Protein AF-A0AAD7EA20-F1 (afdb_monomer_lite)

Structure (mmCIF, N/CA/C/O backbone):
data_AF-A0AAD7EA20-F1
#
_entry.id   AF-A0AAD7EA20-F1
#
loop_
_atom_site.group_PDB
_atom_site.id
_atom_site.type_symbol
_atom_site.label_atom_id
_atom_site.label_alt_id
_atom_site.label_comp_id
_atom_site.label_asym_id
_atom_site.label_entity_id
_atom_site.label_seq_id
_atom_site.pdbx_PDB_ins_code
_atom_site.Cartn_x
_atom_site.Cartn_y
_atom_site.Cartn_z
_atom_site.occupancy
_atom_site.B_iso_or_equiv
_atom_site.auth_seq_id
_atom_site.auth_comp_id
_atom_site.auth_asym_id
_atom_site.auth_atom_id
_atom_site.pdbx_PDB_model_num
ATOM 1 N N . PRO A 1 1 ? -23.371 -11.341 -18.257 1.00 54.88 1 PRO A N 1
ATOM 2 C CA . PRO A 1 1 ? -21.962 -11.004 -17.935 1.00 54.88 1 PRO A CA 1
ATOM 3 C C . PRO A 1 1 ? -20.997 -11.807 -18.820 1.00 54.88 1 PRO A C 1
ATOM 5 O O . PRO A 1 1 ? -21.261 -12.988 -19.036 1.00 54.88 1 PRO A O 1
ATOM 8 N N . PRO A 1 2 ? -19.926 -11.195 -19.357 1.00 56.50 2 PRO A N 1
ATOM 9 C CA . PRO A 1 2 ? -18.892 -11.948 -20.063 1.00 56.50 2 PRO A CA 1
ATOM 10 C C . PRO A 1 2 ? -18.265 -13.000 -19.127 1.00 56.50 2 PRO A C 1
ATOM 12 O O . PRO A 1 2 ? -18.271 -12.799 -17.905 1.00 56.50 2 PRO A O 1
ATOM 15 N N . PRO A 1 3 ? -17.759 -14.124 -19.667 1.00 70.00 3 PRO A N 1
ATOM 16 C CA . PRO A 1 3 ? -17.073 -15.130 -18.867 1.00 70.00 3 PRO A CA 1
ATOM 17 C C . PRO A 1 3 ? -15.882 -14.487 -18.150 1.00 70.00 3 PRO A C 1
ATOM 19 O O . PRO A 1 3 ? -15.091 -13.768 -18.761 1.00 70.00 3 PRO A O 1
ATOM 22 N N . LYS A 1 4 ? -15.785 -14.710 -16.838 1.00 81.62 4 LYS A N 1
ATOM 23 C CA . LYS A 1 4 ? -14.646 -14.251 -16.041 1.00 81.62 4 LYS A CA 1
ATOM 24 C C . LYS A 1 4 ? -13.489 -15.229 -16.228 1.00 81.62 4 LYS A C 1
ATOM 26 O O . LYS A 1 4 ? -13.696 -16.439 -16.152 1.00 81.62 4 LYS A O 1
ATOM 31 N N . PHE A 1 5 ? -12.291 -14.703 -16.460 1.00 86.94 5 PHE A N 1
ATOM 32 C CA . PHE A 1 5 ? -11.066 -15.491 -16.342 1.00 86.94 5 PHE A CA 1
ATOM 33 C C . PHE A 1 5 ? -10.876 -15.923 -14.887 1.00 86.94 5 PHE A C 1
ATOM 35 O O . PHE A 1 5 ? -11.330 -15.227 -13.977 1.00 86.94 5 PHE A O 1
ATOM 42 N N . LYS A 1 6 ? -10.228 -17.069 -14.669 1.00 89.06 6 LYS A N 1
ATOM 43 C CA . LYS A 1 6 ? -9.850 -17.487 -13.320 1.00 89.06 6 LYS A CA 1
ATOM 44 C C . LYS A 1 6 ? -8.677 -16.634 -12.850 1.00 89.06 6 LYS A C 1
ATOM 46 O O . LYS A 1 6 ? -7.695 -16.477 -13.577 1.00 89.06 6 LYS A O 1
ATOM 51 N N . ASP A 1 7 ? -8.762 -16.136 -11.624 1.00 90.62 7 ASP A N 1
ATOM 52 C CA . ASP A 1 7 ? -7.695 -15.340 -11.009 1.00 90.62 7 ASP A CA 1
ATOM 53 C C . ASP A 1 7 ? -6.374 -16.122 -10.945 1.00 90.62 7 ASP A C 1
ATOM 55 O O . ASP A 1 7 ? -5.307 -15.553 -11.166 1.00 90.62 7 ASP A O 1
ATOM 59 N N . SER A 1 8 ? -6.448 -17.443 -10.754 1.00 91.00 8 SER A N 1
ATOM 60 C CA . SER A 1 8 ? -5.291 -18.342 -10.749 1.00 91.00 8 SER A CA 1
ATOM 61 C C . SER A 1 8 ? -4.573 -18.418 -12.097 1.00 91.00 8 SER A C 1
ATOM 63 O O . SER A 1 8 ? -3.340 -18.418 -12.128 1.00 91.00 8 SER A O 1
ATOM 65 N N . ASP A 1 9 ? -5.306 -18.395 -13.212 1.00 92.50 9 ASP A N 1
ATOM 66 C CA . ASP A 1 9 ? -4.716 -18.379 -14.555 1.00 92.50 9 ASP A CA 1
ATOM 67 C C . ASP A 1 9 ? -3.991 -17.046 -14.811 1.00 92.50 9 ASP A C 1
ATOM 69 O O . ASP A 1 9 ? -2.858 -17.025 -15.301 1.00 92.50 9 ASP A O 1
ATOM 73 N N . LEU A 1 10 ? -4.610 -15.924 -14.419 1.00 92.69 10 LEU A N 1
ATOM 74 C CA . LEU A 1 10 ? -4.015 -14.588 -14.535 1.00 92.69 10 LEU A CA 1
ATOM 75 C C . LEU A 1 10 ? -2.760 -14.447 -13.664 1.00 92.69 10 LEU A C 1
ATOM 77 O O . LEU A 1 10 ? -1.715 -14.003 -14.147 1.00 92.69 10 LEU A O 1
ATOM 81 N N . ALA A 1 11 ? -2.839 -14.866 -12.399 1.00 93.31 11 ALA A N 1
ATOM 82 C CA . ALA A 1 11 ? -1.708 -14.865 -11.482 1.00 93.31 11 ALA A CA 1
ATOM 83 C C . ALA A 1 11 ? -0.560 -15.735 -12.008 1.00 93.31 11 ALA A C 1
ATOM 85 O O . ALA A 1 11 ? 0.596 -15.317 -11.965 1.00 93.31 11 ALA A O 1
ATOM 86 N N . CYS A 1 12 ? -0.864 -16.909 -12.571 1.00 93.19 12 CYS A N 1
ATOM 87 C CA . CYS A 1 12 ? 0.137 -17.793 -13.158 1.00 93.19 12 CYS A CA 1
ATOM 88 C C . CYS A 1 12 ? 0.900 -17.116 -14.307 1.00 93.19 12 CYS A C 1
ATOM 90 O O . CYS A 1 12 ? 2.132 -17.165 -14.330 1.00 93.19 12 CYS A O 1
ATOM 92 N N . ILE A 1 13 ? 0.199 -16.434 -15.223 1.00 94.44 13 ILE A N 1
ATOM 93 C CA . ILE A 1 13 ? 0.827 -15.687 -16.326 1.00 94.44 13 ILE A CA 1
ATOM 94 C C . ILE A 1 13 ? 1.752 -14.596 -15.781 1.00 94.44 13 ILE A C 1
ATOM 96 O O . ILE A 1 13 ? 2.908 -14.515 -16.199 1.00 94.44 13 ILE A O 1
ATOM 100 N N . LEU A 1 14 ? 1.274 -13.785 -14.834 1.00 93.75 14 LEU A N 1
ATOM 101 C CA . LEU A 1 14 ? 2.053 -12.685 -14.260 1.00 93.75 14 LEU A CA 1
ATOM 102 C C . LEU A 1 14 ? 3.291 -13.193 -13.509 1.00 93.75 14 LEU A C 1
ATOM 104 O O . LEU A 1 14 ? 4.392 -12.693 -13.724 1.00 93.75 14 LEU A O 1
ATOM 108 N N . GLN A 1 15 ? 3.138 -14.229 -12.684 1.00 93.19 15 GLN A N 1
ATOM 109 C CA . GLN A 1 15 ? 4.252 -14.845 -11.961 1.00 93.19 15 GLN A CA 1
ATOM 110 C C . GLN A 1 15 ? 5.267 -15.504 -12.907 1.00 93.19 15 GLN A C 1
ATOM 112 O O . GLN A 1 15 ? 6.467 -15.423 -12.659 1.00 93.19 15 GLN A O 1
ATOM 117 N N . ASN A 1 16 ? 4.814 -16.138 -13.997 1.00 92.50 16 ASN A N 1
ATOM 118 C CA . ASN A 1 16 ? 5.707 -16.670 -15.032 1.00 92.50 16 ASN A CA 1
ATOM 119 C C . ASN A 1 16 ? 6.487 -15.549 -15.724 1.00 92.50 16 ASN A C 1
ATOM 121 O O . ASN A 1 16 ? 7.692 -15.683 -15.928 1.00 92.50 16 ASN A O 1
ATOM 125 N N . ALA A 1 17 ? 5.813 -14.443 -16.049 1.00 92.62 17 ALA A N 1
ATOM 126 C CA . ALA A 1 17 ? 6.431 -13.296 -16.702 1.00 92.62 17 ALA A CA 1
ATOM 127 C C . ALA A 1 17 ? 7.548 -12.672 -15.849 1.00 92.62 17 ALA A C 1
ATOM 129 O O . ALA A 1 17 ? 8.574 -12.290 -16.404 1.00 92.62 17 ALA A O 1
ATOM 130 N N . THR A 1 18 ? 7.421 -12.647 -14.516 1.00 90.88 18 THR A N 1
ATOM 131 C CA . THR A 1 18 ? 8.498 -12.192 -13.612 1.00 90.88 18 THR A CA 1
ATOM 132 C C . THR A 1 18 ? 9.792 -13.005 -13.772 1.00 90.88 18 THR A C 1
ATOM 134 O O . THR A 1 18 ? 10.885 -12.459 -13.637 1.00 90.88 18 THR A O 1
ATOM 137 N N . SER A 1 19 ? 9.699 -14.297 -14.104 1.00 85.69 19 SER A N 1
ATOM 138 C CA . SER A 1 19 ? 10.867 -15.153 -14.367 1.00 85.69 19 SER A CA 1
ATOM 139 C C . SER A 1 19 ? 11.391 -15.054 -15.808 1.00 85.69 19 SER A C 1
ATOM 141 O O . SER A 1 19 ? 12.455 -15.594 -16.116 1.00 85.69 19 SER A O 1
ATOM 143 N N . TRP A 1 20 ? 10.668 -14.397 -16.719 1.00 88.62 20 TRP A N 1
ATOM 144 C CA . TRP A 1 20 ? 11.067 -14.246 -18.119 1.00 88.62 20 TRP A CA 1
ATOM 145 C C . TRP A 1 20 ? 11.826 -12.937 -18.311 1.00 88.62 20 TRP A C 1
ATOM 147 O O . TRP A 1 20 ? 11.249 -11.866 -18.491 1.00 88.62 20 TRP A O 1
ATOM 157 N N . ARG A 1 21 ? 13.157 -13.023 -18.289 1.00 85.75 21 ARG A N 1
ATOM 158 C CA . ARG A 1 21 ? 14.013 -11.845 -18.455 1.00 85.75 21 ARG A CA 1
ATOM 159 C C . ARG A 1 21 ? 13.893 -11.280 -19.864 1.00 85.75 21 ARG A C 1
ATOM 161 O O . ARG A 1 21 ? 14.145 -11.978 -20.847 1.00 85.75 21 ARG A O 1
ATOM 168 N N . ALA A 1 22 ? 13.575 -9.993 -19.945 1.00 86.25 22 ALA A N 1
ATOM 169 C CA . ALA A 1 22 ? 13.658 -9.254 -21.193 1.00 86.25 22 ALA A CA 1
ATOM 170 C C . ALA A 1 22 ? 15.106 -9.227 -21.715 1.00 86.25 22 ALA A C 1
ATOM 172 O O . ALA A 1 22 ? 16.074 -9.270 -20.949 1.00 86.25 22 ALA A O 1
ATOM 173 N N . GLY A 1 23 ? 15.255 -9.150 -23.038 1.00 86.81 23 GLY A N 1
ATOM 174 C CA . GLY A 1 23 ? 16.562 -9.001 -23.669 1.00 86.81 23 GLY A CA 1
ATOM 175 C C . GLY A 1 23 ? 17.222 -7.678 -23.276 1.00 86.81 23 GLY A C 1
ATOM 176 O O . GLY A 1 23 ? 16.567 -6.641 -23.214 1.00 86.81 23 GLY A O 1
ATOM 177 N N . MET A 1 24 ? 18.531 -7.710 -23.030 1.00 86.69 24 MET A N 1
ATOM 178 C CA . MET A 1 24 ? 19.306 -6.489 -22.799 1.00 86.69 24 MET A CA 1
ATOM 179 C C . MET A 1 24 ? 19.353 -5.618 -24.063 1.00 86.69 24 MET A C 1
ATOM 181 O O . MET A 1 24 ? 19.438 -6.144 -25.177 1.00 86.69 24 MET A O 1
ATOM 185 N N . HIS A 1 25 ? 19.382 -4.295 -23.893 1.00 89.06 25 HIS A N 1
ATOM 186 C CA . HIS A 1 25 ? 19.689 -3.377 -24.989 1.00 89.06 25 HIS A CA 1
ATOM 187 C C . HIS A 1 25 ? 21.107 -3.659 -25.500 1.00 89.06 25 HIS A C 1
ATOM 189 O O . HIS A 1 25 ? 22.042 -3.740 -24.709 1.00 89.06 25 HIS A O 1
ATOM 195 N N . LYS A 1 26 ? 21.259 -3.882 -26.807 1.00 90.69 26 LYS A N 1
ATOM 196 C CA . LYS A 1 26 ? 22.554 -4.008 -27.491 1.00 90.69 26 LYS A CA 1
ATOM 197 C C . LYS A 1 26 ? 22.363 -4.137 -28.996 1.00 90.69 26 LYS A C 1
ATOM 199 O O . LYS A 1 26 ? 21.344 -4.652 -29.470 1.00 90.69 26 LYS A O 1
ATOM 204 N N . ALA A 1 27 ? 23.419 -3.814 -29.736 1.00 92.81 27 ALA A N 1
ATOM 205 C CA . ALA A 1 27 ? 23.547 -4.218 -31.128 1.00 92.81 27 ALA A CA 1
ATOM 206 C C . ALA A 1 27 ? 23.390 -5.746 -31.273 1.00 92.81 27 ALA A C 1
ATOM 208 O O . ALA A 1 27 ? 23.874 -6.518 -30.443 1.00 92.81 27 ALA A O 1
ATOM 209 N N . ARG A 1 28 ? 22.696 -6.185 -32.334 1.00 90.44 28 ARG A N 1
ATOM 210 C CA . ARG A 1 28 ? 22.358 -7.603 -32.589 1.00 90.44 28 ARG A CA 1
ATOM 211 C C . ARG A 1 28 ? 21.576 -8.286 -31.446 1.00 90.44 28 ARG A C 1
ATOM 213 O O . ARG A 1 28 ? 21.575 -9.510 -31.356 1.00 90.44 28 ARG A O 1
ATOM 220 N N . GLY A 1 29 ? 20.899 -7.522 -30.582 1.00 89.81 29 GLY A N 1
ATOM 221 C CA . GLY A 1 29 ? 20.061 -8.052 -29.497 1.00 89.81 29 GLY A CA 1
ATOM 222 C C . GLY A 1 29 ? 18.644 -8.466 -29.913 1.00 89.81 29 GLY A C 1
ATOM 223 O O . GLY A 1 29 ? 17.921 -9.048 -29.109 1.00 89.81 29 GLY A O 1
ATOM 224 N N . ILE A 1 30 ? 18.238 -8.171 -31.151 1.00 91.75 30 ILE A N 1
ATOM 225 C CA . ILE A 1 30 ? 16.860 -8.349 -31.620 1.00 91.75 30 ILE A CA 1
ATOM 226 C C . ILE A 1 30 ? 16.651 -9.785 -32.140 1.00 91.75 30 ILE A C 1
ATOM 228 O O . ILE A 1 30 ? 17.425 -10.241 -32.989 1.00 91.75 30 ILE A O 1
ATOM 232 N N . PRO A 1 31 ? 15.609 -10.509 -31.682 1.00 93.00 31 PRO A N 1
ATOM 233 C CA . PRO A 1 31 ? 15.292 -11.846 -32.173 1.00 93.00 31 PRO A CA 1
ATOM 234 C C . PRO A 1 31 ? 15.070 -11.888 -33.687 1.00 93.00 31 PRO A C 1
ATOM 236 O O . PRO A 1 31 ? 14.375 -11.045 -34.253 1.00 93.00 31 PRO A O 1
ATOM 239 N N . ARG A 1 32 ? 15.573 -12.939 -34.349 1.00 94.19 32 ARG A N 1
ATOM 240 C CA . ARG A 1 32 ? 15.461 -13.110 -35.812 1.00 94.19 32 ARG A CA 1
ATOM 241 C C . ARG A 1 32 ? 14.016 -13.049 -36.325 1.00 94.19 32 ARG A C 1
ATOM 243 O O . ARG A 1 32 ? 13.801 -12.581 -37.439 1.00 94.19 32 ARG A O 1
ATOM 250 N N . VAL A 1 33 ? 13.046 -13.492 -35.522 1.00 96.56 33 VAL A N 1
ATOM 251 C CA . VAL A 1 33 ? 11.614 -13.447 -35.863 1.00 96.56 33 VAL A CA 1
ATOM 252 C C . VAL A 1 33 ? 11.089 -12.015 -36.044 1.00 96.56 33 VAL A C 1
ATOM 254 O O . VAL A 1 33 ? 10.194 -11.802 -36.853 1.00 96.56 33 VAL A O 1
ATOM 257 N N . LEU A 1 34 ? 11.689 -11.019 -35.380 1.00 96.19 34 LEU A N 1
ATOM 258 C CA . LEU A 1 34 ? 11.300 -9.608 -35.496 1.00 96.19 34 LEU A CA 1
ATOM 259 C C . LEU A 1 34 ? 12.018 -8.874 -36.641 1.00 96.19 34 LEU A C 1
ATOM 261 O O . LEU A 1 34 ? 11.744 -7.703 -36.877 1.00 96.19 34 LEU A O 1
ATOM 265 N N . ARG A 1 35 ? 12.903 -9.537 -37.403 1.00 95.12 35 ARG A N 1
ATOM 266 C CA . ARG A 1 35 ? 13.715 -8.894 -38.457 1.00 95.12 35 ARG A CA 1
ATOM 267 C C . ARG A 1 35 ? 12.888 -8.075 -39.452 1.00 95.12 35 ARG A C 1
ATOM 269 O O . ARG A 1 35 ? 13.313 -6.991 -39.837 1.00 95.12 35 ARG A O 1
ATOM 276 N N . VAL A 1 36 ? 11.746 -8.605 -39.894 1.00 97.25 36 VAL A N 1
ATOM 277 C CA . VAL A 1 36 ? 10.873 -7.912 -40.858 1.00 97.25 36 VAL A CA 1
ATOM 278 C C . VAL A 1 36 ? 10.324 -6.619 -40.252 1.00 97.25 36 VAL A C 1
ATOM 28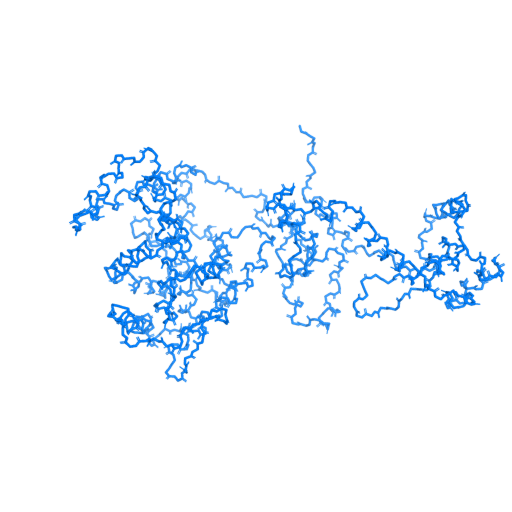0 O O . VAL A 1 36 ? 10.292 -5.600 -40.932 1.00 97.25 36 VAL A O 1
ATOM 283 N N . ILE A 1 37 ? 9.970 -6.642 -38.965 1.00 96.50 37 ILE A N 1
ATOM 284 C CA . ILE A 1 37 ? 9.462 -5.475 -38.236 1.00 96.50 37 ILE A CA 1
ATOM 285 C C . ILE A 1 37 ? 10.542 -4.391 -38.156 1.00 96.50 37 ILE A C 1
ATOM 287 O O . ILE A 1 37 ? 10.261 -3.239 -38.464 1.00 96.50 37 ILE A O 1
ATOM 291 N N . GLU A 1 38 ? 11.789 -4.757 -37.849 1.00 95.69 38 GLU A N 1
ATOM 292 C CA . GLU A 1 38 ? 12.897 -3.792 -37.791 1.00 95.69 38 GLU A CA 1
ATOM 293 C C . GLU A 1 38 ? 13.213 -3.159 -39.149 1.00 95.69 38 GLU A C 1
ATOM 295 O O . GLU A 1 38 ? 13.465 -1.959 -39.234 1.00 95.69 38 GLU A O 1
ATOM 300 N N . MET A 1 39 ? 13.176 -3.944 -40.232 1.00 96.19 39 MET A N 1
ATOM 301 C CA . MET A 1 39 ? 13.370 -3.408 -41.583 1.00 96.19 39 MET A CA 1
ATOM 302 C C . MET A 1 39 ? 12.278 -2.395 -41.941 1.00 96.19 39 MET A C 1
ATOM 304 O O . MET A 1 39 ? 12.591 -1.318 -42.447 1.00 96.19 39 MET A O 1
ATOM 308 N N . LEU A 1 40 ? 11.019 -2.706 -41.618 1.00 97.25 40 LEU A N 1
ATOM 309 C CA . LEU A 1 40 ? 9.903 -1.776 -41.796 1.00 97.25 40 LEU A CA 1
ATOM 310 C C . LEU A 1 40 ? 10.052 -0.528 -40.914 1.00 97.25 40 LEU A C 1
ATOM 312 O O . LEU A 1 40 ? 9.751 0.567 -41.377 1.00 97.25 40 LEU A O 1
ATOM 316 N N . GLY A 1 41 ? 10.560 -0.664 -39.685 1.00 96.62 41 GLY A N 1
ATOM 317 C CA . GLY A 1 41 ? 10.860 0.463 -38.797 1.00 96.62 41 GLY A CA 1
ATOM 318 C C . GLY A 1 41 ? 11.893 1.424 -39.391 1.00 96.62 41 GLY A C 1
ATOM 319 O O . GLY A 1 41 ? 11.674 2.636 -39.411 1.00 96.62 41 GLY A O 1
ATOM 320 N N . ILE A 1 42 ? 12.975 0.890 -39.968 1.00 96.88 42 ILE A N 1
ATOM 321 C CA . ILE A 1 42 ? 13.999 1.683 -40.666 1.00 96.88 42 ILE A CA 1
ATOM 322 C C . ILE A 1 42 ? 13.404 2.387 -41.895 1.00 96.88 42 ILE A C 1
ATOM 324 O O . ILE A 1 42 ? 13.606 3.587 -42.081 1.00 96.88 42 ILE A O 1
ATOM 328 N N . GLU A 1 43 ? 12.643 1.675 -42.732 1.00 97.81 43 GLU A N 1
ATOM 329 C CA . GLU A 1 43 ? 11.981 2.274 -43.899 1.00 97.81 43 GLU A CA 1
ATOM 330 C C . GLU A 1 43 ? 10.983 3.366 -43.505 1.00 97.81 43 GLU A C 1
ATOM 332 O O . GLU A 1 43 ? 10.911 4.410 -44.157 1.00 97.81 43 GLU A O 1
ATOM 337 N N . GLN A 1 44 ? 10.233 3.154 -42.424 1.00 97.69 44 GLN A N 1
ATOM 338 C CA . GLN A 1 44 ? 9.274 4.123 -41.918 1.00 97.69 44 GLN A CA 1
ATOM 339 C C . GLN A 1 44 ? 9.970 5.382 -41.393 1.00 97.69 44 GLN A C 1
ATOM 341 O O . GLN A 1 44 ? 9.532 6.487 -41.716 1.00 97.69 44 GLN A O 1
ATOM 346 N N . ALA A 1 45 ? 11.078 5.234 -40.660 1.00 96.94 45 ALA A N 1
ATOM 347 C CA . ALA A 1 45 ? 11.884 6.361 -40.192 1.00 96.94 45 ALA A CA 1
ATOM 348 C C . ALA A 1 45 ? 12.411 7.208 -41.364 1.00 96.94 45 ALA A C 1
ATOM 350 O O . ALA A 1 45 ? 12.326 8.436 -41.325 1.00 96.94 45 ALA A O 1
ATOM 351 N N . ARG A 1 46 ? 12.865 6.560 -42.450 1.00 96.06 46 ARG A N 1
ATOM 352 C CA . ARG A 1 46 ? 13.270 7.245 -43.692 1.00 96.06 46 ARG A CA 1
ATOM 353 C C . ARG A 1 46 ? 12.111 8.004 -44.333 1.00 96.06 46 ARG A C 1
ATOM 355 O O . ARG A 1 46 ? 12.275 9.158 -44.712 1.00 96.06 46 ARG A O 1
ATOM 362 N N . ARG A 1 47 ? 10.931 7.380 -44.442 1.00 97.75 47 ARG A N 1
ATOM 363 C CA . ARG A 1 47 ? 9.730 8.008 -45.028 1.00 97.75 47 ARG A CA 1
ATOM 364 C C . ARG A 1 47 ? 9.237 9.208 -44.226 1.00 97.75 47 ARG A C 1
ATOM 366 O O . ARG A 1 47 ? 8.742 10.159 -44.816 1.00 97.75 47 ARG A O 1
ATOM 373 N N . TRP A 1 48 ? 9.368 9.168 -42.902 1.00 97.12 48 TRP A N 1
ATOM 374 C CA . TRP A 1 48 ? 9.063 10.306 -42.033 1.00 97.12 48 TRP A CA 1
ATOM 375 C C . TRP A 1 48 ? 10.113 11.417 -42.090 1.00 97.12 48 TRP A C 1
ATOM 377 O O . TRP A 1 48 ? 9.896 12.471 -41.500 1.00 97.12 48 TRP A O 1
ATOM 387 N N . GLY A 1 49 ? 11.232 11.206 -42.791 1.00 96.06 49 GLY A N 1
ATOM 388 C CA . GLY A 1 49 ? 12.324 12.170 -42.835 1.00 96.06 49 GLY A CA 1
ATOM 389 C C . GLY A 1 49 ? 12.984 12.352 -41.469 1.00 96.06 49 GLY A C 1
ATOM 390 O O . GLY A 1 49 ? 13.361 13.468 -41.123 1.00 96.06 49 GLY A O 1
ATOM 391 N N . ALA A 1 50 ? 13.084 11.278 -40.673 1.00 96.38 50 ALA A N 1
ATOM 392 C CA . ALA A 1 50 ? 13.806 11.323 -39.407 1.00 96.38 50 ALA A CA 1
ATOM 393 C C . ALA A 1 50 ? 15.258 11.776 -39.639 1.00 96.38 50 ALA A C 1
ATOM 395 O O . ALA A 1 50 ? 15.888 11.392 -40.626 1.00 96.38 50 ALA A O 1
ATOM 396 N N . CYS A 1 51 ? 15.779 12.596 -38.728 1.00 97.00 51 CYS A N 1
ATOM 397 C CA . CYS A 1 51 ? 17.138 13.123 -38.815 1.00 97.00 51 CYS A CA 1
ATOM 398 C C . CYS A 1 51 ? 18.2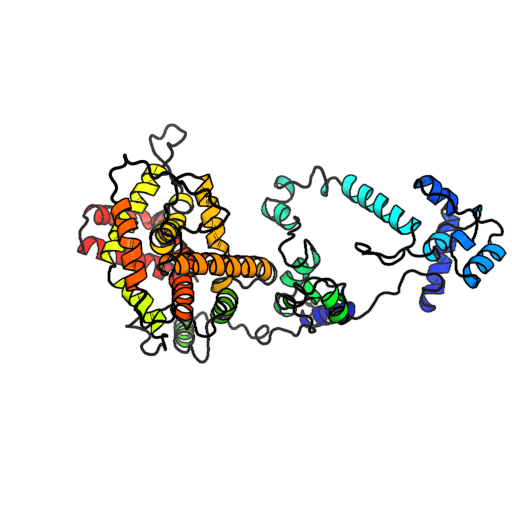10 12.038 -38.583 1.00 97.00 51 CYS A C 1
ATOM 400 O O . CYS A 1 51 ? 17.902 10.870 -38.319 1.00 97.00 51 CYS A O 1
ATOM 402 N N . SER A 1 52 ? 19.488 12.415 -38.687 1.00 97.88 52 SER A N 1
ATOM 403 C CA . SER A 1 52 ? 20.592 11.538 -38.286 1.00 97.88 52 SER A CA 1
ATOM 404 C C . SER A 1 52 ? 20.685 11.416 -36.760 1.00 97.88 52 SER A C 1
ATOM 406 O O . SER A 1 52 ? 20.134 12.222 -36.003 1.00 97.88 52 SER A O 1
ATOM 408 N N . LEU A 1 53 ? 21.427 10.415 -36.282 1.00 98.00 53 LEU A N 1
ATOM 409 C CA . LEU A 1 53 ? 21.706 10.254 -34.857 1.00 98.00 53 LEU A CA 1
ATOM 410 C C . LEU A 1 53 ? 22.397 11.498 -34.274 1.00 98.00 53 LEU A C 1
ATOM 412 O O . LEU A 1 53 ? 22.027 11.943 -33.188 1.00 98.00 53 LEU A O 1
ATOM 416 N N . ASN A 1 54 ? 23.380 12.071 -34.975 1.00 98.38 54 ASN A N 1
ATOM 417 C CA . ASN A 1 54 ? 24.119 13.233 -34.479 1.00 98.38 54 ASN A CA 1
ATOM 418 C C . ASN A 1 54 ? 23.274 14.509 -34.482 1.00 98.38 54 ASN A C 1
ATOM 420 O O . ASN A 1 54 ? 23.337 15.264 -33.510 1.00 98.38 54 ASN A O 1
ATOM 424 N N . ASP A 1 55 ? 22.426 14.723 -35.490 1.00 98.12 55 ASP A N 1
ATOM 425 C CA . ASP A 1 55 ? 21.461 15.828 -35.479 1.00 98.12 55 ASP A CA 1
ATOM 426 C C . ASP A 1 55 ? 20.521 15.725 -34.272 1.00 98.12 55 ASP A C 1
ATOM 428 O O . ASP A 1 55 ? 20.305 16.702 -33.547 1.00 98.12 55 ASP A O 1
ATOM 432 N N . PHE A 1 56 ? 20.016 14.519 -33.998 1.00 97.62 56 PHE A N 1
ATOM 433 C CA . PHE A 1 56 ? 19.156 14.273 -32.847 1.00 97.62 56 PHE A CA 1
ATOM 434 C C . PHE A 1 56 ? 19.888 14.504 -31.519 1.00 97.62 56 PHE A C 1
ATOM 436 O O . PHE A 1 56 ? 19.363 15.183 -30.635 1.00 97.62 56 PHE A O 1
ATOM 443 N N . ARG A 1 57 ? 21.130 14.025 -31.384 1.00 98.06 57 ARG A N 1
ATOM 444 C CA . ARG A 1 57 ? 21.968 14.272 -30.200 1.00 98.06 57 ARG A CA 1
ATOM 445 C C . ARG A 1 57 ? 22.186 15.762 -29.959 1.00 98.06 57 ARG A C 1
ATOM 447 O O . ARG A 1 57 ? 21.957 16.212 -28.837 1.00 98.06 57 ARG A O 1
ATOM 454 N N . ARG A 1 58 ? 22.518 16.538 -30.999 1.00 97.81 58 ARG A N 1
ATOM 455 C CA . ARG A 1 58 ? 22.648 18.002 -30.888 1.00 97.81 58 ARG A CA 1
ATOM 456 C C . ARG A 1 58 ? 21.352 18.642 -30.401 1.00 97.81 58 ARG A C 1
ATOM 458 O O . ARG A 1 58 ? 21.399 19.482 -29.507 1.00 97.81 58 ARG A O 1
ATOM 465 N N . SER A 1 59 ? 20.200 18.206 -30.917 1.00 95.44 59 SER A N 1
ATOM 466 C CA . SER A 1 59 ? 18.895 18.731 -30.486 1.00 95.44 59 SER A CA 1
ATOM 467 C C . SER A 1 59 ? 18.595 18.473 -28.999 1.00 95.44 59 SER A C 1
ATOM 469 O O . SER A 1 59 ? 17.934 19.281 -28.351 1.00 95.44 59 SER A O 1
ATOM 471 N N . LEU A 1 60 ? 19.133 17.386 -28.434 1.00 95.38 60 LEU A N 1
ATOM 472 C CA . LEU A 1 60 ? 19.020 17.032 -27.014 1.00 95.38 60 LEU A CA 1
ATOM 473 C C . LEU A 1 60 ? 20.115 17.653 -26.127 1.00 95.38 60 LEU A C 1
ATOM 475 O O . LEU A 1 60 ? 20.133 17.397 -24.916 1.00 95.38 60 LEU A O 1
ATOM 479 N N . GLY A 1 61 ? 21.035 18.431 -26.709 1.00 95.19 61 GLY A N 1
ATOM 480 C CA . GLY A 1 61 ? 22.211 18.967 -26.019 1.00 95.19 61 GLY A CA 1
ATOM 481 C C . GLY A 1 61 ? 23.250 17.901 -25.652 1.00 95.19 61 GLY A C 1
ATOM 482 O O . GLY A 1 61 ? 23.966 18.060 -24.667 1.00 95.19 61 GLY A O 1
ATOM 483 N N . LEU A 1 62 ? 23.297 16.790 -26.390 1.00 96.56 62 LEU A N 1
ATOM 484 C CA . LEU A 1 62 ? 24.311 15.745 -26.253 1.00 96.56 62 LEU A CA 1
ATOM 485 C C . LEU A 1 62 ? 25.470 15.996 -27.226 1.00 96.56 62 LEU A C 1
ATOM 487 O O . LEU A 1 62 ? 25.252 16.454 -28.348 1.00 96.56 62 LEU A O 1
ATOM 491 N N . GLU A 1 63 ? 26.690 15.636 -26.819 1.00 97.19 63 GLU A N 1
ATOM 492 C CA . GLU A 1 63 ? 27.872 15.693 -27.693 1.00 97.19 63 GLU A CA 1
ATOM 493 C C . GLU A 1 63 ? 27.666 14.749 -28.894 1.00 97.19 63 GLU A C 1
ATOM 495 O O . GLU A 1 63 ? 27.395 13.562 -28.684 1.00 97.19 63 GLU A O 1
ATOM 500 N N . PRO A 1 64 ? 27.748 15.221 -30.149 1.00 98.06 64 PRO A N 1
ATOM 501 C CA . PRO A 1 64 ? 27.674 14.347 -31.316 1.00 98.06 64 PRO A CA 1
ATOM 502 C C . PRO A 1 64 ? 28.876 13.394 -31.350 1.00 98.06 64 PRO A C 1
ATOM 504 O O . PRO A 1 64 ? 29.985 13.762 -30.972 1.00 98.06 64 PRO A O 1
ATOM 507 N N . TYR A 1 65 ? 28.662 12.171 -31.827 1.00 98.31 65 TYR A N 1
ATOM 508 C CA . TYR A 1 65 ? 29.741 11.198 -31.964 1.00 98.31 65 TYR A CA 1
ATOM 509 C C . TYR A 1 65 ? 30.704 11.610 -33.074 1.00 98.31 65 TYR A C 1
ATOM 511 O O . TYR A 1 65 ? 30.277 11.928 -34.183 1.00 98.31 65 TYR A O 1
ATOM 519 N N . ARG A 1 66 ? 32.010 11.544 -32.807 1.00 98.06 66 ARG A N 1
ATOM 520 C CA . ARG A 1 66 ? 33.070 11.894 -33.769 1.00 98.06 66 ARG A CA 1
ATOM 521 C C . ARG A 1 66 ? 33.486 10.717 -34.641 1.00 98.06 66 ARG A C 1
ATOM 523 O O . ARG A 1 66 ? 34.142 10.898 -35.661 1.00 98.06 66 ARG A O 1
ATOM 530 N N . SER A 1 67 ? 33.145 9.496 -34.232 1.00 98.12 67 SER A N 1
ATOM 531 C CA . SER A 1 67 ? 33.438 8.276 -34.984 1.00 98.12 67 SER A CA 1
ATOM 532 C C . SER A 1 67 ? 32.468 7.146 -34.638 1.00 98.12 67 SER A C 1
ATOM 534 O O . SER A 1 67 ? 31.898 7.110 -33.547 1.00 98.12 67 SER A O 1
ATOM 536 N N . PHE A 1 68 ? 32.349 6.151 -35.523 1.00 98.31 68 PHE A N 1
ATOM 537 C CA . PHE A 1 68 ? 31.564 4.937 -35.254 1.00 98.31 68 PHE A CA 1
ATOM 538 C C . PHE A 1 68 ? 32.057 4.147 -34.035 1.00 98.31 68 PHE A C 1
ATOM 540 O O . PHE A 1 68 ? 31.269 3.444 -33.411 1.00 98.31 68 PHE A O 1
ATOM 547 N N . ARG A 1 69 ? 33.346 4.266 -33.689 1.00 97.69 69 ARG A N 1
ATOM 548 C CA . ARG A 1 69 ? 33.956 3.611 -32.522 1.00 97.69 69 ARG A CA 1
ATOM 549 C C . ARG A 1 69 ? 33.538 4.243 -31.202 1.00 97.69 69 ARG A C 1
ATOM 551 O O . ARG A 1 69 ? 33.466 3.548 -30.200 1.00 97.69 69 ARG A O 1
ATOM 558 N N . GLU A 1 70 ? 33.265 5.544 -31.217 1.00 97.06 70 GLU A N 1
ATOM 559 C CA . GLU A 1 70 ? 32.721 6.264 -30.065 1.00 97.06 70 GLU A CA 1
ATOM 560 C C . GLU A 1 70 ? 31.236 5.935 -29.854 1.00 97.06 70 GLU A C 1
ATOM 562 O O . GLU A 1 70 ? 30.774 5.848 -28.722 1.00 97.06 70 GLU A O 1
ATOM 567 N N . TRP A 1 71 ? 30.492 5.714 -30.943 1.00 97.44 71 TRP A N 1
ATOM 568 C CA . TRP A 1 71 ? 29.089 5.293 -30.893 1.00 97.44 71 TRP A CA 1
ATOM 569 C C . TRP A 1 71 ? 28.913 3.850 -30.394 1.00 97.44 71 TRP A C 1
ATOM 571 O O . TRP A 1 71 ? 28.017 3.571 -29.592 1.00 97.44 71 TRP A O 1
ATOM 581 N N . ASN A 1 72 ? 29.754 2.931 -30.877 1.00 97.44 72 ASN A N 1
ATOM 582 C CA . ASN A 1 72 ? 29.790 1.551 -30.414 1.00 97.44 72 ASN A CA 1
ATOM 583 C C . ASN A 1 72 ? 31.241 1.027 -30.413 1.00 97.44 72 ASN A C 1
ATOM 585 O O . ASN A 1 72 ? 31.865 0.966 -31.475 1.00 97.44 72 ASN A O 1
ATOM 589 N N . PRO A 1 73 ? 31.786 0.590 -29.265 1.00 96.12 73 PRO A N 1
ATOM 590 C CA . PRO A 1 73 ? 33.186 0.180 -29.170 1.00 96.12 73 PRO A CA 1
ATOM 591 C C . PRO A 1 73 ? 33.469 -1.176 -29.835 1.00 96.12 73 PRO A C 1
ATOM 593 O O . PRO A 1 73 ? 34.633 -1.505 -30.076 1.00 96.12 73 PRO A O 1
ATOM 596 N N . ILE A 1 74 ? 32.438 -1.975 -30.145 1.00 96.94 74 ILE A N 1
ATOM 597 C CA . ILE A 1 74 ? 32.587 -3.318 -30.716 1.00 96.94 74 ILE A CA 1
ATOM 598 C C . ILE A 1 74 ? 32.986 -3.207 -32.199 1.00 96.94 74 ILE A C 1
ATOM 600 O O . ILE A 1 74 ? 32.156 -2.786 -33.013 1.00 96.94 74 ILE A O 1
ATOM 604 N N . PRO A 1 75 ? 34.196 -3.671 -32.591 1.00 97.19 75 PRO A N 1
ATOM 605 C CA . PRO A 1 75 ? 34.705 -3.544 -33.959 1.00 97.19 75 PRO A CA 1
ATOM 606 C C . PRO A 1 75 ? 33.753 -4.027 -35.042 1.00 97.19 75 PRO A C 1
ATOM 608 O O . PRO A 1 75 ? 33.511 -3.350 -36.034 1.00 97.19 75 PRO A O 1
ATOM 611 N N . GLU A 1 76 ? 33.152 -5.188 -34.821 1.00 97.38 76 GLU A N 1
ATOM 612 C CA . GLU A 1 76 ? 32.258 -5.820 -35.785 1.00 97.38 76 GLU A CA 1
ATOM 613 C C . GLU A 1 76 ? 30.988 -5.006 -36.066 1.00 97.38 76 GLU A C 1
ATOM 615 O O . GLU A 1 76 ? 30.375 -5.177 -37.121 1.00 97.38 76 GLU A O 1
ATOM 620 N N . ILE A 1 77 ? 30.569 -4.159 -35.121 1.00 97.00 77 ILE A N 1
ATOM 621 C CA . ILE A 1 77 ? 29.386 -3.305 -35.241 1.00 97.00 77 ILE A CA 1
ATOM 622 C C . ILE A 1 77 ? 29.780 -1.967 -35.857 1.00 97.00 77 ILE A C 1
ATOM 624 O O . ILE A 1 77 ? 29.214 -1.574 -36.879 1.00 97.00 77 ILE A O 1
ATOM 628 N N . SER A 1 78 ? 30.786 -1.303 -35.284 1.00 97.31 78 SER A N 1
ATOM 629 C CA . SER A 1 78 ? 31.259 -0.003 -35.758 1.00 97.31 78 SER A CA 1
ATOM 630 C C . SER A 1 78 ? 31.784 -0.062 -37.191 1.00 97.31 78 SER A C 1
ATOM 632 O O . SER A 1 78 ? 31.494 0.828 -37.983 1.00 97.31 78 SER A O 1
ATOM 634 N N . ASP A 1 79 ? 32.516 -1.118 -37.559 1.00 97.81 79 ASP A N 1
ATOM 635 C CA . ASP A 1 79 ? 33.117 -1.236 -38.893 1.00 97.81 79 ASP A CA 1
ATOM 636 C C . ASP A 1 79 ? 32.067 -1.579 -39.953 1.00 97.81 79 ASP A C 1
ATOM 638 O O . ASP A 1 79 ? 32.175 -1.155 -41.104 1.00 97.81 79 ASP A O 1
ATOM 642 N N . ALA A 1 80 ? 31.026 -2.330 -39.579 1.00 97.56 80 ALA A N 1
ATOM 643 C CA . ALA A 1 80 ? 29.893 -2.594 -40.459 1.00 97.56 80 ALA A CA 1
ATOM 644 C C . ALA A 1 80 ? 29.101 -1.308 -40.740 1.00 97.56 80 ALA A C 1
ATOM 646 O O . ALA A 1 80 ? 28.777 -1.033 -41.897 1.00 97.56 80 ALA A O 1
ATOM 647 N N . ALA A 1 81 ? 28.849 -0.498 -39.707 1.00 97.00 81 ALA A N 1
ATOM 648 C CA . ALA A 1 81 ? 28.217 0.810 -39.854 1.00 97.00 81 ALA A CA 1
ATOM 649 C C . ALA A 1 81 ? 29.089 1.771 -40.678 1.00 97.00 81 ALA A C 1
ATOM 651 O O . ALA A 1 81 ? 28.582 2.399 -41.603 1.00 97.00 81 ALA A O 1
ATOM 652 N N . ALA A 1 82 ? 30.403 1.805 -40.438 1.00 97.25 82 ALA A N 1
ATOM 653 C CA . ALA A 1 82 ? 31.338 2.629 -41.201 1.00 97.25 82 ALA A CA 1
ATOM 654 C C . ALA A 1 82 ? 31.358 2.272 -42.694 1.00 97.25 82 ALA A C 1
ATOM 656 O O . ALA A 1 82 ? 31.349 3.159 -43.542 1.00 97.25 82 ALA A O 1
ATOM 657 N N . LYS A 1 83 ? 31.317 0.978 -43.040 1.00 97.75 83 LYS A N 1
ATOM 658 C CA . LYS A 1 83 ? 31.219 0.534 -44.442 1.00 97.75 83 LYS A CA 1
ATOM 659 C C . LYS A 1 83 ? 29.908 0.960 -45.107 1.00 97.75 83 LYS A C 1
ATOM 661 O O . LYS A 1 83 ? 29.909 1.252 -46.300 1.00 97.75 83 LYS A O 1
ATOM 666 N N . LEU A 1 84 ? 28.806 0.969 -44.355 1.00 97.06 84 LEU A N 1
ATOM 667 C CA . LEU A 1 84 ? 27.474 1.292 -44.868 1.00 97.06 84 LEU A CA 1
ATOM 668 C C . LEU A 1 84 ? 27.247 2.806 -44.996 1.00 97.06 84 LEU A C 1
ATOM 670 O O . LEU A 1 84 ? 26.876 3.282 -46.067 1.00 97.06 84 LEU A O 1
ATOM 674 N N . TYR A 1 85 ? 27.476 3.551 -43.915 1.00 97.56 85 TYR A N 1
ATOM 675 C CA . TYR A 1 85 ? 27.147 4.974 -43.799 1.00 97.56 85 TYR A CA 1
ATOM 676 C C . TYR A 1 85 ? 28.295 5.904 -44.207 1.00 97.56 85 TYR A C 1
ATOM 678 O O . TYR A 1 85 ? 28.043 7.062 -44.546 1.00 97.56 85 TYR A O 1
ATOM 686 N N . LYS A 1 86 ? 29.536 5.391 -44.248 1.00 97.56 86 LYS A N 1
ATOM 687 C CA . LYS A 1 86 ? 30.795 6.083 -44.598 1.00 97.56 86 LYS A CA 1
ATOM 688 C C . LYS A 1 86 ? 31.214 7.180 -43.616 1.00 97.56 86 LYS A C 1
ATOM 690 O O . LYS A 1 86 ? 32.371 7.211 -43.214 1.00 97.56 86 LYS A O 1
ATOM 695 N N . ASP A 1 87 ? 30.277 8.026 -43.210 1.00 97.81 87 ASP A N 1
ATOM 696 C CA . ASP A 1 87 ? 30.441 9.123 -42.261 1.00 97.81 87 ASP A CA 1
ATOM 697 C C . ASP A 1 87 ? 29.487 8.928 -41.073 1.00 97.81 87 ASP A C 1
ATOM 699 O O . ASP A 1 87 ? 28.335 8.525 -41.262 1.00 97.81 87 ASP A O 1
ATOM 703 N N . ILE A 1 88 ? 29.963 9.203 -39.856 1.00 97.81 88 ILE A N 1
ATOM 704 C CA . ILE A 1 88 ? 29.166 9.112 -38.625 1.00 97.81 88 ILE A CA 1
ATOM 705 C C . ILE A 1 88 ? 27.969 10.072 -38.653 1.00 97.81 88 ILE A C 1
ATOM 707 O O . ILE A 1 88 ? 26.920 9.759 -38.095 1.00 97.81 88 ILE A O 1
ATOM 711 N N . GLU A 1 89 ? 28.079 11.184 -39.381 1.00 98.19 89 GLU A N 1
ATOM 712 C CA . GLU A 1 89 ? 26.988 12.142 -39.583 1.00 98.19 89 GLU A CA 1
ATOM 713 C C . GLU A 1 89 ? 25.819 11.567 -40.398 1.00 98.19 89 GLU A C 1
ATOM 715 O O . GLU A 1 89 ? 24.685 12.023 -40.264 1.00 98.19 89 GLU A O 1
ATOM 720 N N . ASN A 1 90 ? 26.060 10.513 -41.184 1.00 97.69 90 ASN A N 1
ATOM 721 C CA . ASN A 1 90 ? 25.029 9.824 -41.964 1.00 97.69 90 ASN A CA 1
ATOM 722 C C . ASN A 1 90 ? 24.371 8.662 -41.203 1.00 97.69 90 ASN A C 1
ATOM 724 O O . ASN A 1 90 ? 23.520 7.968 -41.765 1.00 97.69 90 ASN A O 1
ATOM 728 N N . GLN A 1 91 ? 24.769 8.402 -39.952 1.00 97.69 91 GLN A N 1
ATOM 729 C CA . GLN A 1 91 ? 24.185 7.333 -39.146 1.00 97.69 91 GLN A CA 1
ATOM 730 C C . GLN A 1 91 ? 22.697 7.617 -38.908 1.00 97.69 91 GLN A C 1
ATOM 732 O O . GLN A 1 91 ? 22.327 8.586 -38.248 1.00 97.69 91 GLN A O 1
ATOM 737 N N . GLU A 1 92 ? 21.832 6.745 -39.419 1.00 97.69 92 GLU A N 1
ATOM 738 C CA . GLU A 1 92 ? 20.381 6.888 -39.272 1.00 97.69 92 GLU A CA 1
ATOM 739 C C . GLU A 1 92 ? 19.955 6.805 -37.811 1.00 97.69 92 GLU A C 1
ATOM 741 O O . GLU A 1 92 ? 20.469 5.962 -37.068 1.00 97.69 92 GLU A O 1
ATOM 746 N N . LEU A 1 93 ? 18.968 7.618 -37.422 1.00 97.12 93 LEU A N 1
ATOM 747 C CA . LEU A 1 93 ? 18.489 7.686 -36.045 1.00 97.12 93 LEU A CA 1
ATOM 748 C C . LEU A 1 93 ? 18.014 6.328 -35.515 1.00 97.12 93 LEU A C 1
ATOM 750 O O . LEU A 1 93 ? 18.491 5.895 -34.472 1.00 97.12 93 LEU A O 1
ATOM 754 N N . TYR A 1 94 ? 17.126 5.629 -36.232 1.00 96.00 94 TYR A N 1
ATOM 755 C CA . TYR A 1 94 ? 16.559 4.357 -35.760 1.00 96.00 94 TYR A CA 1
ATOM 756 C C . TYR A 1 94 ? 17.657 3.323 -35.462 1.00 96.00 94 TYR A C 1
ATOM 758 O O . TYR A 1 94 ? 17.763 2.810 -34.350 1.00 96.00 94 TYR A O 1
ATOM 766 N N . VAL A 1 95 ? 18.546 3.073 -36.429 1.00 95.50 95 VAL A N 1
ATOM 767 C CA . VAL A 1 95 ? 19.668 2.133 -36.263 1.00 95.50 95 VAL A CA 1
ATOM 768 C C . VAL A 1 95 ? 20.640 2.621 -35.186 1.00 95.50 95 VAL A C 1
ATOM 770 O O . VAL A 1 95 ? 21.092 1.830 -34.355 1.00 95.50 95 VAL A O 1
ATOM 773 N N . GLY A 1 96 ? 20.916 3.926 -35.174 1.00 96.31 96 GLY A N 1
ATOM 774 C CA . GLY A 1 96 ? 21.788 4.586 -34.214 1.00 96.31 96 GLY A CA 1
ATOM 775 C C . GLY A 1 96 ? 21.345 4.368 -32.770 1.00 96.31 96 GLY A C 1
ATOM 776 O O . GLY A 1 96 ? 22.168 3.984 -31.948 1.00 96.31 96 GLY A O 1
ATOM 777 N N . LEU A 1 97 ? 20.052 4.533 -32.472 1.00 95.56 97 LEU A N 1
ATOM 778 C CA . LEU A 1 97 ? 19.478 4.331 -31.135 1.00 95.56 97 LEU A CA 1
ATOM 779 C C . LEU A 1 97 ? 19.529 2.865 -30.682 1.00 95.56 97 LEU A C 1
ATOM 781 O O . LEU A 1 97 ? 19.833 2.588 -29.523 1.00 95.56 97 LEU A O 1
ATOM 785 N N . HIS A 1 98 ? 19.236 1.916 -31.577 1.00 92.69 98 HIS A N 1
ATOM 786 C CA . HIS A 1 98 ? 19.181 0.489 -31.233 1.00 92.69 98 HIS A CA 1
ATOM 787 C C . HIS A 1 98 ? 20.561 -0.149 -31.018 1.00 92.69 98 HIS A C 1
ATOM 789 O O . HIS A 1 98 ? 20.675 -1.125 -30.271 1.00 92.69 98 HIS A O 1
ATOM 795 N N . ALA A 1 99 ? 21.598 0.366 -31.681 1.00 95.44 99 ALA A N 1
ATOM 796 C CA . ALA A 1 99 ? 22.957 -0.165 -31.603 1.00 95.44 99 ALA A CA 1
ATOM 797 C C . ALA A 1 99 ? 23.953 0.755 -30.872 1.00 95.44 99 ALA A C 1
ATOM 799 O O . ALA A 1 99 ? 25.130 0.410 -30.807 1.00 95.44 99 ALA A O 1
ATOM 800 N N . GLU A 1 100 ? 23.499 1.861 -30.275 1.00 96.25 100 GLU A N 1
ATOM 801 C CA . GLU A 1 100 ? 24.301 2.683 -29.357 1.00 96.25 100 GLU A CA 1
ATOM 802 C C . GLU A 1 100 ? 24.820 1.840 -28.182 1.00 96.25 100 GLU A C 1
ATOM 804 O O . GLU A 1 100 ? 24.109 0.972 -27.661 1.00 96.25 100 GLU A O 1
ATOM 809 N N . GLU A 1 101 ? 26.057 2.095 -27.747 1.00 94.56 101 GLU A N 1
ATOM 810 C CA . GLU A 1 101 ? 26.584 1.482 -26.530 1.00 94.56 101 GLU A CA 1
ATOM 811 C C . GLU A 1 101 ? 25.690 1.800 -25.323 1.00 94.56 101 GLU A C 1
ATOM 813 O O . GLU A 1 101 ? 25.319 2.946 -25.056 1.00 94.56 101 GLU A O 1
ATOM 818 N N . THR A 1 102 ? 25.340 0.761 -24.569 1.00 92.31 102 THR A N 1
ATOM 819 C CA . THR A 1 102 ? 24.548 0.910 -23.352 1.00 92.31 102 THR A CA 1
ATOM 820 C C . THR A 1 102 ? 25.374 1.468 -22.214 1.00 92.31 102 THR A C 1
ATOM 822 O O . THR A 1 102 ? 26.515 1.058 -22.009 1.00 92.31 102 THR A O 1
ATOM 825 N N . LYS A 1 103 ? 24.753 2.312 -21.389 1.00 89.06 103 LYS A N 1
ATOM 826 C CA . LYS A 1 103 ? 25.370 2.787 -20.148 1.00 89.06 103 LYS A CA 1
ATOM 827 C C . LYS A 1 103 ? 25.800 1.610 -19.258 1.00 89.06 103 LYS A C 1
ATOM 829 O O . LYS A 1 103 ? 25.043 0.639 -19.147 1.00 89.06 103 LYS A O 1
ATOM 834 N N . PRO A 1 104 ? 26.952 1.710 -18.571 1.00 86.38 104 PRO A N 1
ATOM 835 C CA . PRO A 1 104 ? 27.359 0.699 -17.609 1.00 86.38 104 PRO A CA 1
ATOM 836 C C . PRO A 1 104 ? 26.360 0.621 -16.451 1.00 86.38 104 PRO A C 1
ATOM 838 O O . PRO A 1 104 ? 25.700 1.603 -16.097 1.00 86.38 104 PRO A O 1
ATOM 841 N N . LEU A 1 105 ? 26.263 -0.558 -15.839 1.00 81.94 105 LEU A N 1
ATOM 842 C CA . LEU A 1 105 ? 25.485 -0.740 -14.620 1.00 81.94 105 LEU A CA 1
ATOM 843 C C . LEU A 1 105 ? 26.146 0.052 -13.482 1.00 81.94 105 LEU A C 1
ATOM 845 O O . LEU A 1 105 ? 27.314 -0.162 -13.164 1.00 81.94 105 LEU A O 1
ATOM 849 N N . MET A 1 106 ? 25.394 0.952 -12.858 1.00 81.38 106 MET A N 1
ATOM 850 C CA . MET A 1 106 ? 25.828 1.724 -11.693 1.00 81.38 106 MET A CA 1
ATOM 851 C C . MET A 1 106 ? 24.676 1.868 -10.695 1.00 81.38 106 MET A C 1
ATOM 853 O O . MET A 1 106 ? 23.517 1.637 -11.042 1.00 81.38 106 MET A O 1
ATOM 857 N N . GLY A 1 107 ? 24.972 2.249 -9.449 1.00 75.50 107 GLY A N 1
ATOM 858 C CA . GLY A 1 107 ? 23.934 2.498 -8.444 1.00 75.50 107 GLY A CA 1
ATOM 859 C C . GLY A 1 107 ? 22.897 3.508 -8.951 1.00 75.50 107 GLY A C 1
ATOM 860 O O . GLY A 1 107 ? 23.261 4.581 -9.423 1.00 75.50 107 GLY A O 1
ATOM 861 N N . GLY A 1 108 ? 21.611 3.145 -8.894 1.00 70.19 108 GLY A N 1
ATOM 862 C CA . GLY A 1 108 ? 20.507 3.962 -9.419 1.00 70.19 108 GLY A CA 1
ATOM 863 C C . GLY A 1 108 ? 20.216 3.793 -10.919 1.00 70.19 108 GLY A C 1
ATOM 864 O O . GLY A 1 108 ? 19.248 4.371 -11.413 1.00 70.19 108 GLY A O 1
ATOM 865 N N . ALA A 1 109 ? 20.987 2.983 -11.653 1.00 71.50 109 ALA A N 1
ATOM 866 C CA . ALA A 1 109 ? 20.685 2.651 -13.044 1.00 71.50 109 ALA A CA 1
ATOM 867 C C . ALA A 1 109 ? 19.569 1.591 -13.120 1.00 71.50 109 ALA A C 1
ATOM 869 O O . ALA A 1 109 ? 19.831 0.393 -13.078 1.00 71.50 109 ALA A O 1
ATOM 870 N N . GLY A 1 110 ? 18.314 2.040 -13.226 1.00 69.12 110 GLY A N 1
ATOM 871 C CA . GLY A 1 110 ? 17.148 1.157 -13.405 1.00 69.12 110 GLY A CA 1
ATOM 872 C C . GLY A 1 110 ? 16.916 0.691 -14.850 1.00 69.12 110 GLY A C 1
ATOM 873 O O . GLY A 1 110 ? 16.220 -0.294 -15.075 1.00 69.12 110 GLY A O 1
ATOM 874 N N . MET A 1 111 ? 17.504 1.380 -15.834 1.00 80.94 111 MET A N 1
ATOM 875 C CA . MET A 1 111 ? 17.420 1.058 -17.262 1.00 80.94 111 MET A CA 1
ATOM 876 C C . MET A 1 111 ? 18.779 1.318 -17.924 1.00 80.94 111 MET A C 1
ATOM 878 O O . MET A 1 111 ? 19.213 2.464 -18.040 1.00 80.94 111 MET A O 1
ATOM 882 N N . CYS A 1 112 ? 19.454 0.260 -18.374 1.00 84.19 112 CYS A N 1
ATOM 883 C CA . CYS A 1 112 ? 20.752 0.341 -19.055 1.00 84.19 112 CYS A CA 1
ATOM 884 C C . CYS A 1 112 ? 20.574 0.441 -20.579 1.00 84.19 112 CYS A C 1
ATOM 886 O O . CYS A 1 112 ? 20.965 -0.460 -21.317 1.00 84.19 112 CYS A O 1
ATOM 888 N N . SER A 1 113 ? 19.936 1.513 -21.059 1.00 90.38 113 SER A N 1
ATOM 889 C CA . SER A 1 113 ? 19.853 1.818 -22.497 1.00 90.38 113 SER A CA 1
ATOM 890 C C . SER A 1 113 ? 21.078 2.614 -22.976 1.00 90.38 113 SER A C 1
ATOM 892 O O . SER A 1 113 ? 21.923 3.018 -22.172 1.00 90.38 113 SER A O 1
ATOM 894 N N . GLY A 1 114 ? 21.142 2.912 -24.278 1.00 92.12 114 GLY A N 1
ATOM 895 C CA . GLY A 1 114 ? 22.048 3.931 -24.819 1.00 92.12 114 GLY A CA 1
ATOM 896 C C . GLY A 1 114 ? 21.778 5.326 -24.239 1.00 92.12 114 GLY A C 1
ATOM 897 O O . GLY A 1 114 ? 20.678 5.601 -23.730 1.00 92.12 114 GLY A O 1
ATOM 898 N N . TYR A 1 115 ? 22.789 6.201 -24.266 1.00 91.75 115 TYR A N 1
ATOM 899 C CA . TYR A 1 115 ? 22.714 7.534 -23.659 1.00 91.75 115 TYR A CA 1
ATOM 900 C C . TYR A 1 115 ? 21.660 8.413 -24.331 1.00 91.75 115 TYR A C 1
ATOM 902 O O . TYR A 1 115 ? 20.890 9.088 -23.638 1.00 91.75 115 TYR A O 1
ATOM 910 N N . THR A 1 116 ? 21.573 8.336 -25.659 1.00 95.81 116 THR A N 1
ATOM 911 C CA . THR A 1 116 ? 20.595 9.075 -26.459 1.00 95.81 116 THR A CA 1
ATOM 912 C C . THR A 1 116 ? 19.173 8.622 -26.131 1.00 95.81 116 THR A C 1
ATOM 914 O O . THR A 1 116 ? 18.327 9.459 -25.810 1.00 95.81 116 THR A O 1
ATOM 917 N N . VAL A 1 117 ? 18.917 7.306 -26.100 1.00 95.06 117 VAL A N 1
ATOM 918 C CA . VAL A 1 117 ? 17.602 6.741 -25.729 1.00 95.06 117 VAL A CA 1
ATOM 919 C C . VAL A 1 117 ? 17.188 7.179 -24.323 1.00 95.06 117 VAL A C 1
ATOM 921 O O . VAL A 1 117 ? 16.101 7.723 -24.142 1.00 95.06 117 VAL A O 1
ATOM 924 N N . SER A 1 118 ? 18.070 7.019 -23.331 1.00 91.31 118 SER A N 1
ATOM 925 C CA . SER A 1 118 ? 17.776 7.409 -21.946 1.00 91.31 118 SER A CA 1
ATOM 926 C C . SER A 1 118 ? 17.413 8.892 -21.826 1.00 91.31 118 SER A C 1
ATOM 928 O O . SER A 1 118 ? 16.473 9.246 -21.117 1.00 91.31 118 SER A O 1
ATOM 930 N N . ARG A 1 119 ? 18.180 9.778 -22.482 1.00 92.19 119 ARG A N 1
ATOM 931 C CA . ARG A 1 119 ? 17.946 11.227 -22.419 1.00 92.19 119 ARG A CA 1
ATOM 932 C C . ARG A 1 119 ? 16.625 11.604 -23.084 1.00 92.19 119 ARG A C 1
ATOM 934 O O . ARG A 1 119 ? 15.909 12.442 -22.541 1.00 92.19 119 ARG A O 1
ATOM 941 N N . SER A 1 120 ? 16.311 10.961 -24.206 1.00 93.69 120 SER A N 1
ATOM 942 C CA . SER A 1 120 ? 15.071 11.173 -24.957 1.00 93.69 120 SER A CA 1
ATOM 943 C C . SER A 1 120 ? 13.851 10.761 -24.143 1.00 93.69 120 SER A C 1
ATOM 945 O O . SER A 1 120 ? 12.946 11.566 -23.967 1.00 93.69 120 SER A O 1
ATOM 947 N N . ILE A 1 121 ? 13.871 9.553 -23.568 1.00 92.88 121 ILE A N 1
ATOM 948 C CA . ILE A 1 121 ? 12.794 9.054 -22.703 1.00 92.88 121 ILE A CA 1
ATOM 949 C C . ILE A 1 121 ? 12.583 9.996 -21.515 1.00 92.88 121 ILE A C 1
ATOM 951 O O . ILE A 1 121 ? 11.450 10.323 -21.185 1.00 92.88 121 ILE A O 1
ATOM 955 N N . LEU A 1 122 ? 13.659 10.476 -20.883 1.00 90.62 122 LEU A N 1
ATOM 956 C CA . LEU A 1 122 ? 13.532 11.406 -19.761 1.00 90.62 122 LEU A CA 1
ATOM 957 C C . LEU A 1 122 ? 12.891 12.738 -20.180 1.00 90.62 122 LEU A C 1
ATOM 959 O O . LEU A 1 122 ? 12.042 13.252 -19.455 1.00 90.62 122 LEU A O 1
ATOM 963 N N . ALA A 1 123 ? 13.295 13.301 -21.322 1.00 91.81 123 ALA A N 1
ATOM 964 C CA . ALA A 1 123 ? 12.700 14.530 -21.841 1.00 91.81 123 ALA A CA 1
ATOM 965 C C . ALA A 1 123 ? 11.212 14.333 -22.173 1.00 91.81 123 ALA A C 1
ATOM 967 O O . ALA A 1 123 ? 10.388 15.165 -21.798 1.00 91.81 123 ALA A O 1
ATOM 968 N N . ASP A 1 124 ? 10.869 13.211 -22.804 1.00 94.25 124 ASP A N 1
ATOM 969 C CA . ASP A 1 124 ? 9.499 12.885 -23.196 1.00 94.25 124 ASP A CA 1
ATOM 970 C C . ASP A 1 124 ? 8.591 12.620 -21.987 1.00 94.25 124 ASP A C 1
ATOM 972 O O . ASP A 1 124 ? 7.528 13.221 -21.884 1.00 94.25 124 ASP A O 1
ATOM 976 N N . ILE A 1 125 ? 9.035 11.841 -20.992 1.00 93.62 125 ILE A N 1
ATOM 977 C CA . ILE A 1 125 ? 8.277 11.617 -19.745 1.00 93.62 125 ILE A CA 1
ATOM 978 C C . ILE A 1 125 ? 7.971 12.945 -19.041 1.00 93.62 125 ILE A C 1
ATOM 980 O O . ILE A 1 125 ? 6.859 13.146 -18.546 1.00 93.62 125 ILE A O 1
ATOM 984 N N . VAL A 1 126 ? 8.933 13.873 -18.993 1.00 93.50 126 VAL A N 1
ATOM 985 C CA . VAL A 1 126 ? 8.713 15.201 -18.399 1.00 93.50 126 VAL A CA 1
ATOM 986 C C . VAL A 1 126 ? 7.682 15.992 -19.203 1.00 93.50 126 VAL A C 1
ATOM 988 O O . VAL A 1 126 ? 6.805 16.612 -18.605 1.00 93.50 126 VAL A O 1
ATOM 991 N N . SER A 1 127 ? 7.752 15.956 -20.533 1.00 95.19 127 SER A N 1
ATOM 992 C CA . SER A 1 127 ? 6.777 16.615 -21.409 1.00 95.19 127 SER A CA 1
ATOM 993 C C . SER A 1 127 ? 5.376 16.011 -21.287 1.00 95.19 127 SER A C 1
ATOM 995 O O . SER A 1 127 ? 4.418 16.763 -21.145 1.00 95.19 127 SER A O 1
ATOM 997 N N . LEU A 1 128 ? 5.242 14.681 -21.266 1.00 95.75 128 LEU A N 1
ATOM 998 C CA . LEU A 1 128 ? 3.964 13.979 -21.104 1.00 95.75 128 LEU A CA 1
ATOM 999 C C . LEU A 1 128 ? 3.315 14.300 -19.756 1.00 95.75 128 LEU A C 1
ATOM 1001 O O . LEU A 1 128 ? 2.136 14.630 -19.691 1.00 95.75 128 LEU A O 1
ATOM 1005 N N . THR A 1 129 ? 4.094 14.253 -18.674 1.00 94.00 129 THR A N 1
ATOM 1006 C CA . THR A 1 129 ? 3.571 14.508 -17.324 1.00 94.00 129 THR A CA 1
ATOM 1007 C C . THR A 1 129 ? 3.249 15.979 -17.085 1.00 94.00 129 THR A C 1
ATOM 1009 O O . THR A 1 129 ? 2.226 16.282 -16.483 1.00 94.00 129 THR A O 1
ATOM 1012 N N . ARG A 1 130 ? 4.086 16.911 -17.560 1.00 95.75 130 ARG A N 1
ATOM 1013 C CA . ARG A 1 130 ? 3.851 18.356 -17.382 1.00 95.75 130 ARG A CA 1
ATOM 1014 C C . ARG A 1 130 ? 2.874 18.947 -18.394 1.00 95.75 130 ARG A C 1
ATOM 1016 O O . ARG A 1 130 ? 2.289 19.987 -18.114 1.00 95.75 130 ARG A O 1
ATOM 1023 N N . GLY A 1 131 ? 2.740 18.324 -19.562 1.00 96.31 131 GLY A N 1
ATOM 1024 C CA . GLY A 1 131 ? 1.832 18.746 -20.626 1.00 96.31 131 GLY A CA 1
ATOM 1025 C C . GLY A 1 131 ? 0.395 18.268 -20.429 1.00 96.31 131 GLY A C 1
ATOM 1026 O O . GLY A 1 131 ? -0.516 18.828 -21.035 1.00 96.31 131 GLY A O 1
ATOM 1027 N N . ASP A 1 132 ? 0.172 17.270 -19.573 1.00 97.25 132 ASP A N 1
ATOM 1028 C CA . ASP A 1 132 ? -1.164 16.772 -19.268 1.00 97.25 132 ASP A CA 1
ATOM 1029 C C . ASP A 1 132 ? -1.796 17.550 -18.104 1.00 97.25 132 ASP A C 1
ATOM 1031 O O . ASP A 1 132 ? -1.282 17.588 -16.978 1.00 97.25 132 ASP A O 1
ATOM 1035 N N . ARG A 1 133 ? -2.968 18.143 -18.355 1.00 96.81 133 ARG A N 1
ATOM 1036 C CA . ARG A 1 133 ? -3.753 18.832 -17.322 1.00 96.81 133 ARG A CA 1
ATOM 1037 C C . ARG A 1 133 ? -4.127 17.901 -16.167 1.00 96.81 133 ARG A C 1
ATOM 1039 O O . ARG A 1 133 ? -4.160 18.352 -15.024 1.00 96.81 133 ARG A O 1
ATOM 1046 N N . PHE A 1 134 ? -4.362 16.616 -16.438 1.00 95.75 134 PHE A N 1
ATOM 1047 C CA . PHE A 1 134 ? -4.795 15.634 -15.447 1.00 95.75 134 PHE A CA 1
ATOM 1048 C C . PHE A 1 134 ? -3.674 15.190 -14.511 1.00 95.75 134 PHE A C 1
ATOM 1050 O O . PHE A 1 134 ? -3.980 14.710 -13.426 1.00 95.75 134 PHE A O 1
ATOM 1057 N N . PHE A 1 135 ? -2.403 15.384 -14.879 1.00 94.00 135 PHE A N 1
ATOM 1058 C CA . PHE A 1 135 ? -1.248 15.166 -13.996 1.00 94.00 135 PHE A CA 1
ATOM 1059 C C . PHE A 1 135 ? -0.715 16.459 -13.364 1.00 94.00 135 PHE A C 1
ATOM 1061 O O . PHE A 1 135 ? 0.214 16.414 -12.558 1.00 94.00 135 PHE A O 1
ATOM 1068 N N . THR A 1 136 ? -1.303 17.610 -13.701 1.00 94.50 136 THR A N 1
ATOM 1069 C CA . THR A 1 136 ? -0.874 18.925 -13.215 1.00 94.50 136 THR A CA 1
ATOM 1070 C C . THR A 1 136 ? -2.025 19.673 -12.540 1.00 94.50 136 THR A C 1
ATOM 1072 O O . THR A 1 136 ? -2.337 19.419 -11.380 1.00 94.50 136 THR A O 1
ATOM 1075 N N . VAL A 1 137 ? -2.666 20.603 -13.245 1.00 95.62 137 VAL A N 1
ATOM 1076 C CA . VAL A 1 137 ? -3.622 21.568 -12.683 1.00 95.62 137 VAL A CA 1
ATOM 1077 C C . VAL A 1 137 ? -4.953 20.939 -12.264 1.00 95.62 137 VAL A C 1
ATOM 1079 O O . VAL A 1 137 ? -5.606 21.447 -11.356 1.00 95.62 137 VAL A O 1
ATOM 1082 N N . GLU A 1 138 ? -5.353 19.825 -12.881 1.00 96.50 138 GLU A N 1
ATOM 1083 C CA . GLU A 1 138 ? -6.601 19.119 -12.565 1.00 96.50 138 GLU A CA 1
ATOM 1084 C C . GLU A 1 138 ? -6.413 17.929 -11.622 1.00 96.50 138 GLU A C 1
ATOM 1086 O O . GLU A 1 138 ? -7.412 17.342 -11.193 1.00 96.50 138 GLU A O 1
ATOM 1091 N N . PHE A 1 139 ? -5.174 17.608 -11.238 1.00 95.56 139 PHE A N 1
ATOM 1092 C CA . PHE A 1 139 ? -4.870 16.557 -10.269 1.00 95.56 139 PHE A CA 1
ATOM 1093 C C . PHE A 1 139 ? -5.183 17.030 -8.842 1.00 95.56 139 PHE A C 1
ATOM 1095 O O . PHE A 1 139 ? -4.306 17.304 -8.027 1.00 95.56 139 PHE A O 1
ATOM 1102 N N . THR A 1 140 ? -6.471 17.186 -8.540 1.00 95.44 140 THR A N 1
ATOM 1103 C CA . THR A 1 140 ? -6.948 17.761 -7.279 1.00 95.44 140 THR A CA 1
ATOM 1104 C C . THR A 1 140 ? -7.966 16.851 -6.593 1.00 95.44 140 THR A C 1
ATOM 1106 O O . THR A 1 140 ? -8.686 16.102 -7.262 1.00 95.44 140 THR A O 1
ATOM 1109 N N . PRO A 1 141 ? -8.113 16.943 -5.256 1.00 96.25 141 PRO A N 1
ATOM 1110 C CA . PRO A 1 141 ? -9.180 16.254 -4.533 1.00 96.25 141 PRO A CA 1
ATOM 1111 C C . PRO A 1 141 ? -10.597 16.617 -4.994 1.00 96.25 141 PRO A C 1
ATOM 1113 O O . PRO A 1 141 ? -11.515 15.852 -4.725 1.00 96.25 141 PRO A O 1
ATOM 1116 N N . PHE A 1 142 ? -10.795 17.766 -5.653 1.00 96.06 142 PHE A N 1
ATOM 1117 C CA . PHE A 1 142 ? -12.095 18.152 -6.204 1.00 96.06 142 PHE A CA 1
ATOM 1118 C C . PHE A 1 142 ? -12.479 17.257 -7.392 1.00 96.06 142 PHE A C 1
ATOM 1120 O O . PHE A 1 142 ? -13.572 16.700 -7.402 1.00 96.06 142 PHE A O 1
ATOM 1127 N N . ASN A 1 143 ? -11.554 17.039 -8.333 1.00 96.69 143 ASN A N 1
ATOM 1128 C CA . ASN A 1 143 ? -11.800 16.214 -9.522 1.00 96.69 143 ASN A CA 1
ATOM 1129 C C . ASN A 1 143 ? -11.682 14.707 -9.248 1.00 96.69 143 ASN A C 1
ATOM 1131 O O . ASN A 1 143 ? -12.432 13.916 -9.810 1.00 96.69 143 ASN A O 1
ATOM 1135 N N . LEU A 1 144 ? -10.744 14.297 -8.387 1.00 96.06 144 LEU A N 1
ATOM 1136 C CA . LEU A 1 144 ? -10.449 12.882 -8.117 1.00 96.06 144 LEU A CA 1
ATOM 1137 C C . LEU A 1 144 ? -11.126 12.340 -6.856 1.00 96.06 144 LEU A C 1
ATOM 1139 O O . LEU A 1 144 ? -10.945 11.169 -6.525 1.00 96.06 144 LEU A O 1
ATOM 1143 N N . THR A 1 145 ? -11.879 13.173 -6.133 1.00 96.88 145 THR A N 1
ATOM 1144 C CA . THR A 1 145 ? -12.253 12.976 -4.722 1.00 96.88 145 THR A CA 1
ATOM 1145 C C . THR A 1 145 ? -11.036 12.941 -3.787 1.00 96.88 145 THR A C 1
ATOM 1147 O O . THR A 1 145 ? -9.903 12.656 -4.185 1.00 96.88 145 THR A O 1
ATOM 1150 N N . SER A 1 146 ? -11.247 13.180 -2.489 1.00 93.94 146 SER A N 1
ATOM 1151 C CA . SER A 1 146 ? -10.173 13.044 -1.493 1.00 93.94 146 SER A CA 1
ATOM 1152 C C . SER A 1 146 ? -9.619 11.620 -1.399 1.00 93.94 146 SER A C 1
ATOM 1154 O O . SER A 1 146 ? -8.454 11.446 -1.045 1.00 93.94 146 SER A O 1
ATOM 1156 N N . TRP A 1 147 ? -10.440 10.608 -1.702 1.00 93.44 147 TRP A N 1
ATOM 1157 C CA . TRP A 1 147 ? -10.012 9.212 -1.710 1.00 93.44 147 TRP A CA 1
ATOM 1158 C C . TRP A 1 147 ? -9.130 8.915 -2.926 1.00 93.44 147 TRP A C 1
ATOM 1160 O O . TRP A 1 147 ? -8.004 8.462 -2.742 1.00 93.44 147 TRP A O 1
ATOM 1170 N N . GLY A 1 148 ? -9.591 9.243 -4.138 1.00 94.31 148 GLY A N 1
ATOM 1171 C CA . GLY A 1 148 ? -8.850 8.958 -5.372 1.00 94.31 148 GLY A CA 1
ATOM 1172 C C . GLY A 1 148 ? -7.539 9.735 -5.458 1.00 94.31 148 GLY A C 1
ATOM 1173 O O . GLY A 1 148 ? -6.498 9.152 -5.742 1.00 94.31 148 GLY A O 1
ATOM 1174 N N . HIS A 1 149 ? -7.540 11.021 -5.086 1.00 94.44 149 HIS A N 1
ATOM 1175 C CA . HIS A 1 149 ? -6.303 11.806 -5.027 1.00 94.44 149 HIS A CA 1
ATOM 1176 C C . HIS A 1 149 ? -5.275 11.199 -4.059 1.00 94.44 149 HIS A C 1
ATOM 1178 O O . HIS A 1 149 ? -4.082 11.189 -4.356 1.00 94.44 149 HIS A O 1
ATOM 1184 N N . ARG A 1 150 ? -5.722 10.697 -2.895 1.00 91.81 150 ARG A N 1
ATOM 1185 C CA . ARG A 1 150 ? -4.851 10.026 -1.916 1.00 91.81 150 ARG A CA 1
ATOM 1186 C C . ARG A 1 150 ? -4.360 8.677 -2.432 1.00 91.81 150 ARG A C 1
ATOM 1188 O O . ARG A 1 150 ? -3.213 8.326 -2.179 1.00 91.81 150 ARG A O 1
ATOM 1195 N N . ASP A 1 151 ? -5.204 7.937 -3.144 1.00 91.00 151 ASP A N 1
ATOM 1196 C CA . ASP A 1 151 ? -4.833 6.649 -3.721 1.00 91.00 151 ASP A CA 1
ATOM 1197 C C . ASP A 1 151 ? -3.781 6.793 -4.829 1.00 91.00 151 ASP A C 1
ATOM 1199 O O . ASP A 1 151 ? -2.907 5.950 -4.963 1.00 91.00 151 ASP A O 1
ATOM 1203 N N . CYS A 1 152 ? -3.755 7.900 -5.561 1.00 92.12 152 CYS A N 1
ATOM 1204 C CA . CYS A 1 152 ? -2.702 8.128 -6.550 1.00 92.12 152 CYS A CA 1
ATOM 1205 C C . CYS A 1 152 ? -1.358 8.590 -5.946 1.00 92.12 152 CYS A C 1
ATOM 1207 O O . CYS A 1 152 ? -0.397 8.773 -6.689 1.00 92.12 152 CYS A O 1
ATOM 1209 N N . GLN A 1 153 ? -1.261 8.796 -4.624 1.00 90.81 153 GLN A N 1
ATOM 1210 C CA . GLN A 1 153 ? 0.000 9.197 -3.993 1.00 90.81 153 GLN A CA 1
ATOM 1211 C C . GLN A 1 153 ? 0.938 7.995 -3.784 1.00 90.81 153 GLN A C 1
ATOM 1213 O O . GLN A 1 153 ? 0.488 6.937 -3.313 1.00 90.81 153 GLN A O 1
ATOM 1218 N N . PRO A 1 154 ? 2.248 8.159 -4.049 1.00 90.88 154 PRO A N 1
ATOM 1219 C CA . PRO A 1 154 ? 3.245 7.173 -3.663 1.00 90.88 154 PRO A CA 1
ATOM 1220 C C . PRO A 1 154 ? 3.366 7.089 -2.138 1.00 90.88 154 PRO A C 1
ATOM 1222 O O . PRO A 1 154 ? 3.355 8.109 -1.448 1.00 90.88 154 PRO A O 1
ATOM 1225 N N . ASP A 1 155 ? 3.511 5.872 -1.612 1.00 89.06 155 ASP A N 1
ATOM 1226 C CA . ASP A 1 155 ? 3.835 5.640 -0.203 1.00 89.06 155 ASP A CA 1
ATOM 1227 C C . ASP A 1 155 ? 5.231 5.008 -0.105 1.00 89.06 155 ASP A C 1
ATOM 1229 O O . ASP A 1 155 ? 5.395 3.840 -0.445 1.00 89.06 155 ASP A O 1
ATOM 1233 N N . PRO A 1 156 ? 6.259 5.738 0.358 1.00 90.31 156 PRO A N 1
ATOM 1234 C CA . PRO A 1 156 ? 7.605 5.186 0.466 1.00 90.31 156 PRO A CA 1
ATOM 1235 C C . PRO A 1 156 ? 7.747 4.122 1.571 1.00 90.31 156 PRO A C 1
ATOM 1237 O O . PRO A 1 156 ? 8.792 3.484 1.659 1.00 90.31 156 PRO A O 1
ATOM 1240 N N . HIS A 1 157 ? 6.720 3.916 2.404 1.00 88.75 157 HIS A N 1
ATOM 1241 C CA . HIS A 1 157 ? 6.729 2.979 3.532 1.00 88.75 157 HIS A CA 1
ATOM 1242 C C . HIS A 1 157 ? 5.837 1.748 3.298 1.00 88.75 157 HIS A C 1
ATOM 1244 O O . HIS A 1 157 ? 5.504 1.043 4.252 1.00 88.75 157 HIS A O 1
ATOM 1250 N N . ASP A 1 158 ? 5.431 1.484 2.054 1.00 89.88 158 ASP A N 1
ATOM 1251 C CA . ASP A 1 158 ? 4.592 0.336 1.682 1.00 89.88 158 ASP A CA 1
ATOM 1252 C C . ASP A 1 158 ? 5.384 -0.942 1.343 1.00 89.88 158 ASP A C 1
ATOM 1254 O O . ASP A 1 158 ? 4.801 -1.923 0.895 1.00 89.88 158 ASP A O 1
ATOM 1258 N N . GLY A 1 159 ? 6.707 -0.931 1.537 1.00 91.00 159 GLY A N 1
ATOM 1259 C CA . GLY A 1 159 ? 7.603 -2.038 1.180 1.00 91.00 159 GLY A CA 1
ATOM 1260 C C . GLY A 1 159 ? 8.031 -2.052 -0.291 1.00 91.00 159 GLY A C 1
ATOM 1261 O O . GLY A 1 159 ? 8.831 -2.885 -0.692 1.00 91.00 159 GLY A O 1
ATOM 1262 N N . THR A 1 160 ? 7.522 -1.146 -1.126 1.00 91.69 160 THR A N 1
ATOM 1263 C CA . THR A 1 160 ? 7.947 -0.999 -2.532 1.00 91.69 160 THR A CA 1
ATOM 1264 C C . THR A 1 160 ? 8.723 0.283 -2.788 1.00 91.69 160 THR A C 1
ATOM 1266 O O . THR A 1 160 ? 9.236 0.488 -3.887 1.00 91.69 160 THR A O 1
ATOM 1269 N N . TYR A 1 161 ? 8.791 1.155 -1.778 1.00 89.81 161 TYR A N 1
ATOM 1270 C CA . TYR A 1 161 ? 9.337 2.506 -1.873 1.00 89.81 161 TYR A CA 1
ATOM 1271 C C . TYR A 1 161 ? 8.554 3.401 -2.853 1.00 89.81 161 TYR A C 1
ATOM 1273 O O . TYR A 1 161 ? 9.132 4.273 -3.502 1.00 89.81 161 TYR A O 1
ATOM 1281 N N . GLY A 1 162 ? 7.229 3.213 -2.940 1.00 90.00 162 GLY A N 1
ATOM 1282 C CA . GLY A 1 162 ? 6.326 4.028 -3.764 1.00 90.00 162 GLY A CA 1
ATOM 1283 C C . GLY A 1 162 ? 5.934 3.419 -5.116 1.00 90.00 162 GLY A C 1
ATOM 1284 O O . GLY A 1 162 ? 5.417 4.125 -5.982 1.00 90.00 162 GLY A O 1
ATOM 1285 N N . GLY A 1 163 ? 6.160 2.124 -5.318 1.00 90.06 163 GLY A N 1
ATOM 1286 C CA . GLY A 1 163 ? 5.737 1.366 -6.490 1.00 90.06 163 GLY A CA 1
ATOM 1287 C C . GLY A 1 163 ? 4.222 1.131 -6.541 1.00 90.06 163 GLY A C 1
ATOM 1288 O O . GLY A 1 163 ? 3.623 0.508 -5.670 1.00 90.06 163 GLY A O 1
ATOM 1289 N N . MET A 1 164 ? 3.578 1.573 -7.623 1.00 90.75 164 MET A N 1
ATOM 1290 C CA . MET A 1 164 ? 2.116 1.468 -7.769 1.00 90.75 164 MET A CA 1
ATOM 1291 C C . MET A 1 164 ? 1.622 0.070 -8.174 1.00 90.75 164 MET A C 1
ATOM 1293 O O . MET A 1 164 ? 0.487 -0.296 -7.867 1.00 90.75 164 MET A O 1
ATOM 1297 N N . LEU A 1 165 ? 2.452 -0.735 -8.849 1.00 92.81 165 LEU A N 1
ATOM 1298 C CA . LEU A 1 165 ? 2.034 -2.049 -9.358 1.00 92.81 165 LEU A CA 1
ATOM 1299 C C . LEU A 1 165 ? 1.731 -3.056 -8.247 1.00 92.81 165 LEU A C 1
ATOM 1301 O O . LEU A 1 165 ? 0.795 -3.837 -8.392 1.00 92.81 165 LEU A O 1
ATOM 1305 N N . ALA A 1 166 ? 2.448 -3.009 -7.123 1.00 93.25 166 ALA A N 1
ATOM 1306 C CA . ALA A 1 166 ? 2.168 -3.900 -5.999 1.00 93.25 166 ALA A CA 1
ATOM 1307 C C . ALA A 1 166 ? 0.749 -3.704 -5.470 1.00 93.25 166 ALA A C 1
ATOM 1309 O O . ALA A 1 166 ? 0.026 -4.667 -5.230 1.00 93.25 166 ALA A O 1
ATOM 1310 N N . ARG A 1 167 ? 0.311 -2.444 -5.371 1.00 92.69 167 ARG A N 1
ATOM 1311 C CA . ARG A 1 167 ? -1.052 -2.098 -4.969 1.00 92.69 167 ARG A CA 1
ATOM 1312 C C . ARG A 1 167 ? -2.089 -2.667 -5.934 1.00 92.69 167 ARG A C 1
ATOM 1314 O O . ARG A 1 167 ? -3.119 -3.160 -5.484 1.00 92.69 167 ARG A O 1
ATOM 1321 N N . LEU A 1 168 ? -1.826 -2.613 -7.240 1.00 93.25 168 LEU A N 1
ATOM 1322 C CA . LEU A 1 168 ? -2.697 -3.219 -8.247 1.00 93.25 168 LEU A CA 1
ATOM 1323 C C . LEU A 1 168 ? -2.786 -4.739 -8.051 1.00 93.25 168 LEU A C 1
ATOM 1325 O O . LEU A 1 168 ? -3.892 -5.270 -7.971 1.00 93.25 168 LEU A O 1
ATOM 1329 N N . LEU A 1 169 ? -1.646 -5.422 -7.917 1.00 94.62 169 LEU A N 1
ATOM 1330 C CA . LEU A 1 169 ? -1.583 -6.877 -7.745 1.00 94.62 169 LEU A CA 1
ATOM 1331 C C . LEU A 1 169 ? -2.279 -7.331 -6.458 1.00 94.62 169 LEU A C 1
ATOM 1333 O O . LEU A 1 169 ? -3.125 -8.217 -6.500 1.00 94.62 169 LEU A O 1
ATOM 1337 N N . PHE A 1 170 ? -2.010 -6.672 -5.333 1.00 93.62 170 PHE A N 1
ATOM 1338 C CA . PHE A 1 170 ? -2.635 -6.998 -4.053 1.00 93.62 170 PHE A CA 1
ATOM 1339 C C . PHE A 1 170 ? -4.144 -6.737 -4.017 1.00 93.62 170 PHE A C 1
ATOM 1341 O O . PHE A 1 170 ? -4.856 -7.445 -3.318 1.00 93.62 170 PHE A O 1
ATOM 1348 N N . ARG A 1 171 ? -4.659 -5.754 -4.765 1.00 92.31 171 ARG A N 1
ATOM 1349 C CA . ARG A 1 171 ? -6.110 -5.494 -4.834 1.00 92.31 171 ARG A CA 1
ATOM 1350 C C . ARG A 1 171 ? -6.851 -6.435 -5.765 1.00 92.31 171 ARG A C 1
ATOM 1352 O O . ARG A 1 171 ? -8.019 -6.718 -5.528 1.00 92.31 171 ARG A O 1
ATOM 1359 N N . THR A 1 172 ? -6.206 -6.833 -6.856 1.00 91.94 172 THR A N 1
ATOM 1360 C CA . THR A 1 172 ? -6.851 -7.607 -7.924 1.00 91.94 172 THR A CA 1
ATOM 1361 C C . THR A 1 172 ? -6.653 -9.106 -7.765 1.00 91.94 172 THR A C 1
ATOM 1363 O O . THR A 1 172 ? -7.523 -9.862 -8.172 1.00 91.94 172 THR A O 1
ATOM 1366 N N . LEU A 1 173 ? -5.550 -9.531 -7.145 1.00 92.25 173 LEU A N 1
ATOM 1367 C CA . LEU A 1 173 ? -5.190 -10.930 -6.919 1.00 92.25 173 LEU A CA 1
ATOM 1368 C C . LEU A 1 173 ? -4.710 -11.155 -5.462 1.00 92.25 173 LEU A C 1
ATOM 1370 O O . LEU A 1 173 ? -3.633 -11.725 -5.261 1.00 92.25 173 LEU A O 1
ATOM 1374 N N . PRO A 1 174 ? -5.469 -10.712 -4.433 1.00 89.94 174 PRO A N 1
ATOM 1375 C CA . PRO A 1 174 ? -5.035 -10.731 -3.028 1.00 89.94 174 PRO A CA 1
ATOM 1376 C C . PRO A 1 174 ? -4.639 -12.123 -2.528 1.00 89.94 174 PRO A C 1
ATOM 1378 O O . PRO A 1 174 ? -3.678 -12.260 -1.777 1.00 89.94 174 PRO A O 1
ATOM 1381 N N . ASP A 1 175 ? -5.339 -13.162 -2.981 1.00 90.19 175 ASP A N 1
ATOM 1382 C CA . ASP A 1 175 ? -5.100 -14.542 -2.555 1.00 90.19 175 ASP A CA 1
ATOM 1383 C C . ASP A 1 175 ? -3.937 -15.232 -3.282 1.00 90.19 175 ASP A C 1
ATOM 1385 O O . ASP A 1 175 ? -3.541 -16.333 -2.908 1.00 90.19 175 ASP A O 1
ATOM 1389 N N . HIS A 1 176 ? -3.369 -14.601 -4.314 1.00 92.25 176 HIS A N 1
ATOM 1390 C CA . HIS A 1 176 ? -2.279 -15.171 -5.116 1.00 92.25 176 HIS A CA 1
ATOM 1391 C C . HIS A 1 176 ? -0.923 -14.521 -4.837 1.00 92.25 176 HIS A C 1
ATOM 1393 O O . HIS A 1 176 ? 0.092 -14.950 -5.390 1.00 92.25 176 HIS A O 1
ATOM 1399 N N . TYR A 1 177 ? -0.889 -13.485 -3.998 1.00 92.81 177 TYR A N 1
ATOM 1400 C CA . TYR A 1 177 ? 0.331 -12.798 -3.599 1.00 92.81 177 TYR A CA 1
ATOM 1401 C C . TYR A 1 177 ? 0.350 -12.613 -2.082 1.00 92.81 177 TYR A C 1
ATOM 1403 O O . TYR A 1 177 ? -0.394 -11.781 -1.562 1.00 92.81 177 TYR A O 1
ATOM 1411 N N . PRO A 1 178 ? 1.222 -13.327 -1.343 1.00 91.00 178 PRO A N 1
ATOM 1412 C CA . PRO A 1 178 ? 1.318 -13.122 0.091 1.00 91.00 178 PRO A CA 1
ATOM 1413 C C . PRO A 1 178 ? 1.806 -11.695 0.396 1.00 91.00 178 PRO A C 1
ATOM 1415 O O . PRO A 1 178 ? 2.606 -11.150 -0.375 1.00 91.00 178 PRO A O 1
ATOM 1418 N N . PRO A 1 179 ? 1.427 -11.101 1.543 1.00 90.31 179 PRO A N 1
ATOM 1419 C CA . PRO A 1 179 ? 1.670 -9.685 1.842 1.00 90.31 179 PRO A CA 1
ATOM 1420 C C . PRO A 1 179 ? 3.127 -9.199 1.856 1.00 90.31 179 PRO A C 1
ATOM 1422 O O . PRO A 1 179 ? 3.371 -8.006 1.961 1.00 90.31 179 PRO A O 1
ATOM 1425 N N . ARG A 1 180 ? 4.119 -10.094 1.786 1.00 93.06 180 ARG A N 1
ATOM 1426 C CA . ARG A 1 180 ? 5.554 -9.753 1.700 1.00 93.06 180 ARG A CA 1
ATOM 1427 C C . ARG A 1 180 ? 6.206 -10.265 0.415 1.00 93.06 180 ARG A C 1
ATOM 1429 O O . ARG A 1 180 ? 7.426 -10.360 0.339 1.00 93.06 180 ARG A O 1
ATOM 1436 N N . SER A 1 181 ? 5.414 -10.670 -0.575 1.00 93.75 181 SER A N 1
ATOM 1437 C CA . SER A 1 181 ? 5.914 -11.281 -1.806 1.00 93.75 181 SER A CA 1
ATOM 1438 C C . SER A 1 181 ? 6.762 -10.313 -2.626 1.00 93.75 181 SER A C 1
ATOM 1440 O O . SER A 1 181 ? 6.275 -9.245 -3.003 1.00 93.75 181 SER A O 1
ATOM 1442 N N . VAL A 1 182 ? 7.980 -10.717 -2.997 1.00 94.00 182 VAL A N 1
ATOM 1443 C CA . VAL A 1 182 ? 8.806 -9.978 -3.969 1.00 94.00 182 VAL A CA 1
ATOM 1444 C C . VAL A 1 182 ? 8.119 -9.888 -5.329 1.00 94.00 182 VAL A C 1
ATOM 1446 O O . VAL A 1 182 ? 8.218 -8.857 -5.981 1.00 94.00 182 VAL A O 1
ATOM 1449 N N . TYR A 1 183 ? 7.348 -10.903 -5.728 1.00 94.00 183 TYR A N 1
ATOM 1450 C CA . TYR A 1 183 ? 6.631 -10.887 -7.006 1.00 94.00 183 TYR A CA 1
ATOM 1451 C C . TYR A 1 183 ? 5.565 -9.788 -7.072 1.00 94.00 183 TYR A C 1
ATOM 1453 O O . TYR A 1 183 ? 5.244 -9.319 -8.159 1.00 94.00 183 TYR A O 1
ATOM 1461 N N . ALA A 1 184 ? 5.012 -9.380 -5.926 1.00 94.56 184 ALA A N 1
ATOM 1462 C CA . ALA A 1 184 ? 4.096 -8.247 -5.863 1.00 94.56 184 ALA A CA 1
ATOM 1463 C C . ALA A 1 184 ? 4.844 -6.922 -5.688 1.00 94.56 184 ALA A C 1
ATOM 1465 O O . ALA A 1 184 ? 4.554 -5.968 -6.402 1.00 94.56 184 ALA A O 1
ATOM 1466 N N . HIS A 1 185 ? 5.816 -6.860 -4.769 1.00 94.19 185 HIS A N 1
ATOM 1467 C CA . HIS A 1 185 ? 6.518 -5.612 -4.447 1.00 94.19 185 HIS A CA 1
ATOM 1468 C C . HIS A 1 185 ? 7.443 -5.139 -5.575 1.00 94.19 185 HIS A C 1
ATOM 1470 O O . HIS A 1 185 ? 7.550 -3.942 -5.833 1.00 94.19 185 HIS A O 1
ATOM 1476 N N . PHE A 1 186 ? 8.072 -6.081 -6.278 1.00 92.56 186 PHE A N 1
ATOM 1477 C CA . PHE A 1 186 ? 9.030 -5.841 -7.353 1.00 92.56 186 PHE A CA 1
ATOM 1478 C C . PHE A 1 186 ? 8.736 -6.784 -8.537 1.00 92.56 186 PHE A C 1
ATOM 1480 O O . PHE A 1 186 ? 9.529 -7.678 -8.829 1.00 92.56 186 PHE A O 1
ATOM 1487 N N . PRO A 1 187 ? 7.613 -6.599 -9.261 1.00 90.88 187 PRO A N 1
ATOM 1488 C CA . PRO A 1 187 ? 7.134 -7.555 -10.271 1.00 90.88 187 PRO A CA 1
ATOM 1489 C C . PRO A 1 187 ? 8.065 -7.719 -11.484 1.00 90.88 187 PRO A C 1
ATOM 1491 O O . PRO A 1 187 ? 7.934 -8.683 -12.237 1.00 90.88 187 PRO A O 1
ATOM 1494 N N . PHE A 1 188 ? 9.016 -6.796 -11.660 1.00 89.19 188 PHE A N 1
ATOM 1495 C CA . PHE A 1 188 ? 10.053 -6.833 -12.695 1.00 89.19 188 PHE A CA 1
ATOM 1496 C C . PHE A 1 188 ? 11.409 -7.351 -12.186 1.00 89.19 188 PHE A C 1
ATOM 1498 O O . PHE A 1 188 ? 12.409 -7.252 -12.895 1.00 89.19 188 PHE A O 1
ATOM 1505 N N . MET A 1 189 ? 11.466 -7.873 -10.958 1.00 88.56 189 MET A N 1
ATOM 1506 C CA . MET A 1 189 ? 12.670 -8.448 -10.369 1.00 88.56 189 MET A CA 1
ATOM 1507 C C . MET A 1 189 ? 12.547 -9.969 -10.293 1.00 88.56 189 MET A C 1
ATOM 1509 O O . MET A 1 189 ? 11.725 -10.508 -9.557 1.00 88.56 189 MET A O 1
ATOM 1513 N N . ASP A 1 190 ? 13.417 -10.657 -11.028 1.00 88.75 190 ASP A N 1
ATOM 1514 C CA . ASP A 1 190 ? 13.556 -12.109 -10.944 1.00 88.75 190 ASP A CA 1
ATOM 1515 C C . ASP A 1 190 ? 14.090 -12.499 -9.543 1.00 88.75 190 ASP A C 1
ATOM 1517 O O . ASP A 1 190 ? 15.149 -11.998 -9.142 1.00 88.75 190 ASP A O 1
ATOM 1521 N N . PRO A 1 191 ? 13.413 -13.380 -8.780 1.00 85.50 191 PRO A N 1
ATOM 1522 C CA . PRO A 1 191 ? 13.802 -13.726 -7.411 1.00 85.50 191 PRO A CA 1
ATOM 1523 C C . PRO A 1 191 ? 15.189 -14.345 -7.253 1.00 85.50 191 PRO A C 1
ATOM 1525 O O . PRO A 1 191 ? 15.738 -14.323 -6.153 1.00 85.50 191 PRO A O 1
ATOM 1528 N N . VAL A 1 192 ? 15.795 -14.858 -8.325 1.00 88.19 192 VAL A N 1
ATOM 1529 C CA . VAL A 1 192 ? 17.212 -15.270 -8.311 1.00 88.19 192 VAL A CA 1
ATOM 1530 C C . VAL A 1 192 ? 18.166 -14.121 -7.960 1.00 88.19 192 VAL A C 1
ATOM 1532 O O . VAL A 1 192 ? 19.305 -14.362 -7.572 1.00 88.19 192 VAL A O 1
ATOM 1535 N N . MET A 1 193 ? 17.704 -12.868 -8.044 1.00 88.00 193 MET A N 1
ATOM 1536 C CA . MET A 1 193 ? 18.446 -11.700 -7.576 1.00 88.00 193 MET A CA 1
ATOM 1537 C C . MET A 1 193 ? 18.567 -11.634 -6.053 1.00 88.00 193 MET A C 1
ATOM 1539 O O . MET A 1 193 ? 19.298 -10.781 -5.559 1.00 88.00 193 MET A O 1
ATOM 1543 N N . ARG A 1 194 ? 17.911 -12.524 -5.293 1.00 91.94 194 ARG A N 1
ATOM 1544 C CA . ARG A 1 194 ? 17.998 -12.569 -3.828 1.00 91.94 194 ARG A CA 1
ATOM 1545 C C . ARG A 1 194 ? 19.437 -12.550 -3.322 1.00 91.94 194 ARG A C 1
ATOM 1547 O O . ARG A 1 194 ? 19.742 -11.785 -2.411 1.00 91.94 194 ARG A O 1
ATOM 1554 N N . ASP A 1 195 ? 20.307 -13.369 -3.907 1.00 91.00 195 ASP A N 1
ATOM 1555 C CA . ASP A 1 195 ? 21.692 -13.499 -3.445 1.00 91.00 195 ASP A CA 1
ATOM 1556 C C . ASP A 1 195 ? 22.473 -12.208 -3.706 1.00 91.00 195 ASP A C 1
ATOM 1558 O O . ASP A 1 195 ? 23.126 -11.687 -2.804 1.00 91.00 195 ASP A O 1
ATOM 1562 N N . VAL A 1 196 ? 22.298 -11.605 -4.887 1.00 88.75 196 VAL A N 1
ATOM 1563 C CA . VAL A 1 196 ? 22.860 -10.283 -5.210 1.00 88.75 196 VAL A CA 1
ATOM 1564 C C . VAL A 1 196 ? 22.353 -9.232 -4.222 1.00 88.75 196 VAL A C 1
ATOM 1566 O O . VAL A 1 196 ? 23.144 -8.492 -3.638 1.00 88.75 196 VAL A O 1
ATOM 1569 N N . MET A 1 197 ? 21.043 -9.196 -3.974 1.00 89.12 197 MET A N 1
ATOM 1570 C CA . MET A 1 197 ? 20.435 -8.237 -3.053 1.00 89.12 197 MET A CA 1
ATOM 1571 C C . MET A 1 197 ? 20.895 -8.454 -1.613 1.00 89.12 197 MET A C 1
ATOM 1573 O O . MET A 1 197 ? 21.006 -7.483 -0.873 1.00 89.12 197 MET A O 1
ATOM 1577 N N . SER A 1 198 ? 21.226 -9.684 -1.209 1.00 92.50 198 SER A N 1
ATOM 1578 C CA . SER A 1 198 ? 21.716 -9.968 0.146 1.00 92.50 198 SER A CA 1
ATOM 1579 C C . SER A 1 198 ? 23.045 -9.271 0.447 1.00 92.50 198 SER A C 1
ATOM 1581 O O . SER A 1 198 ? 23.302 -8.914 1.594 1.00 92.50 198 SER A O 1
ATOM 1583 N N . HIS A 1 199 ? 23.850 -8.997 -0.583 1.00 90.06 199 HIS A N 1
ATOM 1584 C CA . HIS A 1 199 ? 25.080 -8.219 -0.463 1.00 90.06 199 HIS A CA 1
ATOM 1585 C C . HIS A 1 199 ? 24.838 -6.705 -0.524 1.00 90.06 199 HIS A C 1
ATOM 1587 O O . HIS A 1 199 ? 25.566 -5.948 0.112 1.00 90.06 199 HIS A O 1
ATOM 1593 N N . VAL A 1 200 ? 23.825 -6.256 -1.274 1.00 86.56 200 VAL A N 1
ATOM 1594 C CA . VAL A 1 200 ? 23.526 -4.825 -1.471 1.00 86.56 200 VAL A CA 1
ATOM 1595 C C . VAL A 1 200 ? 22.708 -4.244 -0.310 1.00 86.56 200 VAL A C 1
ATOM 1597 O O . VAL A 1 200 ? 22.972 -3.129 0.133 1.00 86.56 200 VAL A O 1
ATOM 1600 N N . ILE A 1 201 ? 21.727 -4.993 0.198 1.00 87.19 201 ILE A N 1
ATOM 1601 C CA . ILE A 1 201 ? 20.772 -4.579 1.242 1.00 87.19 201 ILE A CA 1
ATOM 1602 C C . ILE A 1 201 ? 20.567 -5.686 2.302 1.00 87.19 201 ILE A C 1
ATOM 1604 O O . ILE A 1 201 ? 19.438 -6.141 2.520 1.00 87.19 201 ILE A O 1
ATOM 1608 N N . PRO A 1 202 ? 21.631 -6.122 3.010 1.00 88.50 202 PRO A N 1
ATOM 1609 C CA . PRO A 1 202 ? 21.602 -7.297 3.895 1.00 88.50 202 PRO A CA 1
ATOM 1610 C C . PRO A 1 202 ? 20.518 -7.238 4.978 1.00 88.50 202 PRO A C 1
ATOM 1612 O O . PRO A 1 202 ? 19.939 -8.262 5.334 1.00 88.50 202 PRO A O 1
ATOM 1615 N N . ASN A 1 203 ? 20.203 -6.037 5.468 1.00 89.50 203 ASN A N 1
ATOM 1616 C CA . ASN A 1 203 ? 19.235 -5.839 6.546 1.00 89.50 203 ASN A CA 1
ATOM 1617 C C . ASN A 1 203 ? 17.773 -5.920 6.079 1.00 89.50 203 ASN A C 1
ATOM 1619 O O . ASN A 1 203 ? 16.897 -6.129 6.908 1.00 89.50 203 ASN A O 1
ATOM 1623 N N . THR A 1 204 ? 17.507 -5.768 4.779 1.00 89.12 204 THR A N 1
ATOM 1624 C CA . THR A 1 204 ? 16.142 -5.648 4.237 1.00 89.12 204 THR A CA 1
ATOM 1625 C C . THR A 1 204 ? 15.731 -6.882 3.431 1.00 89.12 204 THR A C 1
ATOM 1627 O O . THR A 1 204 ? 14.552 -7.213 3.368 1.00 89.12 204 THR A O 1
ATOM 1630 N N . VAL A 1 205 ? 16.677 -7.639 2.854 1.00 92.06 205 VAL A N 1
ATOM 1631 C CA . VAL A 1 205 ? 16.352 -8.842 2.053 1.00 92.06 205 VAL A CA 1
ATOM 1632 C C . VAL A 1 205 ? 15.488 -9.848 2.814 1.00 92.06 205 VAL A C 1
ATOM 1634 O O . VAL A 1 205 ? 14.602 -10.462 2.218 1.00 92.06 205 VAL A O 1
ATOM 1637 N N . GLY A 1 206 ? 15.722 -10.011 4.120 1.00 92.00 206 GLY A N 1
ATOM 1638 C CA . GLY A 1 206 ? 14.963 -10.933 4.973 1.00 92.00 206 GLY A CA 1
ATOM 1639 C C . GLY A 1 206 ? 13.522 -10.500 5.266 1.00 92.00 206 GLY A C 1
ATOM 1640 O O . GLY A 1 206 ? 12.721 -11.314 5.730 1.00 92.00 206 GLY A O 1
ATOM 1641 N N . GLU A 1 207 ? 13.168 -9.245 4.986 1.00 91.50 207 GLU A N 1
ATOM 1642 C CA . GLU A 1 207 ? 11.817 -8.726 5.206 1.00 91.50 207 GLU A CA 1
ATOM 1643 C C . GLU A 1 207 ? 10.833 -9.230 4.138 1.00 91.50 207 GLU A C 1
ATOM 1645 O O . GLU A 1 207 ? 9.635 -9.326 4.414 1.00 91.50 207 GLU A O 1
ATOM 1650 N N . TYR A 1 208 ? 11.331 -9.650 2.968 1.00 94.00 208 TYR A N 1
ATOM 1651 C CA . TYR A 1 208 ? 10.525 -10.128 1.844 1.00 94.00 208 TYR A CA 1
ATOM 1652 C C . TYR A 1 208 ? 10.491 -11.659 1.708 1.00 94.00 208 TYR A C 1
ATOM 1654 O O . TYR A 1 208 ? 11.419 -12.380 2.079 1.00 94.00 208 TYR A O 1
ATOM 1662 N N . ILE A 1 209 ? 9.412 -12.159 1.105 1.00 93.31 209 ILE A N 1
ATOM 1663 C CA . ILE A 1 209 ? 9.232 -13.554 0.692 1.00 93.31 209 ILE A CA 1
ATOM 1664 C C . ILE A 1 209 ? 9.640 -13.675 -0.779 1.00 93.31 209 ILE A C 1
ATOM 1666 O O . ILE A 1 209 ? 8.980 -13.135 -1.668 1.00 93.31 209 ILE A O 1
ATOM 1670 N N . TRP A 1 210 ? 10.731 -14.398 -1.018 1.00 93.31 210 TRP A N 1
ATOM 1671 C CA . TRP A 1 210 ? 11.345 -14.577 -2.340 1.00 93.31 210 TRP A CA 1
ATOM 1672 C C . TRP A 1 210 ? 10.850 -15.822 -3.080 1.00 93.31 210 TRP A C 1
ATOM 1674 O O . TRP A 1 210 ? 11.112 -15.987 -4.269 1.00 93.31 210 TRP A O 1
ATOM 1684 N N . THR A 1 211 ? 10.152 -16.719 -2.386 1.00 92.62 211 THR A N 1
ATOM 1685 C CA . THR A 1 211 ? 9.584 -17.914 -3.006 1.00 92.62 211 THR A CA 1
ATOM 1686 C C . THR A 1 211 ? 8.460 -17.530 -3.956 1.00 92.62 211 THR A C 1
ATOM 1688 O O . THR A 1 211 ? 7.748 -16.544 -3.745 1.00 92.62 211 THR A O 1
ATOM 1691 N N . ARG A 1 212 ? 8.301 -18.325 -5.017 1.00 92.12 212 ARG A N 1
ATOM 1692 C CA . ARG A 1 212 ? 7.174 -18.175 -5.932 1.00 92.12 212 ARG A CA 1
ATOM 1693 C C . ARG A 1 212 ? 5.858 -18.270 -5.146 1.00 92.12 212 ARG A C 1
ATOM 1695 O O . ARG A 1 212 ? 5.708 -19.233 -4.396 1.00 92.12 212 ARG A O 1
ATOM 1702 N N . PRO A 1 213 ? 4.938 -17.299 -5.286 1.00 91.50 213 PRO A N 1
ATOM 1703 C CA . PRO A 1 213 ? 3.657 -17.352 -4.608 1.00 91.50 213 PRO A CA 1
ATOM 1704 C C . PRO A 1 213 ? 2.851 -18.564 -5.049 1.00 91.50 213 PRO A C 1
ATOM 1706 O O . PRO A 1 213 ? 2.783 -18.880 -6.237 1.00 91.50 213 PRO A O 1
ATOM 1709 N N . THR A 1 214 ? 2.212 -19.204 -4.085 1.00 87.06 214 THR A N 1
ATOM 1710 C CA . THR A 1 214 ? 1.121 -20.144 -4.312 1.00 87.06 214 THR A CA 1
ATOM 1711 C C . THR A 1 214 ? -0.182 -19.462 -3.923 1.00 87.06 214 THR A C 1
ATOM 1713 O O . THR A 1 214 ? -0.173 -18.475 -3.181 1.00 87.06 214 THR A O 1
ATOM 1716 N N . MET A 1 215 ? -1.298 -19.970 -4.443 1.00 81.56 215 MET A N 1
ATOM 1717 C CA . MET A 1 215 ? -2.607 -19.566 -3.945 1.00 81.56 215 MET A CA 1
ATOM 1718 C C . MET A 1 215 ? -2.671 -19.828 -2.438 1.00 81.56 215 MET A C 1
ATOM 1720 O O . MET A 1 215 ? -2.108 -20.812 -1.955 1.00 81.56 215 MET A O 1
ATOM 1724 N N . ARG A 1 216 ? -3.310 -18.923 -1.699 1.00 75.06 216 ARG A N 1
ATOM 1725 C CA . ARG A 1 216 ? -3.569 -19.100 -0.272 1.00 75.06 216 ARG A CA 1
ATOM 1726 C C . ARG A 1 216 ? -4.448 -20.340 -0.086 1.00 75.06 216 ARG A C 1
ATOM 1728 O O . ARG A 1 216 ? -5.493 -20.436 -0.725 1.00 75.06 216 ARG A O 1
ATOM 1735 N N . ASP A 1 217 ? -4.029 -21.262 0.777 1.00 64.06 217 ASP A N 1
ATOM 1736 C CA . ASP A 1 217 ? -4.706 -22.556 0.968 1.00 64.06 217 ASP A CA 1
ATOM 1737 C C . ASP A 1 217 ? -6.185 -22.415 1.396 1.00 64.06 217 ASP A C 1
ATOM 1739 O O . ASP A 1 217 ? -6.970 -23.337 1.211 1.00 64.06 217 ASP A O 1
ATOM 1743 N N . ASP A 1 218 ? -6.585 -21.263 1.946 1.00 62.22 218 ASP A N 1
ATOM 1744 C CA . ASP A 1 218 ? -7.933 -20.955 2.447 1.00 62.22 218 ASP A CA 1
ATOM 1745 C C . ASP A 1 218 ? -8.767 -20.042 1.517 1.00 62.22 218 ASP A C 1
ATOM 1747 O O . ASP A 1 218 ? -9.877 -19.629 1.873 1.00 62.22 218 ASP A O 1
ATOM 1751 N N . ALA A 1 219 ? -8.252 -19.700 0.332 1.00 61.81 219 ALA A N 1
ATOM 1752 C CA . ALA A 1 219 ? -8.885 -18.729 -0.561 1.00 61.81 219 ALA A CA 1
ATOM 1753 C C . ALA A 1 219 ? -10.097 -19.271 -1.336 1.00 61.81 219 ALA A C 1
ATOM 1755 O O . ALA A 1 219 ? -11.044 -18.521 -1.569 1.00 61.81 219 ALA A O 1
ATOM 1756 N N . GLU A 1 220 ? -10.111 -20.554 -1.716 1.00 58.09 220 GLU A N 1
ATOM 1757 C CA . GLU A 1 220 ? -11.261 -21.140 -2.432 1.00 58.09 220 GLU A CA 1
ATOM 1758 C C . GLU A 1 220 ? -12.446 -21.458 -1.493 1.00 58.09 220 GLU A C 1
ATOM 1760 O O . GLU A 1 220 ? -13.592 -21.466 -1.941 1.00 58.09 220 GLU A O 1
ATOM 1765 N N . ASP A 1 221 ? -12.196 -21.598 -0.182 1.00 61.25 221 ASP A N 1
ATOM 1766 C CA . ASP A 1 221 ? -13.126 -22.200 0.789 1.00 61.25 221 ASP A CA 1
ATOM 1767 C C . ASP A 1 221 ? -13.538 -21.267 1.947 1.00 61.25 221 ASP A C 1
ATOM 1769 O O . ASP A 1 221 ? -13.925 -21.720 3.029 1.00 61.25 221 ASP A O 1
ATOM 1773 N N . THR A 1 222 ? -13.487 -19.941 1.768 1.00 70.56 222 THR A N 1
ATOM 1774 C CA . THR A 1 222 ? -13.972 -19.026 2.818 1.00 70.56 222 THR A CA 1
ATOM 1775 C C . THR A 1 222 ? -15.500 -19.125 2.958 1.00 70.56 222 THR A C 1
ATOM 1777 O O . THR A 1 222 ? -16.271 -18.481 2.244 1.00 70.56 222 THR A O 1
ATOM 1780 N N . LEU A 1 223 ? -15.955 -19.933 3.917 1.00 79.50 223 LEU A N 1
ATOM 1781 C CA . LEU A 1 223 ? -17.369 -20.138 4.230 1.00 79.50 223 LEU A CA 1
ATOM 1782 C C . LEU A 1 223 ? -17.892 -19.052 5.180 1.00 79.50 223 LEU A C 1
ATOM 1784 O O . LEU A 1 223 ? -17.431 -18.903 6.311 1.00 79.50 223 LEU A O 1
ATOM 1788 N N . VAL A 1 224 ? -18.920 -18.316 4.747 1.00 84.56 224 VAL A N 1
ATOM 1789 C CA . VAL A 1 224 ? -19.586 -17.308 5.586 1.00 84.56 224 VAL A CA 1
ATOM 1790 C C . VAL A 1 224 ? -20.688 -17.961 6.418 1.00 84.56 224 VAL A C 1
ATOM 1792 O O . VAL A 1 224 ? -21.742 -18.335 5.900 1.00 84.56 224 VAL A O 1
ATOM 1795 N N . VAL A 1 225 ? -20.474 -18.048 7.731 1.00 85.62 225 VAL A N 1
ATOM 1796 C CA . VAL A 1 225 ? -21.459 -18.587 8.677 1.00 85.62 225 VAL A CA 1
ATOM 1797 C C . VAL A 1 225 ? -22.429 -17.490 9.118 1.00 85.62 225 VAL A C 1
ATOM 1799 O O . VAL A 1 225 ? -22.028 -16.518 9.750 1.00 85.62 225 VAL A O 1
ATOM 1802 N N . LYS A 1 226 ? -23.719 -17.652 8.795 1.00 84.75 226 LYS A N 1
ATOM 1803 C CA . LYS A 1 226 ? -24.766 -16.637 9.050 1.00 84.75 226 LYS A CA 1
ATOM 1804 C C . LYS A 1 226 ? -25.761 -17.008 10.151 1.00 84.75 226 LYS A C 1
ATOM 1806 O O . LYS A 1 226 ? -26.517 -16.161 10.611 1.00 84.75 226 LYS A O 1
ATOM 1811 N N . THR A 1 227 ? -25.824 -18.276 10.555 1.00 86.56 227 THR A N 1
ATOM 1812 C CA . THR A 1 227 ? -26.794 -18.726 11.563 1.00 86.56 227 THR A CA 1
ATOM 1813 C C . THR A 1 227 ? -26.200 -18.602 12.960 1.00 86.56 227 THR A C 1
ATOM 1815 O O . THR A 1 227 ? -25.040 -18.944 13.171 1.00 86.56 227 THR A O 1
ATOM 1818 N N . LEU A 1 228 ? -26.999 -18.177 13.945 1.00 81.62 228 LEU A N 1
ATOM 1819 C CA . LEU A 1 228 ? -26.542 -18.083 15.340 1.00 81.62 228 LEU A CA 1
ATOM 1820 C C . LEU A 1 228 ? -26.003 -19.418 15.873 1.00 81.62 228 LEU A C 1
ATOM 1822 O O . LEU A 1 228 ? -25.020 -19.432 16.606 1.00 81.62 228 LEU A O 1
ATOM 1826 N N . VAL A 1 229 ? -26.627 -20.534 15.481 1.00 86.88 229 VAL A N 1
ATOM 1827 C CA . VAL A 1 229 ? -26.176 -21.885 15.847 1.00 86.88 229 VAL A CA 1
ATOM 1828 C C . VAL A 1 229 ? -24.801 -22.178 15.249 1.00 86.88 229 VAL A C 1
ATOM 1830 O O . VAL A 1 229 ? -23.920 -22.638 15.967 1.00 86.88 229 VAL A O 1
ATOM 1833 N N . GLY A 1 230 ? -24.595 -21.867 13.965 1.00 87.06 230 GLY A N 1
ATOM 1834 C CA . GLY A 1 230 ? -23.305 -22.054 13.305 1.00 87.06 230 GLY A CA 1
ATOM 1835 C C . GLY A 1 230 ? -22.220 -21.149 13.887 1.00 87.06 230 GLY A C 1
ATOM 1836 O O . GLY A 1 230 ? -21.128 -21.622 14.176 1.00 87.06 230 GLY A O 1
ATOM 1837 N N . ILE A 1 231 ? -22.527 -19.867 14.116 1.00 84.56 231 ILE A N 1
ATOM 1838 C CA . ILE A 1 231 ? -21.599 -18.909 14.735 1.00 84.56 231 ILE A CA 1
ATOM 1839 C C . ILE A 1 231 ? -21.168 -19.423 16.107 1.00 84.56 231 ILE A C 1
ATOM 1841 O O . ILE A 1 231 ? -19.981 -19.432 16.415 1.00 84.56 231 ILE A O 1
ATOM 1845 N N . ARG A 1 232 ? -22.118 -19.895 16.921 1.00 82.81 232 ARG A N 1
ATOM 1846 C CA . ARG A 1 232 ? -21.817 -20.459 18.236 1.00 82.81 232 ARG A CA 1
ATOM 1847 C C . ARG A 1 232 ? -20.947 -21.709 18.132 1.00 82.81 232 ARG A C 1
ATOM 1849 O O . ARG A 1 232 ? -19.943 -21.776 18.819 1.00 82.81 232 ARG A O 1
ATOM 1856 N N . ALA A 1 233 ? -21.267 -22.636 17.229 1.00 85.81 233 ALA A N 1
ATOM 1857 C CA . ALA A 1 233 ? -20.455 -23.833 17.012 1.00 85.81 233 ALA A CA 1
ATOM 1858 C C . ALA A 1 233 ? -19.000 -23.495 16.629 1.00 85.81 233 ALA A C 1
ATOM 1860 O O . ALA A 1 233 ? -18.074 -24.075 17.189 1.00 85.81 233 ALA A O 1
ATOM 1861 N N . VAL A 1 234 ? -18.795 -22.515 15.741 1.00 84.50 234 VAL A N 1
ATOM 1862 C CA . VAL A 1 234 ? -17.455 -22.042 15.345 1.00 84.50 234 VAL A CA 1
ATOM 1863 C C . VAL A 1 234 ? -16.726 -21.351 16.502 1.00 84.50 234 VAL A C 1
ATOM 1865 O O . VAL A 1 234 ? -15.537 -21.575 16.702 1.00 84.50 234 VAL A O 1
ATOM 1868 N N . LEU A 1 235 ? -17.419 -20.511 17.279 1.00 79.75 235 LEU A N 1
ATOM 1869 C CA . LEU A 1 235 ? -16.817 -19.796 18.413 1.00 79.75 235 LEU A CA 1
ATOM 1870 C C . LEU A 1 235 ? -16.499 -20.711 19.608 1.00 79.75 235 LEU A C 1
ATOM 1872 O O . LEU A 1 235 ? -15.569 -20.406 20.367 1.00 79.75 235 LEU A O 1
ATOM 1876 N N . ASP A 1 236 ? -17.266 -21.792 19.772 1.00 77.50 236 ASP A N 1
ATOM 1877 C CA . ASP A 1 236 ? -17.095 -22.801 20.817 1.00 77.50 236 ASP A CA 1
ATOM 1878 C C . ASP A 1 236 ? -15.940 -23.765 20.466 1.00 77.50 236 ASP A C 1
ATOM 1880 O O . ASP A 1 236 ? -15.109 -24.059 21.331 1.00 77.50 236 ASP A O 1
ATOM 1884 N N . ASP A 1 237 ? -15.812 -24.200 19.202 1.00 78.81 237 ASP A N 1
ATOM 1885 C CA . ASP A 1 237 ? -14.715 -25.068 18.738 1.00 78.81 237 ASP A CA 1
ATOM 1886 C C . ASP A 1 237 ? -13.488 -24.280 18.251 1.00 78.81 237 ASP A C 1
ATOM 1888 O O . ASP A 1 237 ? -13.125 -24.240 17.073 1.00 78.81 237 ASP A O 1
ATOM 1892 N N . ARG A 1 238 ? -12.779 -23.675 19.204 1.00 69.88 238 ARG A N 1
ATOM 1893 C CA . ARG A 1 238 ? -11.546 -22.918 18.923 1.00 69.88 238 ARG A CA 1
ATOM 1894 C C . ARG A 1 238 ? -10.361 -23.774 18.483 1.00 69.88 238 ARG A C 1
ATOM 1896 O O . ARG A 1 238 ? -9.360 -23.219 18.035 1.00 69.88 238 ARG A O 1
ATOM 1903 N N . LYS A 1 239 ? -10.428 -25.097 18.659 1.00 74.94 239 LYS A N 1
ATOM 1904 C CA . LYS A 1 239 ? -9.362 -26.004 18.219 1.00 74.94 239 LYS A CA 1
ATOM 1905 C C . LYS A 1 239 ? -9.459 -26.229 16.714 1.00 74.94 239 LYS A C 1
ATOM 1907 O O . LYS A 1 239 ? -8.429 -26.220 16.048 1.00 74.94 239 LYS A O 1
ATOM 1912 N N . ALA A 1 240 ? -10.676 -26.408 16.200 1.00 79.56 240 ALA A N 1
ATOM 1913 C CA . ALA A 1 240 ? -10.927 -26.472 14.766 1.00 79.56 240 ALA A CA 1
ATOM 1914 C C . ALA A 1 240 ? -10.835 -25.089 14.100 1.00 79.56 240 ALA A C 1
ATOM 1916 O O . ALA A 1 240 ? -10.314 -24.987 12.992 1.00 79.56 240 ALA A O 1
ATOM 1917 N N . PHE A 1 241 ? -11.283 -24.028 14.784 1.00 77.75 241 PHE A N 1
ATOM 1918 C CA . PHE A 1 241 ? -11.326 -22.661 14.252 1.00 77.75 241 PHE A CA 1
ATOM 1919 C C . PHE A 1 241 ? -10.470 -21.690 15.085 1.00 77.75 241 PHE A C 1
ATOM 1921 O O . PHE A 1 241 ? -10.999 -20.903 15.881 1.00 77.75 241 PHE A O 1
ATOM 1928 N N . PRO A 1 242 ? -9.134 -21.719 14.934 1.00 73.69 242 PRO A N 1
ATOM 1929 C CA . PRO A 1 242 ? -8.258 -20.797 15.642 1.00 73.69 242 PRO A CA 1
ATOM 1930 C C . PRO A 1 242 ? -8.461 -19.348 15.147 1.00 73.69 242 PRO A C 1
ATOM 1932 O O . PRO A 1 242 ? -8.524 -19.103 13.942 1.00 73.69 242 PRO A O 1
ATOM 1935 N N . PRO A 1 243 ? -8.530 -18.348 16.044 1.00 72.25 243 PRO A N 1
ATOM 1936 C CA . PRO A 1 243 ? -8.621 -16.949 15.637 1.00 72.25 243 PRO A CA 1
ATOM 1937 C C . PRO A 1 243 ? -7.438 -16.474 14.780 1.00 72.25 243 PRO A C 1
ATOM 1939 O O . PRO A 1 243 ? -6.280 -16.544 15.192 1.00 72.25 243 PRO A O 1
ATOM 1942 N N . GLY A 1 244 ? -7.739 -15.860 13.632 1.00 71.69 244 GLY A N 1
ATOM 1943 C CA . GLY A 1 244 ? -6.736 -15.355 12.683 1.00 71.69 244 GLY A CA 1
ATOM 1944 C C . GLY A 1 244 ? -5.927 -14.132 13.145 1.00 71.69 244 GLY A C 1
ATOM 1945 O O . GLY A 1 244 ? -5.141 -13.579 12.378 1.00 71.69 244 GLY A O 1
ATOM 1946 N N . TYR A 1 245 ? -6.123 -13.633 14.370 1.00 77.19 245 TYR A N 1
ATOM 1947 C CA . TYR A 1 245 ? -5.306 -12.543 14.921 1.00 77.19 245 TYR A CA 1
ATOM 1948 C C . TYR A 1 245 ? -4.051 -13.035 15.653 1.00 77.19 245 TYR A C 1
ATOM 1950 O O . TYR A 1 245 ? -3.135 -12.246 15.879 1.00 77.19 245 TYR A O 1
ATOM 1958 N N . SER A 1 246 ? -3.979 -14.316 16.026 1.00 73.44 246 SER A N 1
ATOM 1959 C CA . SER A 1 246 ? -2.904 -14.829 16.888 1.00 73.44 246 SER A CA 1
ATOM 1960 C C . SER A 1 246 ? -1.542 -14.840 16.212 1.00 73.44 246 SER A C 1
ATOM 1962 O O . SER A 1 246 ? -0.553 -14.432 16.817 1.00 73.44 246 SER A O 1
ATOM 1964 N N . GLU A 1 247 ? -1.485 -15.217 14.936 1.00 79.50 247 GLU A N 1
ATOM 1965 C CA . GLU A 1 247 ? -0.251 -15.132 14.152 1.00 79.50 247 GLU A CA 1
ATOM 1966 C C . GLU A 1 247 ? 0.220 -13.678 14.021 1.00 79.50 247 GLU A C 1
ATOM 1968 O O . GLU A 1 247 ? 1.389 -13.368 14.237 1.00 79.50 247 GLU A O 1
ATOM 1973 N N . ARG A 1 248 ? -0.705 -12.745 13.775 1.00 85.19 248 ARG A N 1
ATOM 1974 C CA . ARG A 1 248 ? -0.391 -11.313 13.680 1.00 85.19 248 ARG A CA 1
ATOM 1975 C C . ARG A 1 248 ? 0.104 -10.750 15.009 1.00 85.19 248 ARG A C 1
ATOM 1977 O O . ARG A 1 248 ? 1.049 -9.964 15.026 1.00 85.19 248 ARG A O 1
ATOM 1984 N N . LEU A 1 249 ? -0.477 -11.182 16.127 1.00 81.44 249 LEU A N 1
ATOM 1985 C CA . LEU A 1 249 ? -0.007 -10.814 17.459 1.00 81.44 249 LEU A CA 1
ATOM 1986 C C . LEU A 1 249 ? 1.390 -11.385 17.747 1.00 81.44 249 LEU A C 1
ATOM 1988 O O . LEU A 1 249 ? 2.224 -10.678 18.313 1.00 81.44 249 LEU A O 1
ATOM 1992 N N . MET A 1 250 ? 1.679 -12.614 17.311 1.00 82.94 250 MET A N 1
ATOM 1993 C CA . MET A 1 250 ? 3.022 -13.199 17.386 1.00 82.94 250 MET A CA 1
ATOM 1994 C C . MET A 1 250 ? 4.025 -12.384 16.563 1.00 82.94 250 MET A C 1
ATOM 1996 O O . MET A 1 250 ? 5.104 -12.084 17.060 1.00 82.94 250 MET A O 1
ATOM 2000 N N . VAL A 1 251 ? 3.668 -11.974 15.342 1.00 86.81 251 VAL A N 1
ATOM 2001 C CA . VAL A 1 251 ? 4.521 -11.119 14.500 1.00 86.81 251 VAL A CA 1
ATOM 2002 C C . VAL A 1 251 ? 4.826 -9.785 15.188 1.00 86.81 251 VAL A C 1
ATOM 2004 O O . VAL A 1 251 ? 5.968 -9.334 15.167 1.00 86.81 251 VAL A O 1
ATOM 2007 N N . VAL A 1 252 ? 3.833 -9.166 15.836 1.00 86.81 252 VAL A N 1
ATOM 2008 C CA . VAL A 1 252 ? 4.014 -7.887 16.548 1.00 86.81 252 VAL A CA 1
ATOM 2009 C C . VAL A 1 252 ? 4.865 -8.038 17.805 1.00 86.81 252 VAL A C 1
ATOM 2011 O O . VAL A 1 252 ? 5.730 -7.206 18.067 1.00 86.81 252 VAL A O 1
ATOM 2014 N N . THR A 1 253 ? 4.597 -9.073 18.600 1.00 83.69 253 THR A N 1
ATOM 2015 C CA . THR A 1 253 ? 5.166 -9.215 19.948 1.00 83.69 253 THR A CA 1
ATOM 2016 C C . THR A 1 253 ? 6.434 -10.064 19.999 1.00 83.69 253 THR A C 1
ATOM 2018 O O . THR A 1 253 ? 7.167 -10.013 20.984 1.00 83.69 253 THR A O 1
ATOM 2021 N N . GLY A 1 254 ? 6.695 -10.864 18.962 1.00 81.88 254 GLY A N 1
ATOM 2022 C CA . GLY A 1 254 ? 7.755 -11.873 18.933 1.00 81.88 254 GLY A CA 1
ATOM 2023 C C . GLY A 1 254 ? 7.503 -13.071 19.855 1.00 81.88 254 GLY A C 1
ATOM 2024 O O . GLY A 1 254 ? 8.384 -13.916 20.001 1.00 81.88 254 GLY A O 1
ATOM 2025 N N . TYR A 1 255 ? 6.329 -13.161 20.490 1.00 73.44 255 TYR A N 1
ATOM 2026 C CA . TYR A 1 255 ? 6.046 -14.161 21.515 1.00 73.44 255 TYR A CA 1
ATOM 2027 C C . TYR A 1 255 ? 4.995 -15.171 21.031 1.00 73.44 255 TYR A C 1
ATOM 2029 O O . TYR A 1 255 ? 3.864 -14.810 20.711 1.00 73.44 255 TYR A O 1
ATOM 2037 N N . ARG A 1 256 ? 5.374 -16.458 20.970 1.00 59.31 256 ARG A N 1
ATOM 2038 C CA . ARG A 1 256 ? 4.523 -17.548 20.443 1.00 59.31 256 ARG A CA 1
ATOM 2039 C C . ARG A 1 256 ? 3.336 -17.911 21.335 1.00 59.31 256 ARG A C 1
ATOM 2041 O O . ARG A 1 256 ? 2.369 -18.455 20.820 1.00 59.31 256 ARG A O 1
ATOM 2048 N N . HIS A 1 257 ? 3.406 -17.617 22.633 1.00 55.03 257 HIS A N 1
ATOM 2049 C CA . HIS A 1 257 ? 2.435 -18.082 23.632 1.00 55.03 257 HIS A CA 1
ATOM 2050 C C . HIS A 1 257 ? 1.589 -16.948 24.232 1.00 55.03 257 HIS A C 1
ATOM 2052 O O . HIS A 1 257 ? 1.176 -17.029 25.390 1.00 55.03 257 HIS A O 1
ATOM 2058 N N . VAL A 1 258 ? 1.331 -15.862 23.484 1.00 52.09 258 VAL A N 1
ATOM 2059 C CA . VAL A 1 258 ? 0.318 -14.865 23.892 1.00 52.09 258 VAL A CA 1
ATOM 2060 C C . VAL A 1 258 ? -1.068 -15.458 23.613 1.00 52.09 258 VAL A C 1
ATOM 2062 O O . VAL A 1 258 ? -1.784 -15.049 22.705 1.00 52.09 258 VAL A O 1
ATOM 2065 N N . ASP A 1 259 ? -1.408 -16.514 24.345 1.00 49.94 259 ASP A N 1
ATOM 2066 C CA . ASP A 1 259 ? -2.586 -17.336 24.095 1.00 49.94 259 ASP A CA 1
ATOM 2067 C C . ASP A 1 259 ? -3.886 -16.627 24.534 1.00 49.94 259 ASP A C 1
ATOM 2069 O O . ASP A 1 259 ? -4.117 -16.383 25.719 1.00 49.94 259 ASP A O 1
ATOM 2073 N N . TRP A 1 260 ? -4.740 -16.342 23.539 1.00 52.62 260 TRP A N 1
ATOM 2074 C CA . TRP A 1 260 ? -6.220 -16.354 23.547 1.00 52.62 260 TRP A CA 1
ATOM 2075 C C . TRP A 1 260 ? -7.002 -15.546 24.596 1.00 52.62 260 TRP A C 1
ATOM 2077 O O . TRP A 1 260 ? -8.047 -15.995 25.071 1.00 52.62 260 TRP A O 1
ATOM 2087 N N . VAL A 1 261 ? -6.583 -14.329 24.925 1.00 46.84 261 VAL A N 1
ATOM 2088 C CA . VAL A 1 261 ? -7.162 -13.611 26.076 1.00 46.84 261 VAL A CA 1
ATOM 2089 C C . VAL A 1 261 ? -8.507 -12.891 25.797 1.00 46.84 261 VAL A C 1
ATOM 2091 O O . VAL A 1 261 ? -9.143 -12.402 26.723 1.00 46.84 261 VAL A O 1
ATOM 2094 N N . PHE A 1 262 ? -9.068 -12.914 24.579 1.00 48.94 262 PHE A N 1
ATOM 2095 C CA . PHE A 1 262 ? -10.180 -11.993 24.276 1.00 48.94 262 PHE A CA 1
ATOM 2096 C C . PHE A 1 262 ? -11.601 -12.327 24.723 1.00 48.94 262 PHE A C 1
ATOM 2098 O O . PHE A 1 262 ? -12.469 -11.471 24.566 1.00 48.94 262 PHE A O 1
ATOM 2105 N N . VAL A 1 263 ? -11.906 -13.495 25.299 1.00 39.69 263 VAL A N 1
ATOM 2106 C CA . VAL A 1 263 ? -13.296 -13.734 25.730 1.00 39.69 263 VAL A CA 1
ATOM 2107 C C . VAL A 1 263 ? -13.380 -14.556 27.008 1.00 39.69 263 VAL A C 1
ATOM 2109 O O . VAL A 1 263 ? -13.366 -15.783 26.981 1.00 39.69 263 VAL A O 1
ATOM 2112 N N . ARG A 1 264 ? -13.566 -13.864 28.136 1.00 38.47 264 ARG A N 1
ATOM 2113 C CA . ARG A 1 264 ? -14.146 -14.445 29.349 1.00 38.47 264 ARG A CA 1
ATOM 2114 C C . ARG A 1 264 ? -15.666 -14.232 29.300 1.00 38.47 264 ARG A C 1
ATOM 2116 O O . ARG A 1 264 ? -16.145 -13.160 29.647 1.00 38.47 264 ARG A O 1
ATOM 2123 N N . PHE A 1 265 ? -16.428 -15.260 28.926 1.00 37.38 265 PHE A N 1
ATOM 2124 C CA . PHE A 1 265 ? -17.836 -15.385 29.332 1.00 37.38 265 PHE A CA 1
ATOM 2125 C C . PHE A 1 265 ? -17.975 -16.648 30.190 1.00 37.38 265 PHE A C 1
ATOM 2127 O O . PHE A 1 265 ? -18.186 -17.732 29.642 1.00 37.38 265 PHE A O 1
ATOM 2134 N N . PRO A 1 266 ? -17.856 -16.536 31.529 1.00 36.78 266 PRO A N 1
ATOM 2135 C CA . PRO A 1 266 ? -17.926 -17.683 32.440 1.00 36.78 266 PRO A CA 1
ATOM 2136 C C . PRO A 1 266 ? -19.225 -18.495 32.330 1.00 36.78 266 PRO A C 1
ATOM 2138 O O . PRO A 1 266 ? -19.245 -19.662 32.696 1.00 36.78 266 PRO A O 1
ATOM 2141 N N . SER A 1 267 ? -20.304 -17.896 31.820 1.00 35.56 267 SER A N 1
ATOM 2142 C CA . SER A 1 267 ? -21.611 -18.537 31.647 1.00 35.56 267 SER A CA 1
ATOM 2143 C C . SER A 1 267 ? -21.835 -19.187 30.275 1.00 35.56 267 SER A C 1
ATOM 2145 O O . SER A 1 267 ? -22.831 -19.885 30.110 1.00 35.56 267 SER A O 1
ATOM 2147 N N . LEU A 1 268 ? -20.954 -18.971 29.287 1.00 35.75 268 LEU A N 1
ATOM 2148 C CA . LEU A 1 268 ? -21.151 -19.458 27.911 1.00 35.75 268 LEU A CA 1
ATOM 2149 C C . LEU A 1 268 ? -20.017 -20.355 27.390 1.00 35.75 268 LEU A C 1
ATOM 2151 O O . LEU A 1 268 ? -20.289 -21.169 26.517 1.00 35.75 268 LEU A O 1
ATOM 2155 N N . LEU A 1 269 ? -18.788 -20.242 27.913 1.00 39.47 269 LEU A N 1
ATOM 2156 C CA . LEU A 1 269 ? -17.605 -20.955 27.398 1.00 39.47 269 LEU A CA 1
ATOM 2157 C C . LEU A 1 269 ? -16.706 -21.477 28.546 1.00 39.47 269 LEU A C 1
ATOM 2159 O O . LEU A 1 269 ? -15.767 -20.785 28.949 1.00 39.47 269 LEU A O 1
ATOM 2163 N N . PRO A 1 270 ? -16.965 -22.684 29.094 1.00 32.91 270 PRO A N 1
ATOM 2164 C CA . PRO A 1 270 ? -16.240 -23.229 30.254 1.00 32.91 270 PRO A CA 1
ATOM 2165 C C . PRO A 1 270 ? -14.810 -23.725 29.958 1.00 32.91 270 PRO A C 1
ATOM 2167 O O . PRO A 1 270 ? -14.031 -23.928 30.884 1.00 32.91 270 PRO A O 1
ATOM 2170 N N . THR A 1 271 ? -14.453 -23.930 28.688 1.00 33.84 271 THR A N 1
ATOM 2171 C CA . THR A 1 271 ? -13.284 -24.732 28.262 1.00 33.84 271 THR A CA 1
ATOM 2172 C C . THR A 1 271 ? -12.206 -23.930 27.527 1.00 33.84 271 THR A C 1
ATOM 2174 O O . THR A 1 271 ? -11.543 -24.432 26.622 1.00 33.84 271 THR A O 1
ATOM 2177 N N . CYS A 1 272 ? -11.988 -22.666 27.895 1.00 39.97 272 CYS A N 1
ATOM 2178 C CA . CYS A 1 272 ? -10.875 -21.901 27.332 1.00 39.97 272 CYS A CA 1
ATOM 2179 C C . CYS A 1 272 ? -9.561 -22.191 28.085 1.00 39.97 272 CYS A C 1
ATOM 2181 O O . CYS A 1 272 ? -9.433 -21.913 29.278 1.00 39.97 272 CYS A O 1
ATOM 2183 N N . TYR A 1 273 ? -8.560 -22.717 27.371 1.00 39.00 273 TYR A N 1
ATOM 2184 C CA . TYR A 1 273 ? -7.161 -22.706 27.808 1.00 39.00 273 TYR A CA 1
ATOM 2185 C C . TYR A 1 273 ? -6.662 -21.257 27.784 1.00 39.00 273 TYR A C 1
ATOM 2187 O O . TYR A 1 273 ? -6.137 -20.770 26.787 1.00 39.00 273 TYR A O 1
ATOM 2195 N N . VAL A 1 274 ? -6.895 -20.534 28.876 1.00 44.22 274 VAL A N 1
ATOM 2196 C CA . VAL A 1 274 ? -6.303 -19.215 29.102 1.00 44.22 274 VAL A CA 1
ATOM 2197 C C . VAL A 1 274 ? -4.878 -19.446 29.598 1.00 44.22 274 VAL A C 1
ATOM 2199 O O . VAL A 1 274 ? -4.681 -20.207 30.550 1.00 44.22 274 VAL A O 1
ATOM 2202 N N . SER A 1 275 ? -3.875 -18.793 29.002 1.00 49.84 275 SER A N 1
ATOM 2203 C CA . SER A 1 275 ? -2.558 -18.753 29.646 1.00 49.84 275 SER A CA 1
ATOM 2204 C C . SER A 1 275 ? -2.727 -18.140 31.042 1.00 49.84 275 SER A C 1
ATOM 2206 O O . SER A 1 275 ? -3.431 -17.142 31.215 1.00 49.84 275 SER A O 1
ATOM 2208 N N . GLN A 1 276 ? -2.107 -18.728 32.067 1.00 51.66 276 GLN A N 1
ATOM 2209 C CA . GLN A 1 276 ? -2.237 -18.256 33.457 1.00 51.66 276 GLN A CA 1
ATOM 2210 C C . GLN A 1 276 ? -1.984 -16.735 33.589 1.00 51.66 276 GLN A C 1
ATOM 2212 O O . GLN A 1 276 ? -2.622 -16.059 34.397 1.00 51.66 276 GLN A O 1
ATOM 2217 N N . HIS A 1 277 ? -1.135 -16.185 32.715 1.00 53.16 277 HIS A N 1
ATOM 2218 C CA . HIS A 1 277 ? -0.755 -14.777 32.635 1.00 53.16 277 HIS A CA 1
ATOM 2219 C C . HIS A 1 277 ? -1.864 -13.855 32.091 1.00 53.16 277 HIS A C 1
ATOM 2221 O O . HIS A 1 277 ? -2.121 -12.806 32.681 1.00 53.16 277 HIS A O 1
ATOM 2227 N N . GLY A 1 278 ? -2.579 -14.238 31.026 1.00 57.19 278 GLY A N 1
ATOM 2228 C CA . GLY A 1 278 ? -3.714 -13.457 30.511 1.00 57.19 278 GLY A CA 1
ATOM 2229 C C . GLY A 1 278 ? -4.885 -13.400 31.497 1.00 57.19 278 GLY A C 1
ATOM 2230 O O . GLY A 1 278 ? -5.502 -12.350 31.697 1.00 57.19 278 GLY A O 1
ATOM 2231 N N . ALA A 1 279 ? -5.138 -14.515 32.193 1.00 60.47 279 ALA A N 1
ATOM 2232 C CA . ALA A 1 279 ? -6.112 -14.580 33.281 1.00 60.47 279 ALA A CA 1
ATOM 2233 C C . ALA A 1 279 ? -5.719 -13.677 34.459 1.00 60.47 279 ALA A C 1
ATOM 2235 O O . ALA A 1 279 ? -6.592 -13.070 35.078 1.00 60.47 279 ALA A O 1
ATOM 2236 N N . GLN A 1 280 ? -4.423 -13.568 34.760 1.00 63.75 280 GLN A N 1
ATOM 2237 C CA . GLN A 1 280 ? -3.912 -12.688 35.807 1.00 63.75 280 GLN A CA 1
ATOM 2238 C C . GLN A 1 280 ? -4.063 -11.211 35.443 1.00 63.75 280 GLN A C 1
ATOM 2240 O O . GLN A 1 280 ? -4.574 -10.455 36.265 1.00 63.75 280 GLN A O 1
ATOM 2245 N N . VAL A 1 281 ? -3.693 -10.806 34.222 1.00 66.44 281 VAL A N 1
ATOM 2246 C CA . VAL A 1 281 ? -3.888 -9.423 33.752 1.00 66.44 281 VAL A CA 1
ATOM 2247 C C . VAL A 1 281 ? -5.366 -9.046 33.842 1.00 66.44 281 VAL A C 1
ATOM 2249 O O . VAL A 1 281 ? -5.701 -8.048 34.474 1.00 66.44 281 VAL A O 1
ATOM 2252 N N . ASN A 1 282 ? -6.266 -9.886 33.322 1.00 67.19 282 ASN A N 1
ATOM 2253 C CA . ASN A 1 282 ? -7.706 -9.641 33.415 1.00 67.19 282 ASN A CA 1
ATOM 2254 C C . ASN A 1 282 ? -8.223 -9.618 34.855 1.00 67.19 282 ASN A C 1
ATOM 2256 O O . ASN A 1 282 ? -9.057 -8.785 35.201 1.00 67.19 282 ASN A O 1
ATOM 2260 N N . LYS A 1 283 ? -7.731 -10.512 35.717 1.00 70.50 283 LYS A N 1
ATOM 2261 C CA . LYS A 1 283 ? -8.095 -10.520 37.136 1.00 70.50 283 LYS A CA 1
ATOM 2262 C C . LYS A 1 283 ? -7.711 -9.200 37.801 1.00 70.50 283 LYS A C 1
ATOM 2264 O O . LYS A 1 283 ? -8.551 -8.627 38.480 1.00 70.50 283 LYS A O 1
ATOM 2269 N N . VAL A 1 284 ? -6.495 -8.705 37.577 1.00 70.88 284 VAL A N 1
ATOM 2270 C CA . VAL A 1 284 ? -6.027 -7.434 38.152 1.00 70.88 284 VAL A CA 1
ATOM 2271 C C . VAL A 1 284 ? -6.784 -6.242 37.564 1.00 70.88 284 VAL A C 1
ATOM 2273 O O . VAL A 1 284 ? -7.177 -5.340 38.299 1.00 70.88 284 VAL A O 1
ATOM 2276 N N . LEU A 1 285 ? -7.071 -6.258 36.260 1.00 73.00 285 LEU A N 1
ATOM 2277 C CA . LEU A 1 285 ? -7.888 -5.229 35.614 1.00 73.00 285 LEU A CA 1
ATOM 2278 C C . LEU A 1 285 ? -9.306 -5.171 36.187 1.00 73.00 285 LEU A C 1
ATOM 2280 O O . LEU A 1 285 ? -9.810 -4.087 36.462 1.00 73.00 285 LEU A O 1
ATOM 2284 N N . LEU A 1 286 ? -9.955 -6.317 36.391 1.00 73.00 286 LEU A N 1
ATOM 2285 C CA . LEU A 1 286 ? -11.357 -6.371 36.814 1.00 73.00 286 LEU A CA 1
ATOM 2286 C C . LEU A 1 286 ? -11.550 -6.295 38.333 1.00 73.00 286 LEU A C 1
ATOM 2288 O O . LEU A 1 286 ? -12.665 -6.030 38.777 1.00 73.00 286 LEU A O 1
ATOM 2292 N N . GLN A 1 287 ? -10.493 -6.498 39.126 1.00 74.00 287 GLN A N 1
ATOM 2293 C CA . GLN A 1 287 ? -10.536 -6.369 40.587 1.00 74.00 287 GLN A CA 1
ATOM 2294 C C . GLN A 1 287 ? -11.011 -4.978 41.032 1.00 74.00 287 GLN A C 1
ATOM 2296 O O . GLN A 1 287 ? -11.837 -4.882 41.935 1.00 74.00 287 GLN A O 1
ATOM 2301 N N . ASP A 1 288 ? -10.570 -3.925 40.341 1.00 72.50 288 ASP A N 1
ATOM 2302 C CA . ASP A 1 288 ? -10.867 -2.528 40.678 1.00 72.50 288 ASP A CA 1
ATOM 2303 C C . ASP A 1 288 ? -11.888 -1.884 39.720 1.00 72.50 288 ASP A C 1
ATOM 2305 O O . ASP A 1 288 ? -11.765 -0.725 39.318 1.00 72.50 288 ASP A O 1
ATOM 2309 N N . ILE A 1 289 ? -12.944 -2.608 39.336 1.00 78.00 289 ILE A N 1
ATOM 2310 C CA . ILE A 1 289 ? -13.918 -2.110 38.344 1.00 78.00 289 ILE A CA 1
ATOM 2311 C C . ILE A 1 289 ? -14.590 -0.781 38.736 1.00 78.00 289 ILE A C 1
ATOM 2313 O O . ILE A 1 289 ? -14.862 0.068 37.880 1.00 78.00 289 ILE A O 1
ATOM 2317 N N . ASN A 1 290 ? -14.804 -0.556 40.034 1.00 80.81 290 ASN A N 1
ATOM 2318 C CA . ASN A 1 290 ? -15.380 0.688 40.548 1.00 80.81 290 ASN A CA 1
ATOM 2319 C C . ASN A 1 290 ? -14.425 1.875 40.362 1.00 80.81 290 ASN A C 1
ATOM 2321 O O . ASN A 1 290 ? -14.866 2.966 40.001 1.00 80.81 290 ASN A O 1
ATOM 2325 N N . LYS A 1 291 ? -13.114 1.661 40.526 1.00 82.88 291 LYS A N 1
ATOM 2326 C CA . LYS A 1 291 ? -12.090 2.681 40.264 1.00 82.88 291 LYS A CA 1
ATOM 2327 C C . LYS A 1 291 ? -12.108 3.100 38.799 1.00 82.88 291 LYS A C 1
ATOM 2329 O O . LYS A 1 291 ? -12.105 4.295 38.506 1.00 82.88 291 LYS A O 1
ATOM 2334 N N . TRP A 1 292 ? -12.169 2.135 37.881 1.00 84.75 292 TRP A N 1
ATOM 2335 C CA . TRP A 1 292 ? -12.227 2.428 36.448 1.00 84.75 292 TRP A CA 1
ATOM 2336 C C . TRP A 1 292 ? -13.514 3.147 36.063 1.00 84.75 292 TRP A C 1
ATOM 2338 O O . TRP A 1 292 ? -13.462 4.103 35.295 1.00 84.75 292 TRP A O 1
ATOM 2348 N N . THR A 1 293 ? -14.645 2.757 36.652 1.00 84.44 293 THR A N 1
ATOM 2349 C CA . THR A 1 293 ? -15.932 3.437 36.450 1.00 84.44 293 THR A CA 1
ATOM 2350 C C . THR A 1 293 ? -15.842 4.914 36.847 1.00 84.44 293 THR A C 1
ATOM 2352 O O . THR A 1 293 ? -16.208 5.787 36.060 1.00 84.44 293 THR A O 1
ATOM 2355 N N . SER A 1 294 ? -15.272 5.207 38.020 1.00 84.75 294 SER A N 1
ATOM 2356 C CA . SER A 1 294 ? -15.051 6.581 38.487 1.00 84.75 294 SER A CA 1
ATOM 2357 C C . SER A 1 294 ? -14.083 7.357 37.591 1.00 84.75 294 SER A C 1
ATOM 2359 O O . SER A 1 294 ? -14.367 8.499 37.227 1.00 84.75 294 SER A O 1
ATOM 2361 N N . TYR A 1 295 ? -12.966 6.739 37.190 1.00 86.44 295 TYR A N 1
ATOM 2362 C CA . TYR A 1 295 ? -11.993 7.353 36.283 1.00 86.44 295 TYR A CA 1
ATOM 2363 C C . TYR A 1 295 ? -12.632 7.723 34.940 1.00 86.44 295 TYR A C 1
ATOM 2365 O O . TYR A 1 295 ? -12.554 8.877 34.522 1.00 86.44 295 TYR A O 1
ATOM 2373 N N . PHE A 1 296 ? -13.299 6.774 34.276 1.00 88.88 296 PHE A N 1
ATOM 2374 C CA . PHE A 1 296 ? -13.910 7.019 32.971 1.00 88.88 296 PHE A CA 1
ATOM 2375 C C . PHE A 1 296 ? -15.064 8.022 33.059 1.00 88.88 296 PHE A C 1
ATOM 2377 O O . PHE A 1 296 ? -15.197 8.847 32.158 1.00 88.88 296 PHE A O 1
ATOM 2384 N N . GLY A 1 297 ? -15.853 8.027 34.139 1.00 88.25 297 GLY A N 1
ATOM 2385 C CA . GLY A 1 297 ? -16.898 9.034 34.357 1.00 88.25 297 GLY A CA 1
ATOM 2386 C C . GLY A 1 297 ? -16.340 10.456 34.502 1.00 88.25 297 GLY A C 1
ATOM 2387 O O . GLY A 1 297 ? -16.825 11.392 33.852 1.00 88.25 297 GLY A O 1
ATOM 2388 N N . LEU A 1 298 ? -15.277 10.616 35.298 1.00 87.19 298 LEU A N 1
ATOM 2389 C CA . LEU A 1 298 ? -14.587 11.896 35.472 1.00 87.19 298 LEU A CA 1
ATOM 2390 C C . LEU A 1 298 ? -13.959 12.371 34.157 1.00 87.19 298 LEU A C 1
ATOM 2392 O O . LEU A 1 298 ? -14.191 13.500 33.725 1.00 87.19 298 LEU A O 1
ATOM 2396 N N . GLU A 1 299 ? -13.196 11.499 33.501 1.00 86.06 299 GLU A N 1
ATOM 2397 C CA . GLU A 1 299 ? -12.454 11.837 32.288 1.00 86.06 299 GLU A CA 1
ATOM 2398 C C . GLU A 1 299 ? -13.394 12.177 31.123 1.00 86.06 299 GLU A C 1
ATOM 2400 O O . GLU A 1 299 ? -13.134 13.112 30.364 1.00 86.06 299 GLU A O 1
ATOM 2405 N N . THR A 1 300 ? -14.532 11.480 31.026 1.00 90.69 300 THR A N 1
ATOM 2406 C CA . THR A 1 300 ? -15.597 11.791 30.060 1.00 90.69 300 THR A CA 1
ATOM 2407 C C . THR A 1 300 ? -16.138 13.199 30.287 1.00 90.69 300 THR A C 1
ATOM 2409 O O . THR A 1 300 ? -16.245 13.977 29.341 1.00 90.69 300 THR A O 1
ATOM 2412 N N . SER A 1 301 ? -16.419 13.562 31.541 1.00 88.56 301 SER A N 1
ATOM 2413 C CA . SER A 1 301 ? -16.921 14.897 31.893 1.00 88.56 301 SER A CA 1
ATOM 2414 C C . SER A 1 301 ? -15.914 15.994 31.535 1.00 88.56 301 SER A C 1
ATOM 2416 O O . SER A 1 301 ? -16.280 17.010 30.945 1.00 88.56 301 SER A O 1
ATOM 2418 N N . VAL A 1 302 ? -14.632 15.761 31.826 1.00 86.31 302 VAL A N 1
ATOM 2419 C CA . VAL A 1 302 ? -13.530 16.685 31.520 1.00 86.31 302 VAL A CA 1
ATOM 2420 C C . VAL A 1 302 ? -13.361 16.870 30.014 1.00 86.31 302 VAL A C 1
ATOM 2422 O O . VAL A 1 302 ? -13.188 17.996 29.545 1.00 86.31 302 VAL A O 1
ATOM 2425 N N . LEU A 1 303 ? -13.422 15.784 29.240 1.00 86.12 303 LEU A N 1
ATOM 2426 C CA . LEU A 1 303 ? -13.336 15.840 27.783 1.00 86.12 303 LEU A CA 1
ATOM 2427 C C . LEU A 1 303 ? -14.531 16.576 27.180 1.00 86.12 303 LEU A C 1
ATOM 2429 O O . LEU A 1 303 ? -14.321 17.474 26.372 1.00 86.12 303 LEU A O 1
ATOM 2433 N N . ILE A 1 304 ? -15.760 16.274 27.607 1.00 88.62 304 ILE A N 1
ATOM 2434 C CA . ILE A 1 304 ? -16.959 16.966 27.113 1.00 88.62 304 ILE A CA 1
ATOM 2435 C C . ILE A 1 304 ? -16.865 18.465 27.405 1.00 88.62 304 ILE A C 1
ATOM 2437 O O . ILE A 1 304 ? -17.030 19.271 26.493 1.00 88.62 304 ILE A O 1
ATOM 2441 N N . GLN A 1 305 ? -16.551 18.859 28.641 1.00 86.62 305 GLN A N 1
ATOM 2442 C CA . GLN A 1 305 ? -16.462 20.274 29.017 1.00 86.62 305 GLN A CA 1
ATOM 2443 C C . GLN A 1 305 ? -15.337 21.006 28.277 1.00 86.62 305 GLN A C 1
ATOM 2445 O O . GLN A 1 305 ? -15.537 22.134 27.833 1.00 86.62 305 GLN A O 1
ATOM 2450 N N . GLY A 1 306 ? -14.172 20.368 28.121 1.00 82.94 306 GLY A N 1
ATOM 2451 C CA . GLY A 1 306 ? -13.003 20.967 27.474 1.00 82.94 306 GLY A CA 1
ATOM 2452 C C . GLY A 1 306 ? -13.034 20.963 25.942 1.00 82.94 306 GLY A C 1
ATOM 2453 O O . GLY A 1 306 ? -12.274 21.708 25.329 1.00 82.94 306 GLY A O 1
ATOM 2454 N N . ARG A 1 307 ? -13.868 20.120 25.316 1.00 82.56 307 ARG A N 1
ATOM 2455 C CA . ARG A 1 307 ? -13.989 19.982 23.849 1.00 82.56 307 ARG A CA 1
ATOM 2456 C C . ARG A 1 307 ? -15.274 20.564 23.275 1.00 82.56 307 ARG A C 1
ATOM 2458 O O . ARG A 1 307 ? -15.386 20.697 22.061 1.00 82.56 307 ARG A O 1
ATOM 2465 N N . SER A 1 308 ? -16.227 20.910 24.130 1.00 86.62 308 SER A N 1
ATOM 2466 C CA . SER A 1 308 ? -17.444 21.595 23.717 1.00 86.62 308 SER A CA 1
ATOM 2467 C C . SER A 1 308 ? -17.118 22.969 23.135 1.00 86.62 308 SER A C 1
ATOM 2469 O O . SER A 1 308 ? -16.431 23.773 23.760 1.00 86.62 308 SER A O 1
ATOM 2471 N N . THR A 1 309 ? -17.648 23.237 21.949 1.00 85.25 309 THR A N 1
ATOM 2472 C CA . THR A 1 309 ? -17.537 24.515 21.237 1.00 85.25 309 THR A CA 1
ATOM 2473 C C . THR A 1 309 ? -18.897 25.192 21.199 1.00 85.25 309 THR A C 1
ATOM 2475 O O . THR A 1 309 ? -19.919 24.509 21.188 1.00 85.25 309 THR A O 1
ATOM 2478 N N . ASP A 1 310 ? -18.941 26.522 21.224 1.00 85.31 310 ASP A N 1
ATOM 2479 C CA . ASP A 1 310 ? -20.213 27.242 21.135 1.00 85.31 310 ASP A CA 1
ATOM 2480 C C . ASP A 1 310 ? -20.789 27.122 19.711 1.00 85.31 310 ASP A C 1
ATOM 2482 O O . ASP A 1 310 ? -20.063 27.230 18.720 1.00 85.31 310 ASP A O 1
ATOM 2486 N N . CYS A 1 311 ? -22.099 26.879 19.601 1.00 79.50 311 CYS A N 1
ATOM 2487 C CA . CYS A 1 311 ? -22.772 26.776 18.310 1.00 79.50 311 CYS A CA 1
ATOM 2488 C C . CYS A 1 311 ? -22.707 28.110 17.553 1.00 79.50 311 CYS A C 1
ATOM 2490 O O . CYS A 1 311 ? -23.026 29.166 18.100 1.00 79.50 311 CYS A O 1
ATOM 2492 N N . ILE A 1 312 ? -22.390 28.060 16.259 1.00 69.06 312 ILE A N 1
ATOM 2493 C CA . ILE A 1 312 ? -22.436 29.236 15.384 1.00 69.06 312 ILE A CA 1
ATOM 2494 C C . ILE A 1 312 ? -23.889 29.426 14.907 1.00 69.06 312 ILE A C 1
ATOM 2496 O O . ILE A 1 312 ? -24.367 28.664 14.070 1.00 69.06 312 ILE A O 1
ATOM 2500 N N . GLY A 1 313 ? -24.618 30.413 15.447 1.00 67.25 313 GLY A N 1
ATOM 2501 C CA . GLY A 1 313 ? -25.990 30.747 15.025 1.00 67.25 313 GLY A CA 1
ATOM 2502 C C . GLY A 1 313 ? -26.909 31.261 16.146 1.00 67.25 313 GLY A C 1
ATOM 2503 O O . GLY A 1 313 ? -26.465 31.528 17.257 1.00 67.25 313 GLY A O 1
ATOM 2504 N N . LYS A 1 314 ? -28.218 31.399 15.862 1.00 58.34 314 LYS A N 1
ATOM 2505 C CA . LYS A 1 314 ? -29.241 31.877 16.829 1.00 58.34 314 LYS A CA 1
ATOM 2506 C C . LYS A 1 314 ? -29.523 30.895 17.983 1.00 58.34 314 LYS A C 1
ATOM 2508 O O . LYS A 1 314 ? -30.214 31.253 18.936 1.00 58.34 314 LYS A O 1
ATOM 2513 N N . SER A 1 315 ? -29.005 29.672 17.911 1.00 60.91 315 SER A N 1
ATOM 2514 C CA . SER A 1 315 ? -29.182 28.626 18.919 1.00 60.91 315 SER A CA 1
ATOM 2515 C C . SER A 1 315 ? -28.149 28.791 20.039 1.00 60.91 315 SER A C 1
ATOM 2517 O O . SER A 1 315 ? -26.962 28.558 19.823 1.00 60.91 315 SER A O 1
ATOM 2519 N N . ARG A 1 316 ? -28.580 29.159 21.254 1.00 64.19 316 ARG A N 1
ATOM 2520 C CA . ARG A 1 316 ? -27.718 29.172 22.452 1.00 64.19 316 ARG A CA 1
ATOM 2521 C C . ARG A 1 316 ? -27.432 27.735 22.905 1.00 64.19 316 ARG A C 1
ATOM 2523 O O . ARG A 1 316 ? -28.167 27.190 23.722 1.00 64.19 316 ARG A O 1
ATOM 2530 N N . GLY A 1 317 ? -26.389 27.115 22.363 1.00 78.06 317 GLY A N 1
ATOM 2531 C CA . GLY A 1 317 ? -25.963 25.765 22.732 1.00 78.06 317 GLY A CA 1
ATOM 2532 C C . GLY A 1 317 ? -24.463 25.556 22.550 1.00 78.06 317 GLY A C 1
ATOM 2533 O O . GLY A 1 317 ? -23.787 26.376 21.931 1.00 78.06 317 GLY A O 1
ATOM 2534 N N . ARG A 1 318 ? -23.956 24.450 23.101 1.00 86.81 318 ARG A N 1
ATOM 2535 C CA . ARG A 1 318 ? -22.600 23.951 22.855 1.00 86.81 318 ARG A CA 1
ATOM 2536 C C . ARG A 1 318 ? -22.657 22.619 22.114 1.00 86.81 318 ARG A C 1
ATOM 2538 O O . ARG A 1 318 ? -23.518 21.795 22.412 1.00 86.81 318 ARG A O 1
ATOM 2545 N N . THR A 1 319 ? -21.727 22.400 21.192 1.00 87.62 319 THR A N 1
ATOM 2546 C CA . THR A 1 319 ? -21.593 21.186 20.377 1.00 87.62 319 THR A CA 1
ATOM 2547 C C . THR A 1 319 ? -20.239 20.520 20.574 1.00 87.62 319 THR A C 1
ATOM 2549 O O . THR A 1 319 ? -19.218 21.191 20.726 1.00 87.62 319 THR A O 1
ATOM 2552 N N . VAL A 1 320 ? -20.224 19.188 20.531 1.00 88.25 320 VAL A N 1
ATOM 2553 C CA . VAL A 1 320 ? -19.014 18.363 20.621 1.00 88.25 320 VAL A CA 1
ATOM 2554 C C . VAL A 1 320 ? -19.147 17.150 19.701 1.00 88.25 320 VAL A C 1
ATOM 2556 O O . VAL A 1 320 ? -20.212 16.538 19.638 1.00 88.25 320 VAL A O 1
ATOM 2559 N N . ASP A 1 321 ? -18.068 16.782 19.007 1.00 87.12 321 ASP A N 1
ATOM 2560 C CA . ASP A 1 321 ? -17.981 15.491 18.321 1.00 87.12 321 ASP A CA 1
ATOM 2561 C C . ASP A 1 321 ? -17.629 14.418 19.358 1.00 87.12 321 ASP A C 1
ATOM 2563 O O . ASP A 1 321 ? -16.468 14.213 19.720 1.00 87.12 321 ASP A O 1
ATOM 2567 N N . VAL A 1 322 ? -18.657 13.756 19.892 1.00 89.12 322 VAL A N 1
ATOM 2568 C CA . VAL A 1 322 ? -18.490 12.787 20.984 1.00 89.12 322 VAL A CA 1
ATOM 2569 C C . VAL A 1 322 ? -17.628 11.589 20.577 1.00 89.12 322 VAL A C 1
ATOM 2571 O O . VAL A 1 322 ? -16.915 11.038 21.414 1.00 89.12 322 VAL A O 1
ATOM 2574 N N . VAL A 1 323 ? -17.631 11.191 19.303 1.00 88.00 323 VAL A N 1
ATOM 2575 C CA . VAL A 1 323 ? -16.852 10.037 18.843 1.00 88.00 323 VAL A CA 1
ATOM 2576 C C . VAL A 1 323 ? -15.380 10.415 18.731 1.00 88.00 323 VAL A C 1
ATOM 2578 O O . VAL A 1 323 ? -14.527 9.764 19.342 1.00 88.00 323 VAL A O 1
ATOM 2581 N N . ARG A 1 324 ? -15.075 11.485 17.990 1.00 83.69 324 ARG A N 1
ATOM 2582 C CA . ARG A 1 324 ? -13.698 11.929 17.743 1.00 83.69 324 ARG A CA 1
ATOM 2583 C C . ARG A 1 324 ? -13.036 12.481 19.000 1.00 83.69 324 ARG A C 1
ATOM 2585 O O . ARG A 1 324 ? -11.906 12.095 19.303 1.00 83.69 324 ARG A O 1
ATOM 2592 N N . ASP A 1 325 ? -13.735 13.352 19.725 1.00 83.56 325 ASP A N 1
ATOM 2593 C CA . ASP A 1 325 ? -13.134 14.197 20.761 1.00 83.56 325 ASP A CA 1
ATOM 2594 C C . ASP A 1 325 ? -13.264 13.604 22.177 1.00 83.56 325 ASP A C 1
ATOM 2596 O O . ASP A 1 325 ? -12.556 14.043 23.088 1.00 83.56 325 ASP A O 1
ATOM 2600 N N . VAL A 1 326 ? -14.117 12.586 22.371 1.00 87.19 326 VAL A N 1
ATOM 2601 C CA . VAL A 1 326 ? -14.338 11.926 23.673 1.00 87.19 326 VAL A CA 1
ATOM 2602 C C . VAL A 1 326 ? -14.077 10.417 23.598 1.00 87.19 326 VAL A C 1
ATOM 2604 O O . VAL A 1 326 ? -13.093 9.933 24.155 1.00 87.19 326 VAL A O 1
ATOM 2607 N N . ILE A 1 327 ? -14.907 9.655 22.882 1.00 89.38 327 ILE A N 1
ATOM 2608 C CA . ILE A 1 327 ? -14.919 8.180 22.921 1.00 89.38 327 ILE A CA 1
ATOM 2609 C C . ILE A 1 327 ? -13.611 7.567 22.401 1.00 89.38 327 ILE A C 1
ATOM 2611 O O . ILE A 1 327 ? -13.073 6.647 23.020 1.00 89.38 327 ILE A O 1
ATOM 2615 N N . ASN A 1 328 ? -13.058 8.080 21.300 1.00 85.19 328 ASN A N 1
ATOM 2616 C CA . ASN A 1 328 ? -11.776 7.610 20.759 1.00 85.19 328 ASN A CA 1
ATOM 2617 C C . ASN A 1 328 ? -10.569 8.032 21.621 1.00 85.19 328 ASN A C 1
ATOM 2619 O O . ASN A 1 328 ? -9.475 7.492 21.476 1.00 85.19 328 ASN A O 1
ATOM 2623 N N . VAL A 1 329 ? -10.740 9.020 22.504 1.00 83.81 329 VAL A N 1
ATOM 2624 C CA . VAL A 1 329 ? -9.676 9.579 23.353 1.00 83.81 329 VAL A CA 1
ATOM 2625 C C . VAL A 1 329 ? -9.582 8.863 24.702 1.00 83.81 329 VAL A C 1
ATOM 2627 O O . VAL A 1 329 ? -8.484 8.728 25.247 1.00 83.81 329 VAL A O 1
ATOM 2630 N N . LEU A 1 330 ? -10.714 8.407 25.246 1.00 86.94 330 LEU A N 1
ATOM 2631 C CA . LEU A 1 330 ? -10.802 7.829 26.590 1.00 86.94 330 LEU A CA 1
ATOM 2632 C C . LEU A 1 330 ? -9.843 6.645 26.816 1.00 86.94 330 LEU A C 1
ATOM 2634 O O . LEU A 1 330 ? -9.044 6.730 27.755 1.00 86.94 330 LEU A O 1
ATOM 2638 N N . PRO A 1 331 ? -9.828 5.584 25.977 1.00 85.38 331 PRO A N 1
ATOM 2639 C CA . PRO A 1 331 ? -8.919 4.458 26.195 1.00 85.38 331 PRO A CA 1
ATOM 2640 C C . PRO A 1 331 ? -7.460 4.894 26.109 1.00 85.38 331 PRO A C 1
ATOM 2642 O O . PRO A 1 331 ? -6.645 4.520 26.938 1.00 85.38 331 PRO A O 1
ATOM 2645 N N . VAL A 1 332 ? -7.132 5.766 25.156 1.00 80.81 332 VAL A N 1
ATOM 2646 C CA . VAL A 1 332 ? -5.773 6.272 24.949 1.00 80.81 332 VAL A CA 1
ATOM 2647 C C . VAL A 1 332 ? -5.258 7.032 26.177 1.00 80.81 332 VAL A C 1
ATOM 2649 O O . VAL A 1 332 ? -4.122 6.824 26.602 1.00 80.81 332 VAL A O 1
ATOM 2652 N N . ARG A 1 333 ? -6.087 7.892 26.783 1.00 81.12 333 ARG A N 1
ATOM 2653 C CA . ARG A 1 333 ? -5.716 8.604 28.016 1.00 81.12 333 ARG A CA 1
ATOM 2654 C C . ARG A 1 333 ? -5.510 7.661 29.185 1.00 81.12 333 ARG A C 1
ATOM 2656 O O . ARG A 1 333 ? -4.530 7.827 29.909 1.00 81.12 333 ARG A O 1
ATOM 2663 N N . TRP A 1 334 ? -6.382 6.670 29.332 1.00 84.56 334 TRP A N 1
ATOM 2664 C CA . TRP A 1 334 ? -6.229 5.650 30.360 1.00 84.56 334 TRP A CA 1
ATOM 2665 C C . TRP A 1 334 ? -4.910 4.885 30.185 1.00 84.56 334 TRP A C 1
ATOM 2667 O O . TRP A 1 334 ? -4.141 4.753 31.139 1.00 84.56 334 TRP A O 1
ATOM 2677 N N . ILE A 1 335 ? -4.588 4.497 28.945 1.00 79.75 335 ILE A N 1
ATOM 2678 C CA . ILE A 1 335 ? -3.347 3.792 28.613 1.00 79.75 335 ILE A CA 1
ATOM 2679 C C . ILE A 1 335 ? -2.123 4.630 28.976 1.00 79.75 335 ILE A C 1
ATOM 2681 O O . ILE A 1 335 ? -1.211 4.169 29.666 1.00 79.75 335 ILE A O 1
ATOM 2685 N N . CYS A 1 336 ? -2.100 5.886 28.533 1.00 76.94 336 CYS A N 1
ATOM 2686 C CA . CYS A 1 336 ? -0.978 6.767 28.813 1.00 76.94 336 CYS A CA 1
ATOM 2687 C C . CYS A 1 336 ? -0.830 7.056 30.313 1.00 76.94 336 CYS A C 1
ATOM 2689 O O . CYS A 1 336 ? 0.286 7.090 30.829 1.00 76.94 336 CYS A O 1
ATOM 2691 N N . MET A 1 337 ? -1.938 7.193 31.038 1.00 77.00 337 MET A N 1
ATOM 2692 C CA . MET A 1 337 ? -1.900 7.479 32.466 1.00 77.00 337 MET A CA 1
ATOM 2693 C C . MET A 1 337 ? -1.387 6.290 33.286 1.00 77.00 337 MET A C 1
ATOM 2695 O O . MET A 1 337 ? -0.504 6.463 34.124 1.00 77.00 337 MET A O 1
ATOM 2699 N N . TYR A 1 338 ? -1.909 5.087 33.040 1.00 75.75 338 TYR A N 1
ATOM 2700 C CA . TYR A 1 338 ? -1.642 3.929 33.896 1.00 75.75 338 TYR A CA 1
ATOM 2701 C C . TYR A 1 338 ? -0.449 3.075 33.448 1.00 75.75 338 TYR A C 1
ATOM 2703 O O . TYR A 1 338 ? 0.197 2.472 34.301 1.00 75.75 338 TYR A O 1
ATOM 2711 N N . TYR A 1 339 ? -0.099 3.074 32.157 1.00 72.75 339 TYR A N 1
ATOM 2712 C CA . TYR A 1 339 ? 1.009 2.259 31.627 1.00 72.75 339 TYR A CA 1
ATOM 2713 C C . TYR A 1 339 ? 2.229 3.081 31.262 1.00 72.75 339 TYR A C 1
ATOM 2715 O O . TYR A 1 339 ? 3.350 2.751 31.640 1.00 72.75 339 TYR A O 1
ATOM 2723 N N . VAL A 1 340 ? 2.007 4.182 30.551 1.00 68.56 340 VAL A N 1
ATOM 2724 C CA . VAL A 1 340 ? 3.096 5.088 30.174 1.00 68.56 340 VAL A CA 1
ATOM 2725 C C . VAL A 1 340 ? 3.502 5.978 31.350 1.00 68.56 340 VAL A C 1
ATOM 2727 O O . VAL A 1 340 ? 4.640 6.447 31.403 1.00 68.56 340 VAL A O 1
ATOM 2730 N N . ARG A 1 341 ? 2.595 6.162 32.320 1.00 69.75 341 ARG A N 1
ATOM 2731 C CA . ARG A 1 341 ? 2.742 7.058 33.474 1.00 69.75 341 ARG A CA 1
ATOM 2732 C C . ARG A 1 341 ? 2.971 8.508 33.051 1.00 69.75 341 ARG A C 1
ATOM 2734 O O . ARG A 1 341 ? 3.780 9.220 33.641 1.00 69.75 341 ARG A O 1
ATOM 2741 N N . GLN A 1 342 ? 2.281 8.940 31.995 1.00 64.88 342 GLN A N 1
ATOM 2742 C CA . GLN A 1 342 ? 2.377 10.296 31.456 1.00 64.88 342 GLN A CA 1
ATOM 2743 C C . GLN A 1 342 ? 1.001 10.841 31.071 1.00 64.88 342 GLN A C 1
ATOM 2745 O O . GLN A 1 342 ? 0.150 10.135 30.529 1.00 64.88 342 GLN A O 1
ATOM 2750 N N . ARG A 1 343 ? 0.788 12.136 31.328 1.00 62.91 343 ARG A N 1
ATOM 2751 C CA . ARG A 1 343 ? -0.466 12.822 31.006 1.00 62.91 343 ARG A CA 1
ATOM 2752 C C . ARG A 1 343 ? -0.462 13.311 29.559 1.00 62.91 343 ARG A C 1
ATOM 2754 O O . ARG A 1 343 ? 0.401 14.091 29.164 1.00 62.91 343 ARG A O 1
ATOM 2761 N N . LEU A 1 344 ? -1.503 12.958 28.810 1.00 61.06 344 LEU A N 1
ATOM 2762 C CA . LEU A 1 344 ? -1.800 13.576 27.517 1.00 61.06 344 LEU A CA 1
ATOM 2763 C C . LEU A 1 344 ? -2.574 14.888 27.707 1.00 61.06 344 LEU A C 1
ATOM 2765 O O . LEU A 1 344 ? -3.613 14.915 28.373 1.00 61.06 344 LEU A O 1
ATOM 2769 N N . ARG A 1 345 ? -2.095 15.982 27.102 1.00 57.50 345 ARG A N 1
ATOM 2770 C CA . ARG A 1 345 ? -2.793 17.281 27.114 1.00 57.50 345 ARG A CA 1
ATOM 2771 C C . ARG A 1 345 ? -4.120 17.225 26.334 1.00 57.50 345 ARG A C 1
ATOM 2773 O O . ARG A 1 345 ? -4.322 16.391 25.455 1.00 57.50 345 ARG A O 1
ATOM 2780 N N . VAL A 1 346 ? -5.026 18.154 26.653 1.00 53.50 346 VAL A N 1
ATOM 2781 C CA . VAL A 1 346 ? -6.339 18.345 25.994 1.00 53.50 346 VAL A CA 1
ATOM 2782 C C . VAL A 1 346 ? -6.217 19.149 24.688 1.00 53.50 346 VAL A C 1
ATOM 2784 O O . VAL A 1 346 ? -7.212 19.628 24.171 1.00 53.50 346 VAL A O 1
ATOM 2787 N N . SER A 1 347 ? -5.027 19.346 24.111 1.00 54.78 347 SER A N 1
ATOM 2788 C CA . SER A 1 347 ? -4.925 20.076 22.837 1.00 54.78 347 SER A CA 1
ATOM 2789 C C . SER A 1 347 ? -5.426 19.217 21.665 1.00 54.78 347 SER A C 1
ATOM 2791 O O . SER A 1 347 ? -5.312 17.991 21.671 1.00 54.78 347 SER A O 1
ATOM 2793 N N . CYS A 1 348 ? -6.066 19.844 20.669 1.00 48.69 348 CYS A N 1
ATOM 2794 C CA . CYS A 1 348 ? -6.646 19.155 19.499 1.00 48.69 348 CYS A CA 1
ATOM 2795 C C . CYS A 1 348 ? -5.577 18.494 18.612 1.00 48.69 348 CYS A C 1
ATOM 2797 O O . CYS A 1 348 ? -5.797 17.412 18.071 1.00 48.69 348 CYS A O 1
ATOM 2799 N N . SER A 1 349 ? -4.401 19.120 18.517 1.00 52.31 349 SER A N 1
ATOM 2800 C CA . SER A 1 349 ? -3.272 18.637 17.720 1.00 52.31 349 SER A CA 1
ATOM 2801 C C . SER A 1 349 ? -2.602 17.403 18.322 1.00 52.31 349 SER A C 1
ATOM 2803 O O . SER A 1 349 ? -2.274 16.479 17.596 1.00 52.31 349 SER A O 1
ATOM 2805 N N . LEU A 1 350 ? -2.428 17.329 19.643 1.00 50.62 350 LEU A N 1
ATOM 2806 C CA . LEU A 1 350 ? -1.694 16.220 20.264 1.00 50.62 350 LEU A CA 1
ATOM 2807 C C . LEU A 1 350 ? -2.509 14.915 20.283 1.00 50.62 350 LEU A C 1
ATOM 2809 O O . LEU A 1 350 ? -1.942 13.833 20.242 1.00 50.62 350 LEU A O 1
ATOM 2813 N N . GLN A 1 351 ? -3.841 14.993 20.332 1.00 52.75 351 GLN A N 1
ATOM 2814 C CA . GLN A 1 351 ? -4.698 13.804 20.430 1.00 52.75 351 GLN A CA 1
ATOM 2815 C C . GLN A 1 351 ? -4.987 13.124 19.097 1.00 52.75 351 GLN A C 1
ATOM 2817 O O . GLN A 1 351 ? -5.074 11.900 19.076 1.00 52.75 351 GLN A O 1
ATOM 2822 N N . SER A 1 352 ? -5.078 13.882 18.005 1.00 50.84 352 SER A N 1
ATOM 2823 C CA . SER A 1 352 ? -5.151 13.327 16.647 1.00 50.84 352 SER A CA 1
ATOM 2824 C C . SER A 1 352 ? -3.903 12.494 16.341 1.00 50.84 352 SER A C 1
ATOM 2826 O O . SER A 1 352 ? -4.030 11.332 15.969 1.00 50.84 352 SER A O 1
ATOM 2828 N N . HIS A 1 353 ? -2.712 13.009 16.665 1.00 53.94 353 HIS A N 1
ATOM 2829 C CA . HIS A 1 353 ? -1.451 12.266 16.541 1.00 53.94 353 HIS A CA 1
ATOM 2830 C C . HIS A 1 353 ? -1.414 10.980 17.381 1.00 53.94 353 HIS A C 1
ATOM 2832 O O . HIS A 1 353 ? -0.885 9.962 16.941 1.00 53.94 353 HIS A O 1
ATOM 2838 N N . VAL A 1 354 ? -1.984 10.983 18.592 1.00 55.75 354 VAL A N 1
ATOM 2839 C CA . VAL A 1 354 ? -1.989 9.781 19.441 1.00 55.75 354 VAL A CA 1
ATOM 2840 C C . VAL A 1 354 ? -3.069 8.784 18.997 1.00 55.75 354 VAL A C 1
ATOM 2842 O O . VAL A 1 354 ? -2.812 7.584 18.997 1.00 55.75 354 VAL A O 1
ATOM 2845 N N . GLN A 1 355 ? -4.242 9.230 18.539 1.00 56.91 355 GLN A N 1
ATOM 2846 C CA . GLN A 1 355 ? -5.235 8.342 17.914 1.00 56.91 355 GLN A CA 1
ATOM 2847 C C . GLN A 1 355 ? -4.668 7.667 16.659 1.00 56.91 355 GLN A C 1
ATOM 2849 O O . GLN A 1 355 ? -4.801 6.452 16.506 1.00 56.91 355 GLN A O 1
ATOM 2854 N N . GLU A 1 356 ? -3.972 8.427 15.812 1.00 59.31 356 GLU A N 1
ATOM 2855 C CA . GLU A 1 356 ? -3.244 7.898 14.657 1.00 59.31 356 GLU A CA 1
ATOM 2856 C C . GLU A 1 356 ? -2.127 6.937 15.061 1.00 59.31 356 GLU A C 1
ATOM 2858 O O . GLU A 1 356 ? -1.873 5.973 14.349 1.00 59.31 356 GLU A O 1
ATOM 2863 N N . ALA A 1 357 ? -1.506 7.125 16.227 1.00 60.69 357 ALA A N 1
ATOM 2864 C CA . ALA A 1 357 ? -0.514 6.188 16.731 1.00 60.69 357 ALA A CA 1
ATOM 2865 C C . ALA A 1 357 ? -1.154 4.838 17.117 1.00 60.69 357 ALA A C 1
ATOM 2867 O O . ALA A 1 357 ? -0.617 3.789 16.773 1.00 60.69 357 ALA A O 1
ATOM 2868 N N . PHE A 1 358 ? -2.302 4.828 17.809 1.00 64.56 358 PHE A N 1
ATOM 2869 C CA . PHE A 1 358 ? -2.960 3.592 18.278 1.00 64.56 358 PHE A CA 1
ATOM 2870 C C . PHE A 1 358 ? -3.778 2.861 17.200 1.00 64.56 358 PHE A C 1
ATOM 2872 O O . PHE A 1 358 ? -3.966 1.643 17.283 1.00 64.56 358 PHE A O 1
ATOM 2879 N N . HIS A 1 359 ? -4.245 3.572 16.175 1.00 67.75 359 HIS A N 1
ATOM 2880 C CA . HIS A 1 359 ? -5.128 3.026 15.146 1.00 67.75 359 HIS A CA 1
ATOM 2881 C C . HIS A 1 359 ? -4.507 1.886 14.304 1.00 67.75 359 HIS A C 1
ATOM 2883 O O . HIS A 1 359 ? -5.155 0.839 14.187 1.00 67.75 359 HIS A O 1
ATOM 2889 N N . PRO A 1 360 ? -3.267 1.994 13.781 1.00 66.69 360 PRO A N 1
ATOM 2890 C CA . PRO A 1 360 ? -2.618 0.915 13.035 1.00 66.69 360 PRO A CA 1
ATOM 2891 C C . PRO A 1 360 ? -2.464 -0.383 13.834 1.00 66.69 360 PRO A C 1
ATOM 2893 O O . PRO A 1 360 ? -2.593 -1.459 13.265 1.00 66.69 360 PRO A O 1
ATOM 2896 N N . ARG A 1 361 ? -2.269 -0.284 15.157 1.00 71.50 361 ARG A N 1
ATOM 2897 C CA . ARG A 1 361 ? -1.963 -1.411 16.063 1.00 71.50 361 ARG A CA 1
ATOM 2898 C C . ARG A 1 361 ? -3.131 -2.379 16.199 1.00 71.50 361 ARG A C 1
ATOM 2900 O O . ARG A 1 361 ? -2.991 -3.581 15.999 1.00 71.50 361 ARG A O 1
ATOM 2907 N N . SER A 1 362 ? -4.301 -1.823 16.506 1.00 72.31 362 SER A N 1
ATOM 2908 C CA . SER A 1 362 ? -5.558 -2.576 16.574 1.00 72.31 362 SER A CA 1
ATOM 2909 C C . SER A 1 362 ? -5.984 -3.081 15.195 1.00 72.31 362 SER A C 1
AT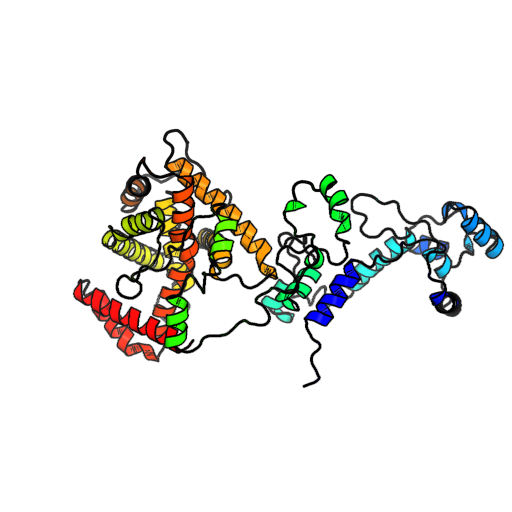OM 2911 O O . SER A 1 362 ? -6.452 -4.211 15.062 1.00 72.31 362 SER A O 1
ATOM 2913 N N . SER A 1 363 ? -5.775 -2.262 14.160 1.00 79.62 363 SER A N 1
ATOM 2914 C CA . SER A 1 363 ? -6.160 -2.598 12.791 1.00 79.62 363 SER A CA 1
ATOM 2915 C C . SER A 1 363 ? -5.325 -3.748 12.238 1.00 79.62 363 SER A C 1
ATOM 2917 O O . SER A 1 363 ? -5.907 -4.672 11.683 1.00 79.62 363 SER A O 1
ATOM 2919 N N . TYR A 1 364 ? -4.001 -3.753 12.446 1.00 87.00 364 TYR A N 1
ATOM 2920 C CA . TYR A 1 364 ? -3.136 -4.856 12.026 1.00 87.00 364 TYR A CA 1
ATOM 2921 C C . TYR A 1 364 ? -3.570 -6.169 12.663 1.00 87.00 364 TYR A C 1
ATOM 2923 O O . TYR A 1 364 ? -3.846 -7.124 11.949 1.00 87.00 364 TYR A O 1
ATOM 2931 N N . VAL A 1 365 ? -3.663 -6.208 13.996 1.00 84.00 365 VAL A N 1
ATOM 2932 C CA . VAL A 1 365 ? -3.882 -7.459 14.726 1.00 84.00 365 VAL A CA 1
ATOM 2933 C C . VAL A 1 365 ? -5.299 -7.988 14.523 1.00 84.00 365 VAL A C 1
ATOM 2935 O O . VAL A 1 365 ? -5.454 -9.178 14.289 1.00 84.00 365 VAL A O 1
ATOM 2938 N N . LEU A 1 366 ? -6.331 -7.138 14.578 1.00 81.44 366 LEU A N 1
ATOM 2939 C CA . LEU A 1 366 ? -7.721 -7.610 14.635 1.00 81.44 366 LEU A CA 1
ATOM 2940 C C . LEU A 1 366 ? -8.496 -7.480 13.319 1.00 81.44 366 LEU A C 1
ATOM 2942 O O . LEU A 1 366 ? -9.420 -8.257 13.104 1.00 81.44 366 LEU A O 1
ATOM 2946 N N . LEU A 1 367 ? -8.148 -6.533 12.440 1.00 80.81 367 LEU A N 1
ATOM 2947 C CA . LEU A 1 367 ? -8.992 -6.162 11.290 1.00 80.81 367 LEU A CA 1
ATOM 2948 C C . LEU A 1 367 ? -8.287 -6.232 9.928 1.00 80.81 367 LEU A C 1
ATOM 2950 O O . LEU A 1 367 ? -8.931 -6.010 8.907 1.00 80.81 367 LEU A O 1
ATOM 2954 N N . ASN A 1 368 ? -6.983 -6.508 9.883 1.00 83.88 368 ASN A N 1
ATOM 2955 C CA . ASN A 1 368 ? -6.252 -6.529 8.623 1.00 83.88 368 ASN A CA 1
ATOM 2956 C C . ASN A 1 368 ? -6.570 -7.794 7.826 1.00 83.88 368 ASN A C 1
ATOM 2958 O O . ASN A 1 368 ? -6.188 -8.888 8.238 1.00 83.88 368 ASN A O 1
ATOM 2962 N N . SER A 1 369 ? -7.251 -7.614 6.703 1.00 78.75 369 SER A N 1
ATOM 2963 C CA . SER A 1 369 ? -7.470 -8.618 5.659 1.00 78.75 369 SER A CA 1
ATOM 2964 C C . SER A 1 369 ? -6.950 -8.149 4.295 1.00 78.75 369 SER A C 1
ATOM 2966 O O . SER A 1 369 ? -7.116 -8.849 3.304 1.00 78.75 369 SER A O 1
ATOM 2968 N N . ASP A 1 370 ? -6.348 -6.957 4.229 1.00 85.75 370 ASP A N 1
ATOM 2969 C CA . ASP A 1 370 ? -5.936 -6.306 2.988 1.00 85.75 370 ASP A CA 1
ATOM 2970 C C . ASP A 1 370 ? -4.403 -6.376 2.849 1.00 85.75 370 ASP A C 1
ATOM 2972 O O . ASP A 1 370 ? -3.696 -5.677 3.589 1.00 85.75 370 ASP A O 1
ATOM 2976 N N . PRO A 1 371 ? -3.865 -7.181 1.911 1.00 88.25 371 PRO A N 1
ATOM 2977 C CA . PRO A 1 371 ? -2.422 -7.324 1.741 1.00 88.25 371 PRO A CA 1
ATOM 2978 C C . PRO A 1 371 ? -1.730 -6.007 1.360 1.00 88.25 371 PRO A C 1
ATOM 2980 O O . PRO A 1 371 ? -0.561 -5.831 1.689 1.00 88.25 371 PRO A O 1
ATOM 2983 N N . VAL A 1 372 ? -2.443 -5.033 0.772 1.00 89.75 372 VAL A N 1
ATOM 2984 C CA . VAL A 1 372 ? -1.889 -3.700 0.462 1.00 89.75 372 VAL A CA 1
ATOM 2985 C C . VAL A 1 372 ? -1.449 -2.967 1.728 1.00 89.75 372 VAL A C 1
ATOM 2987 O O . VAL A 1 372 ? -0.442 -2.264 1.739 1.00 89.75 372 VAL A O 1
ATOM 2990 N N . LYS A 1 373 ? -2.241 -3.068 2.798 1.00 88.38 373 LYS A N 1
ATOM 2991 C CA . LYS A 1 373 ? -2.018 -2.303 4.035 1.00 88.38 373 LYS A CA 1
ATOM 2992 C C . LYS A 1 373 ? -1.086 -3.020 4.996 1.00 88.38 373 LYS A C 1
ATOM 2994 O O . LYS A 1 373 ? -0.595 -2.402 5.941 1.00 88.38 373 LYS A O 1
ATOM 2999 N N . ASP A 1 374 ? -0.875 -4.308 4.768 1.00 91.12 374 ASP A N 1
ATOM 3000 C CA . ASP A 1 374 ? -0.196 -5.208 5.678 1.00 91.12 374 ASP A CA 1
ATOM 3001 C C . ASP A 1 374 ? 1.203 -4.727 6.054 1.00 91.12 374 ASP A C 1
ATOM 3003 O O . ASP A 1 374 ? 1.486 -4.632 7.245 1.00 91.12 374 ASP A O 1
ATOM 3007 N N . TRP A 1 375 ? 2.032 -4.321 5.085 1.00 91.62 375 TRP A N 1
ATOM 3008 C CA . TRP A 1 375 ? 3.392 -3.849 5.360 1.00 91.62 375 TRP A CA 1
ATOM 3009 C C . TRP A 1 375 ? 3.408 -2.693 6.364 1.00 91.62 375 TRP A C 1
ATOM 3011 O O . TRP A 1 375 ? 3.989 -2.788 7.446 1.00 91.62 375 TRP A O 1
ATOM 3021 N N . ARG A 1 376 ? 2.689 -1.613 6.046 1.00 89.06 376 ARG A N 1
ATOM 3022 C CA . ARG A 1 376 ? 2.632 -0.407 6.878 1.00 89.06 376 ARG A CA 1
ATOM 3023 C C . ARG A 1 376 ? 2.007 -0.681 8.244 1.00 89.06 376 ARG A C 1
ATOM 3025 O O . ARG A 1 376 ? 2.502 -0.192 9.261 1.00 89.06 376 ARG A O 1
ATOM 3032 N N . LEU A 1 377 ? 0.912 -1.440 8.272 1.00 89.50 377 LEU A N 1
ATOM 3033 C CA . LEU A 1 377 ? 0.222 -1.793 9.509 1.00 89.50 377 LEU A CA 1
ATOM 3034 C C . LEU A 1 377 ? 1.098 -2.680 10.403 1.00 89.50 377 LEU A C 1
ATOM 3036 O O . LEU A 1 377 ? 1.170 -2.423 11.607 1.00 89.50 377 LEU A O 1
ATOM 3040 N N . ARG A 1 378 ? 1.801 -3.664 9.834 1.00 90.19 378 ARG A N 1
ATOM 3041 C CA . ARG A 1 378 ? 2.723 -4.551 10.551 1.00 90.19 378 ARG A CA 1
ATOM 3042 C C . ARG A 1 378 ? 3.882 -3.772 11.147 1.00 90.19 378 ARG A C 1
ATOM 3044 O O . ARG A 1 378 ? 4.053 -3.816 12.361 1.00 90.19 378 ARG A O 1
ATOM 3051 N N . GLU A 1 379 ? 4.636 -3.039 10.328 1.00 88.44 379 GLU A N 1
ATOM 3052 C CA . GLU A 1 379 ? 5.833 -2.319 10.783 1.00 88.44 379 GLU A CA 1
ATOM 3053 C C . GLU A 1 379 ? 5.483 -1.284 11.857 1.00 88.44 379 GLU A C 1
ATOM 3055 O O . GLU A 1 379 ? 6.126 -1.208 12.907 1.00 88.44 379 GLU A O 1
ATOM 3060 N N . SER A 1 380 ? 4.382 -0.551 11.662 1.00 85.94 380 SER A N 1
ATOM 3061 C CA . SER A 1 380 ? 3.870 0.383 12.668 1.00 85.94 380 SER A CA 1
ATOM 3062 C C . SER A 1 380 ? 3.489 -0.319 13.978 1.00 85.94 380 SER A C 1
ATOM 3064 O O . SER A 1 380 ? 3.753 0.204 15.064 1.00 85.94 380 SER A O 1
ATOM 3066 N N . SER A 1 381 ? 2.900 -1.516 13.900 1.00 86.69 381 SER A N 1
ATOM 3067 C CA . SER A 1 381 ? 2.497 -2.297 15.074 1.00 86.69 381 SER A CA 1
ATOM 3068 C C . SER A 1 381 ? 3.690 -2.891 15.821 1.00 86.69 381 SER A C 1
ATOM 3070 O O . SER A 1 381 ? 3.731 -2.806 17.048 1.00 86.69 381 SER A O 1
ATOM 3072 N N . VAL A 1 382 ? 4.678 -3.431 15.101 1.00 88.25 382 VAL A N 1
ATOM 3073 C CA . VAL A 1 382 ? 5.937 -3.946 15.665 1.00 88.25 382 VAL A CA 1
ATOM 3074 C C . VAL A 1 382 ? 6.688 -2.826 16.379 1.00 88.25 382 VAL A C 1
ATOM 3076 O O . VAL A 1 382 ? 7.072 -2.981 17.540 1.00 88.25 382 VAL A O 1
ATOM 3079 N N . GLN A 1 383 ? 6.851 -1.669 15.730 1.00 84.62 383 GLN A N 1
ATOM 3080 C CA . GLN A 1 383 ? 7.527 -0.529 16.347 1.00 84.62 383 GLN A CA 1
ATOM 3081 C C . GLN A 1 383 ? 6.787 -0.043 17.596 1.00 84.62 383 GLN A C 1
ATOM 3083 O O . GLN A 1 383 ? 7.400 0.231 18.623 1.00 84.62 383 GLN A O 1
ATOM 3088 N N . ALA A 1 384 ? 5.459 0.010 17.545 1.00 81.25 384 ALA A N 1
ATOM 3089 C CA . ALA A 1 384 ? 4.663 0.394 18.696 1.00 81.25 384 ALA A CA 1
ATOM 3090 C C . ALA A 1 384 ? 4.775 -0.568 19.880 1.00 81.25 384 ALA A C 1
ATOM 3092 O O . ALA A 1 384 ? 4.775 -0.126 21.029 1.00 81.25 384 ALA A O 1
ATOM 3093 N N . PHE A 1 385 ? 4.837 -1.872 19.614 1.00 84.81 385 PHE A N 1
ATOM 3094 C CA . PHE A 1 385 ? 5.057 -2.854 20.663 1.00 84.81 385 PHE A CA 1
ATOM 3095 C C . PHE A 1 385 ? 6.443 -2.694 21.290 1.00 84.81 385 PHE A C 1
ATOM 3097 O O . PHE A 1 385 ? 6.547 -2.741 22.514 1.00 84.81 385 PHE A O 1
ATOM 3104 N N . ARG A 1 386 ? 7.486 -2.440 20.487 1.00 85.50 386 ARG A N 1
ATOM 3105 C CA . ARG A 1 386 ? 8.838 -2.139 20.993 1.00 85.50 386 ARG A CA 1
ATOM 3106 C C . ARG A 1 386 ? 8.823 -0.921 21.917 1.00 85.50 386 ARG A C 1
ATOM 3108 O O . ARG A 1 386 ? 9.223 -1.042 23.070 1.00 85.50 386 ARG A O 1
ATOM 3115 N N . ASP A 1 387 ? 8.246 0.192 21.461 1.00 78.19 387 ASP A N 1
ATOM 3116 C CA . ASP A 1 387 ? 8.102 1.417 22.260 1.00 78.19 387 ASP A CA 1
ATOM 3117 C C . ASP A 1 387 ? 7.349 1.157 23.580 1.00 78.19 387 ASP A C 1
ATOM 3119 O O . ASP A 1 387 ? 7.757 1.621 24.647 1.00 78.19 387 ASP A O 1
ATOM 3123 N N . PHE A 1 388 ? 6.248 0.399 23.525 1.00 79.06 388 PHE A N 1
ATOM 3124 C CA . PHE A 1 388 ? 5.469 0.025 24.706 1.00 79.06 388 PHE A CA 1
ATOM 3125 C C . PHE A 1 388 ? 6.264 -0.864 25.667 1.00 79.06 388 PHE A C 1
ATOM 3127 O O . PHE A 1 388 ? 6.297 -0.597 26.868 1.00 79.06 388 PHE A O 1
ATOM 3134 N N . SER A 1 389 ? 6.924 -1.896 25.141 1.00 81.19 389 SER A N 1
ATOM 3135 C CA . SER A 1 389 ? 7.764 -2.817 25.903 1.00 81.19 389 SER A CA 1
ATOM 3136 C C . SER A 1 389 ? 8.866 -2.068 26.643 1.00 81.19 389 SER A C 1
ATOM 3138 O O . SER A 1 389 ? 9.043 -2.280 27.842 1.00 81.19 389 SER A O 1
ATOM 3140 N N . ASP A 1 390 ? 9.581 -1.178 25.960 1.00 81.38 390 ASP A N 1
ATOM 3141 C CA . ASP A 1 390 ? 10.707 -0.444 26.540 1.00 81.38 390 ASP A CA 1
ATOM 3142 C C . ASP A 1 390 ? 10.258 0.459 27.692 1.00 81.38 390 ASP A C 1
ATOM 3144 O O . ASP A 1 390 ? 10.901 0.506 28.742 1.00 81.38 390 ASP A O 1
ATOM 3148 N N . VAL A 1 391 ? 9.104 1.112 27.547 1.00 75.19 391 VAL A N 1
ATOM 3149 C CA . VAL A 1 391 ? 8.540 1.974 28.592 1.00 75.19 391 VAL A CA 1
ATOM 3150 C C . VAL A 1 391 ? 8.049 1.175 29.795 1.00 75.19 391 VAL A C 1
ATOM 3152 O O . VAL A 1 391 ? 8.340 1.550 30.932 1.00 75.19 391 VAL A O 1
ATOM 3155 N N . VAL A 1 392 ? 7.355 0.055 29.582 1.00 76.19 392 VAL A N 1
ATOM 3156 C CA . VAL A 1 392 ? 6.907 -0.797 30.694 1.00 76.19 392 VAL A CA 1
ATOM 3157 C C . VAL A 1 392 ? 8.109 -1.404 31.428 1.00 76.19 392 VAL A C 1
ATOM 3159 O O . VAL A 1 392 ? 8.150 -1.360 32.658 1.00 76.19 392 VAL A O 1
ATOM 3162 N N . LYS A 1 393 ? 9.129 -1.891 30.704 1.00 78.56 393 LYS A N 1
ATOM 3163 C CA . LYS A 1 393 ? 10.380 -2.400 31.300 1.00 78.56 393 LYS A CA 1
ATOM 3164 C C . LYS A 1 393 ? 11.100 -1.335 32.116 1.00 78.56 393 LYS A C 1
ATOM 3166 O O . LYS A 1 393 ? 11.588 -1.643 33.199 1.00 78.56 393 LYS A O 1
ATOM 3171 N N . ALA A 1 394 ? 11.146 -0.096 31.633 1.00 74.75 394 ALA A N 1
ATOM 3172 C CA . ALA A 1 394 ? 11.771 1.009 32.351 1.00 74.75 394 ALA A CA 1
ATOM 3173 C C . ALA A 1 394 ? 11.067 1.305 33.682 1.00 74.75 394 ALA A C 1
ATOM 3175 O O . ALA A 1 394 ? 11.732 1.487 34.694 1.00 74.75 394 ALA A O 1
ATOM 3176 N N . HIS A 1 395 ? 9.730 1.292 33.707 1.00 72.44 395 HIS A N 1
ATOM 3177 C CA . HIS A 1 395 ? 8.958 1.551 34.930 1.00 72.44 395 HIS A CA 1
ATOM 3178 C C . HIS A 1 395 ? 9.009 0.412 35.951 1.00 72.44 395 HIS A C 1
ATOM 3180 O O . HIS A 1 395 ? 8.876 0.667 37.149 1.00 72.44 395 HIS A O 1
ATOM 3186 N N . LEU A 1 396 ? 9.168 -0.831 35.492 1.00 71.31 396 LEU A N 1
ATOM 3187 C CA . LEU A 1 396 ? 9.272 -2.012 36.355 1.00 71.31 396 LEU A CA 1
ATOM 3188 C C . LEU A 1 396 ? 10.704 -2.263 36.858 1.00 71.31 396 LEU A C 1
ATOM 3190 O O . LEU A 1 396 ? 10.883 -2.965 37.851 1.00 71.31 396 LEU A O 1
ATOM 3194 N N . SER A 1 397 ? 11.715 -1.670 36.216 1.00 67.06 397 SER A N 1
ATOM 3195 C CA . SER A 1 397 ? 13.126 -1.820 36.585 1.00 67.06 397 SER A CA 1
ATOM 3196 C C . SER A 1 397 ? 13.550 -0.752 37.608 1.00 67.06 397 SER A C 1
ATOM 3198 O O . SER A 1 397 ? 13.333 0.434 37.369 1.00 67.06 397 SER A O 1
ATOM 3200 N N . PRO A 1 398 ? 14.219 -1.110 38.721 1.00 54.12 398 PRO A N 1
ATOM 3201 C CA . PRO A 1 398 ? 14.584 -0.150 39.771 1.00 54.12 398 PRO A CA 1
ATOM 3202 C C . PRO A 1 398 ? 15.671 0.869 39.371 1.00 54.12 398 PRO A C 1
ATOM 3204 O O . PRO A 1 398 ? 15.826 1.873 40.059 1.00 54.12 398 PRO A O 1
ATOM 3207 N N . ASN A 1 399 ? 16.396 0.646 38.265 1.00 43.00 399 ASN A N 1
ATOM 3208 C CA . ASN A 1 399 ? 17.609 1.396 37.898 1.00 43.00 399 ASN A CA 1
ATOM 3209 C C . ASN A 1 399 ? 17.501 2.224 36.603 1.00 43.00 399 ASN A C 1
ATOM 3211 O O . ASN A 1 399 ? 18.519 2.699 36.098 1.00 43.00 399 ASN A O 1
ATOM 3215 N N . VAL A 1 400 ? 16.308 2.397 36.029 1.00 42.47 400 VAL A N 1
ATOM 3216 C CA . VAL A 1 400 ? 16.153 3.097 34.744 1.00 42.47 400 VAL A CA 1
ATOM 3217 C C . VAL A 1 400 ? 15.538 4.479 34.971 1.00 42.47 400 VAL A C 1
ATOM 3219 O O . VAL A 1 400 ? 14.434 4.610 35.494 1.00 42.47 400 VAL A O 1
ATOM 3222 N N . GLY A 1 401 ? 16.278 5.529 34.598 1.00 45.38 401 GLY A N 1
ATOM 3223 C CA . GLY A 1 401 ? 15.791 6.913 34.613 1.00 45.38 401 GLY A CA 1
ATOM 3224 C C . GLY A 1 401 ? 14.596 7.134 33.666 1.00 45.38 401 GLY A C 1
ATOM 3225 O O . GLY A 1 401 ? 14.245 6.249 32.889 1.00 45.38 401 GLY A O 1
ATOM 3226 N N . PRO A 1 402 ? 13.946 8.311 33.693 1.00 43.62 402 PRO A N 1
ATOM 3227 C CA . PRO A 1 402 ? 12.730 8.562 32.915 1.00 43.62 402 PRO A CA 1
ATOM 3228 C C . PRO A 1 402 ? 12.961 8.391 31.400 1.00 43.62 402 PRO A C 1
ATOM 3230 O O . PRO A 1 402 ? 13.675 9.182 30.783 1.00 43.62 402 PRO A O 1
ATOM 3233 N N . ILE A 1 403 ? 12.320 7.384 30.790 1.00 47.94 403 ILE A N 1
ATOM 3234 C CA . ILE A 1 403 ? 12.332 7.142 29.336 1.00 47.94 403 ILE A CA 1
ATOM 3235 C C . ILE A 1 403 ? 11.092 7.770 28.677 1.00 47.94 403 ILE A C 1
ATOM 3237 O O . ILE A 1 403 ? 9.993 7.771 29.236 1.00 47.94 403 ILE A O 1
ATOM 3241 N N . ARG A 1 404 ? 11.270 8.336 27.474 1.00 43.91 404 ARG A N 1
ATOM 3242 C CA . ARG A 1 404 ? 10.193 8.908 26.646 1.00 43.91 404 ARG A CA 1
ATOM 3243 C C . ARG A 1 404 ? 9.425 7.795 25.921 1.00 43.91 404 ARG A C 1
ATOM 3245 O O . ARG A 1 404 ? 10.034 7.027 25.184 1.00 43.91 404 ARG A O 1
ATOM 3252 N N . PHE A 1 405 ? 8.103 7.754 26.071 1.00 40.34 405 PHE A N 1
ATOM 3253 C CA . PHE A 1 405 ? 7.220 6.900 25.270 1.00 40.34 405 PHE A CA 1
ATOM 3254 C C . PHE A 1 405 ? 6.918 7.590 23.945 1.00 40.34 405 PHE A C 1
ATOM 3256 O O . PHE A 1 405 ? 6.314 8.652 23.957 1.00 40.34 405 PHE A O 1
ATOM 3263 N N . CYS A 1 406 ? 7.326 7.001 22.822 1.00 43.91 406 CYS A N 1
ATOM 3264 C CA . CYS A 1 406 ? 7.291 7.608 21.487 1.00 43.91 406 CYS A CA 1
ATOM 3265 C C . CYS A 1 406 ? 8.152 8.886 21.358 1.00 43.91 406 CYS A C 1
ATOM 3267 O O . CYS A 1 406 ? 7.941 9.901 22.019 1.00 43.91 406 CYS A O 1
ATOM 3269 N N . ARG A 1 407 ? 9.088 8.901 20.398 1.00 38.31 407 ARG A N 1
ATOM 3270 C CA . ARG A 1 407 ? 9.839 10.121 20.017 1.00 38.31 407 ARG A CA 1
ATOM 3271 C C . ARG A 1 407 ? 8.952 11.244 19.440 1.00 38.31 407 ARG A C 1
ATOM 3273 O O . ARG A 1 407 ? 9.453 12.339 19.224 1.00 38.31 407 ARG A O 1
ATOM 3280 N N . LEU A 1 408 ? 7.669 10.969 19.186 1.00 34.25 408 LEU A N 1
ATOM 3281 C CA . LEU A 1 408 ? 6.748 11.791 18.389 1.00 34.25 408 LEU A CA 1
ATOM 3282 C C . LEU A 1 408 ? 5.787 12.675 19.197 1.00 34.25 408 LEU A C 1
ATOM 3284 O O . LEU A 1 408 ? 4.952 13.353 18.608 1.00 34.25 408 LEU A O 1
ATOM 3288 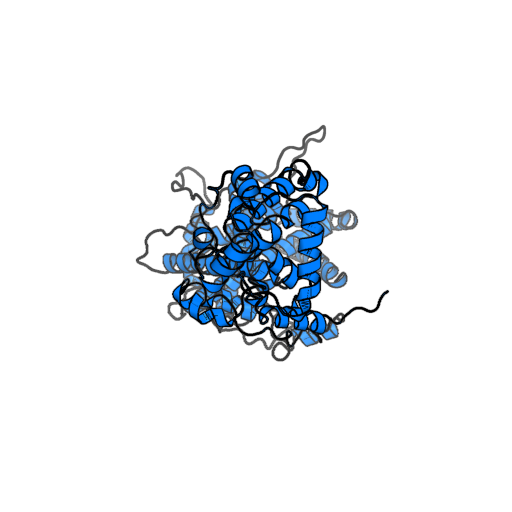N N . VAL A 1 409 ? 5.864 12.678 20.526 1.00 41.03 409 VAL A N 1
ATOM 3289 C CA . VAL A 1 409 ? 4.959 13.482 21.354 1.00 41.03 409 VAL A CA 1
ATOM 3290 C C . VAL A 1 409 ? 5.809 14.379 22.251 1.00 41.03 409 VAL A C 1
ATOM 3292 O O . VAL A 1 409 ? 6.620 13.906 23.045 1.00 41.03 409 VAL A O 1
ATOM 3295 N N . GLU A 1 410 ? 5.676 15.696 22.093 1.00 33.47 410 GLU A N 1
ATOM 3296 C CA . GLU A 1 410 ? 6.270 16.661 23.018 1.00 33.47 410 GLU A CA 1
ATOM 3297 C C . GLU A 1 410 ? 5.547 16.556 24.364 1.00 33.47 410 GLU A C 1
ATOM 3299 O O . GLU A 1 410 ? 4.420 17.026 24.539 1.00 33.47 410 GLU A O 1
ATOM 3304 N N . PHE A 1 411 ? 6.185 15.879 25.315 1.00 44.56 411 PHE A N 1
ATOM 3305 C CA . PHE A 1 411 ? 5.685 15.757 26.678 1.00 44.56 411 PHE A CA 1
ATOM 3306 C C . PHE A 1 411 ? 6.179 16.915 27.538 1.00 44.56 411 PHE A C 1
ATOM 3308 O O . PHE A 1 411 ? 7.343 17.316 27.484 1.00 44.56 411 PHE A O 1
ATOM 3315 N N . ASP A 1 412 ? 5.278 17.426 28.368 1.00 39.12 412 ASP A N 1
ATOM 3316 C CA . ASP A 1 412 ? 5.556 18.517 29.286 1.00 39.12 412 ASP A CA 1
ATOM 3317 C C . ASP A 1 412 ? 6.529 18.070 30.388 1.00 39.12 412 ASP A C 1
ATOM 3319 O O . ASP A 1 412 ? 6.259 17.125 31.132 1.00 39.12 412 ASP A O 1
ATOM 3323 N N . ARG A 1 413 ? 7.669 18.758 30.501 1.00 37.56 413 ARG A N 1
ATOM 3324 C CA . ARG A 1 413 ? 8.651 18.561 31.581 1.00 37.56 413 ARG A CA 1
ATOM 3325 C C . ARG A 1 413 ? 8.249 19.277 32.873 1.00 37.56 413 ARG A C 1
ATOM 3327 O O . ARG A 1 413 ? 8.926 19.111 33.888 1.00 37.56 413 ARG A O 1
ATOM 3334 N N . HIS A 1 414 ? 7.176 20.068 32.864 1.00 36.72 414 HIS A N 1
ATOM 3335 C CA . HIS A 1 414 ? 6.765 20.889 33.996 1.00 36.72 414 HIS A CA 1
ATOM 3336 C C . HIS A 1 414 ? 5.306 20.633 34.362 1.00 36.72 414 HIS A C 1
ATOM 3338 O O . HIS A 1 414 ? 4.398 21.371 33.989 1.00 36.72 414 HIS A O 1
ATOM 3344 N N . VAL A 1 415 ? 5.082 19.613 35.194 1.00 38.72 415 VAL A N 1
ATOM 3345 C CA . VAL A 1 415 ? 3.875 19.569 36.026 1.00 38.72 415 VAL A CA 1
ATOM 3346 C C . VAL A 1 415 ? 3.939 20.784 36.955 1.00 38.72 415 VAL A C 1
ATOM 3348 O O . VAL A 1 415 ? 4.639 20.766 37.967 1.00 38.72 415 VAL A O 1
ATOM 3351 N N . GLN A 1 416 ? 3.273 21.879 36.580 1.00 32.62 416 GLN A N 1
ATOM 3352 C CA . GLN A 1 416 ? 3.214 23.075 37.416 1.00 32.62 416 GLN A CA 1
ATOM 3353 C C . GLN A 1 416 ? 2.601 22.730 38.789 1.00 32.62 416 GLN A C 1
ATOM 3355 O O . GLN A 1 416 ? 1.631 21.969 38.856 1.00 32.62 416 GLN A O 1
ATOM 3360 N N . PRO A 1 417 ? 3.095 23.303 39.905 1.00 32.50 417 PRO A N 1
ATOM 3361 C CA . PRO A 1 417 ? 2.673 22.906 41.251 1.00 32.50 417 PRO A CA 1
ATOM 3362 C C . PRO A 1 417 ? 1.237 23.301 41.639 1.00 32.50 417 PRO A C 1
ATOM 3364 O O . PRO A 1 417 ? 0.827 22.996 42.755 1.00 32.50 417 PRO A O 1
ATOM 3367 N N . ARG A 1 418 ? 0.486 23.995 40.773 1.00 35.72 418 ARG A N 1
ATOM 3368 C CA . ARG A 1 418 ? -0.721 24.765 41.135 1.00 35.72 418 ARG A CA 1
ATOM 3369 C C . ARG A 1 418 ? -2.025 24.268 40.493 1.00 35.72 418 ARG A C 1
ATOM 3371 O O . ARG A 1 418 ? -2.863 25.080 40.119 1.00 35.72 418 ARG A O 1
ATOM 3378 N N . ILE A 1 419 ? -2.223 22.957 40.372 1.00 40.25 419 ILE A N 1
ATOM 3379 C CA . ILE A 1 419 ? -3.529 22.392 39.984 1.00 40.25 419 ILE A CA 1
ATOM 3380 C C . ILE A 1 419 ? -3.998 21.440 41.103 1.00 40.25 419 ILE A C 1
ATOM 3382 O O . ILE A 1 419 ? -3.194 20.621 41.548 1.00 40.25 419 ILE A O 1
ATOM 3386 N N . PRO A 1 420 ? -5.240 21.564 41.612 1.00 44.12 420 PRO A N 1
ATOM 3387 C CA . PRO A 1 420 ? -5.809 20.659 42.618 1.00 44.12 420 PRO A CA 1
ATOM 3388 C C . PRO A 1 420 ? -6.163 19.312 41.956 1.00 44.12 420 PRO A C 1
ATOM 3390 O O . PRO A 1 420 ? -6.928 19.302 40.998 1.00 44.12 420 PRO A O 1
ATOM 3393 N N . ASP A 1 421 ? -5.563 18.186 42.378 1.00 50.97 421 ASP A N 1
ATOM 3394 C CA . ASP A 1 421 ? -5.267 17.117 41.400 1.00 50.97 421 ASP A CA 1
ATOM 3395 C C . ASP A 1 421 ? -5.690 15.678 41.802 1.00 50.97 421 ASP A C 1
ATOM 3397 O O . ASP A 1 421 ? -4.854 14.906 42.281 1.00 50.97 421 ASP A O 1
ATOM 3401 N N . PRO A 1 422 ? -6.929 15.221 41.502 1.00 53.56 422 PRO A N 1
ATOM 3402 C CA . PRO A 1 422 ? -7.261 13.782 41.447 1.00 53.56 422 PRO A CA 1
ATOM 3403 C C . PRO A 1 422 ? -6.332 12.980 40.502 1.00 53.56 422 PRO A C 1
ATOM 3405 O O . PRO A 1 422 ? -6.235 11.753 40.578 1.00 53.56 422 PRO A O 1
ATOM 3408 N N . TYR A 1 423 ? -5.578 13.670 39.642 1.00 58.22 423 TYR A N 1
ATOM 3409 C CA . TYR A 1 423 ? -4.617 13.078 38.719 1.00 58.22 423 TYR A CA 1
ATOM 3410 C C . TYR A 1 423 ? -3.254 12.768 39.358 1.00 58.22 423 TYR A C 1
ATOM 3412 O O . TYR A 1 423 ? -2.616 11.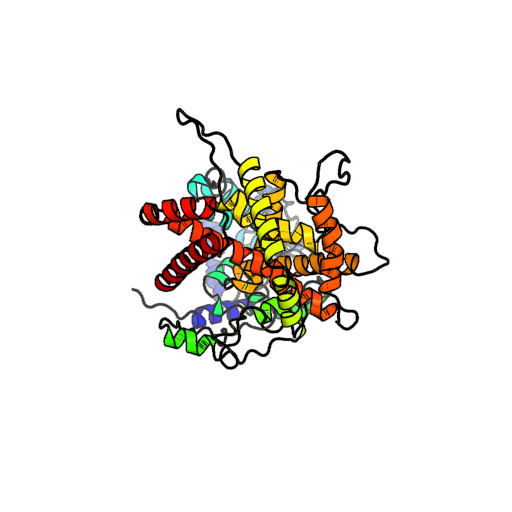801 38.942 1.00 58.22 423 TYR A O 1
ATOM 3420 N N . ARG A 1 424 ? -2.815 13.499 40.398 1.00 60.44 424 ARG A N 1
ATOM 3421 C CA . ARG A 1 424 ? -1.615 13.117 41.175 1.00 60.44 424 ARG A CA 1
ATOM 3422 C C . ARG A 1 424 ? -1.820 11.778 41.870 1.00 60.44 424 ARG A C 1
ATOM 3424 O O . ARG A 1 424 ? -0.909 10.958 41.855 1.00 60.44 424 ARG A O 1
ATOM 3431 N N . ALA A 1 425 ? -3.018 11.546 42.406 1.00 62.25 425 ALA A N 1
ATOM 3432 C CA . ALA A 1 425 ? -3.395 10.260 42.985 1.00 62.25 425 ALA A CA 1
ATOM 3433 C C . ALA A 1 425 ? -3.336 9.143 41.930 1.00 62.25 425 ALA A C 1
ATOM 3435 O O . ALA A 1 425 ? -2.640 8.154 42.123 1.00 62.25 425 ALA A O 1
ATOM 3436 N N . SER A 1 426 ? -3.936 9.357 40.754 1.00 65.69 426 SER A N 1
ATOM 3437 C CA . SER A 1 426 ? -3.901 8.376 39.656 1.00 65.69 426 SER A CA 1
ATOM 3438 C C . SER A 1 426 ? -2.472 8.041 39.183 1.00 65.69 426 SER A C 1
ATOM 3440 O O . SER A 1 426 ? -2.179 6.887 38.877 1.00 65.69 426 SER A O 1
ATOM 3442 N N . LEU A 1 427 ? -1.559 9.022 39.140 1.00 65.56 427 LEU A N 1
ATOM 3443 C CA . LEU A 1 427 ? -0.157 8.806 38.746 1.00 65.56 427 LEU A CA 1
ATOM 3444 C C . LEU A 1 427 ? 0.665 8.133 39.855 1.00 65.56 427 LEU A C 1
ATOM 3446 O O . LEU A 1 427 ? 1.559 7.332 39.577 1.00 65.56 427 LEU A O 1
ATOM 3450 N N . ALA A 1 428 ? 0.375 8.458 41.115 1.00 65.56 428 ALA A N 1
ATOM 3451 C CA . ALA A 1 428 ? 0.966 7.784 42.266 1.00 65.56 428 ALA A CA 1
ATOM 3452 C C . ALA A 1 428 ? 0.522 6.314 42.333 1.00 65.56 428 ALA A C 1
ATOM 3454 O O . ALA A 1 428 ? 1.326 5.448 42.664 1.00 65.56 428 ALA A O 1
ATOM 3455 N N . GLU A 1 429 ? -0.721 6.027 41.944 1.00 72.44 429 GLU A N 1
ATOM 3456 C CA . GLU A 1 429 ? -1.308 4.685 41.902 1.00 72.44 429 GLU A CA 1
ATOM 3457 C C . GLU A 1 429 ? -0.930 3.871 40.660 1.00 72.44 429 GLU A C 1
ATOM 3459 O O . GLU A 1 429 ? -1.048 2.645 40.678 1.00 72.44 429 GLU A O 1
ATOM 3464 N N . SER A 1 430 ? -0.446 4.508 39.590 1.00 73.00 430 SER A N 1
ATOM 3465 C CA . SER A 1 430 ? -0.096 3.808 38.351 1.00 73.00 430 SER A CA 1
ATOM 3466 C C . SER A 1 430 ? 1.047 2.806 38.554 1.00 73.00 430 SER A C 1
ATOM 3468 O O . SER A 1 430 ? 1.036 1.727 37.975 1.00 73.00 430 SER A O 1
ATOM 3470 N N . LEU A 1 431 ? 2.042 3.139 39.385 1.00 70.56 431 LEU A N 1
ATOM 3471 C CA . LEU A 1 431 ? 3.173 2.250 39.662 1.00 70.56 431 LEU A CA 1
ATOM 3472 C C . LEU A 1 431 ? 2.778 1.063 40.559 1.00 70.56 431 LEU A C 1
ATOM 3474 O O . LEU A 1 431 ? 3.114 -0.059 40.190 1.00 70.56 431 LEU A O 1
ATOM 3478 N N . PRO A 1 432 ? 2.052 1.252 41.681 1.00 75.12 432 PRO A N 1
ATOM 3479 C CA . PRO A 1 432 ? 1.434 0.153 42.420 1.00 75.12 432 PRO A CA 1
ATOM 3480 C C . PRO A 1 432 ? 0.566 -0.750 41.545 1.00 75.12 432 PRO A C 1
ATOM 3482 O O . PRO A 1 432 ? 0.646 -1.962 41.683 1.00 75.12 432 PRO A O 1
ATOM 3485 N N . PHE A 1 433 ? -0.203 -0.183 40.613 1.00 75.31 433 PHE A N 1
ATOM 3486 C CA . PHE A 1 433 ? -1.004 -0.950 39.659 1.00 75.31 433 PHE A CA 1
ATOM 3487 C C . PHE A 1 433 ? -0.139 -1.776 38.689 1.00 75.31 433 PHE A C 1
ATOM 3489 O O . PHE A 1 433 ? -0.370 -2.966 38.512 1.00 75.31 433 PHE A O 1
ATOM 3496 N N . LEU A 1 434 ? 0.919 -1.204 38.107 1.00 71.94 434 LEU A N 1
ATOM 3497 C CA . LEU A 1 434 ? 1.848 -1.979 37.272 1.00 71.94 434 LEU A CA 1
ATOM 3498 C C . LEU A 1 434 ? 2.570 -3.073 38.072 1.00 71.94 434 LEU A C 1
ATOM 3500 O O . LEU A 1 434 ? 2.773 -4.176 37.567 1.00 71.94 434 LEU A O 1
ATOM 3504 N N . LYS A 1 435 ? 2.912 -2.795 39.334 1.00 72.94 435 LYS A N 1
ATOM 3505 C CA . LYS A 1 435 ? 3.492 -3.776 40.259 1.00 72.94 435 LYS A CA 1
ATOM 3506 C C . LYS A 1 435 ? 2.484 -4.830 40.724 1.00 72.94 435 LYS A C 1
ATOM 3508 O O . LYS A 1 435 ? 2.891 -5.947 40.988 1.00 72.94 435 LYS A O 1
ATOM 3513 N N . SER A 1 436 ? 1.187 -4.537 40.806 1.00 71.69 436 SER A N 1
ATOM 3514 C CA . SER A 1 436 ? 0.181 -5.557 41.141 1.00 71.69 436 SER A CA 1
ATOM 3515 C C . SER A 1 436 ? -0.049 -6.526 39.981 1.00 71.69 436 SER A C 1
ATOM 3517 O O . SER A 1 436 ? -0.325 -7.706 40.199 1.00 71.69 436 SER A O 1
ATOM 3519 N N . ILE A 1 437 ? 0.138 -6.051 38.746 1.00 68.69 437 ILE A N 1
ATOM 3520 C CA . ILE A 1 437 ? 0.198 -6.893 37.548 1.00 68.69 437 ILE A CA 1
ATOM 3521 C C . ILE A 1 437 ? 1.496 -7.735 37.541 1.00 68.69 437 ILE A C 1
ATOM 3523 O O . ILE A 1 437 ? 1.475 -8.899 37.134 1.00 68.69 437 ILE A O 1
ATOM 3527 N N . TYR A 1 438 ? 2.612 -7.176 38.024 1.00 65.38 438 TYR A N 1
ATOM 3528 C CA . TYR A 1 438 ? 3.926 -7.823 38.109 1.00 65.38 438 TYR A CA 1
ATOM 3529 C C . TYR A 1 438 ? 4.210 -8.435 39.497 1.00 65.38 438 TYR A C 1
ATOM 3531 O O . TYR A 1 438 ? 4.813 -7.812 40.365 1.00 65.38 438 TYR A O 1
ATOM 3539 N N . SER A 1 439 ? 3.843 -9.698 39.712 1.00 60.41 439 SER A N 1
ATOM 3540 C CA . SER A 1 439 ? 4.404 -10.479 40.827 1.00 60.41 439 SER A CA 1
ATOM 3541 C C . SER A 1 439 ? 5.807 -10.985 40.463 1.00 60.41 439 SER A C 1
ATOM 3543 O O . SER A 1 439 ? 5.973 -11.464 39.346 1.00 60.41 439 SER A O 1
ATOM 3545 N N . GLU A 1 440 ? 6.776 -10.987 41.393 1.00 51.66 440 GLU A N 1
ATOM 3546 C CA . GLU A 1 440 ? 8.180 -11.444 41.196 1.00 51.66 440 GLU A CA 1
ATOM 3547 C C . GLU A 1 440 ? 8.343 -12.849 40.572 1.00 51.66 440 GLU A C 1
ATOM 3549 O O . GLU A 1 440 ? 9.433 -13.228 40.157 1.00 51.66 440 GLU A O 1
ATOM 3554 N N . ARG A 1 441 ? 7.260 -13.630 40.485 1.00 49.50 441 ARG A N 1
ATOM 3555 C CA . ARG A 1 441 ? 7.211 -14.955 39.855 1.00 49.50 441 ARG A CA 1
ATOM 3556 C C . ARG A 1 441 ? 6.889 -14.952 38.352 1.00 49.50 441 ARG A C 1
ATOM 3558 O O . ARG A 1 441 ? 6.912 -16.023 37.756 1.00 49.50 441 ARG A O 1
ATOM 3565 N N . ASN A 1 442 ? 6.578 -13.802 37.748 1.00 62.06 442 ASN A N 1
ATOM 3566 C CA . ASN A 1 442 ? 6.171 -13.719 36.343 1.00 62.06 442 ASN A CA 1
ATOM 3567 C C . ASN A 1 442 ? 7.290 -13.191 35.446 1.00 62.06 442 ASN A C 1
ATOM 3569 O O . ASN A 1 442 ? 7.855 -12.128 35.694 1.00 62.06 442 ASN A O 1
ATOM 3573 N N . ASP A 1 443 ? 7.535 -13.893 34.344 1.00 70.19 443 ASP A N 1
ATOM 3574 C CA . ASP A 1 443 ? 8.471 -13.459 33.313 1.00 70.19 443 ASP A CA 1
ATOM 3575 C C . ASP A 1 443 ? 7.910 -12.246 32.536 1.00 70.19 443 ASP A C 1
ATOM 3577 O O . ASP A 1 443 ? 6.828 -12.290 31.932 1.00 70.19 443 ASP A O 1
ATOM 3581 N N . LEU A 1 444 ? 8.666 -11.140 32.544 1.00 73.62 444 LEU A N 1
ATOM 3582 C CA . LEU A 1 444 ? 8.359 -9.911 31.802 1.00 73.62 444 LEU A CA 1
ATOM 3583 C C . LEU A 1 444 ? 8.188 -10.165 30.301 1.00 73.62 444 LEU A C 1
ATOM 3585 O O . LEU A 1 444 ? 7.419 -9.449 29.652 1.00 73.62 444 LEU A O 1
ATOM 3589 N N . ALA A 1 445 ? 8.870 -11.177 29.757 1.00 71.81 445 ALA A N 1
ATOM 3590 C CA . ALA A 1 445 ? 8.759 -11.569 28.358 1.00 71.81 445 ALA A CA 1
ATOM 3591 C C . ALA A 1 445 ? 7.356 -12.080 27.991 1.00 71.81 445 ALA A C 1
ATOM 3593 O O . ALA A 1 445 ? 6.991 -12.029 26.822 1.00 71.81 445 ALA A O 1
ATOM 3594 N N . VAL A 1 446 ? 6.551 -12.507 28.970 1.00 70.06 446 VAL A N 1
ATOM 3595 C CA . VAL A 1 446 ? 5.174 -13.002 28.775 1.00 70.06 446 VAL A CA 1
ATOM 3596 C C . VAL A 1 446 ? 4.144 -11.942 29.144 1.00 70.06 446 VAL A C 1
ATOM 3598 O O . VAL A 1 446 ? 3.121 -11.765 28.471 1.00 70.06 446 VAL A O 1
ATOM 3601 N N . LEU A 1 447 ? 4.419 -11.207 30.220 1.00 74.38 447 LEU A N 1
ATOM 3602 C CA . LEU A 1 447 ? 3.486 -10.237 30.773 1.00 74.38 447 LEU A CA 1
ATOM 3603 C C . LEU A 1 447 ? 3.276 -9.036 29.846 1.00 74.38 447 LEU A C 1
ATOM 3605 O O . LEU A 1 447 ? 2.141 -8.616 29.632 1.00 74.38 447 LEU A O 1
ATOM 3609 N N . ILE A 1 448 ? 4.355 -8.492 29.280 1.00 78.06 448 ILE A N 1
ATOM 3610 C CA . ILE A 1 448 ? 4.300 -7.294 28.432 1.00 78.06 448 ILE A CA 1
ATOM 3611 C C . ILE A 1 448 ? 3.496 -7.545 27.144 1.00 78.06 448 ILE A C 1
ATOM 3613 O O . ILE A 1 448 ? 2.597 -6.747 26.867 1.00 78.06 448 ILE A O 1
ATOM 3617 N N . PRO A 1 449 ? 3.732 -8.633 26.379 1.00 78.94 449 PRO A N 1
ATOM 3618 C CA . PRO A 1 449 ? 2.870 -8.997 25.255 1.00 78.94 449 PRO A CA 1
ATOM 3619 C C . PRO A 1 449 ? 1.398 -9.176 25.633 1.00 78.94 449 PRO A C 1
ATOM 3621 O O . PRO A 1 449 ? 0.520 -8.666 24.937 1.00 78.94 449 PRO A O 1
ATOM 3624 N N . SER A 1 450 ? 1.123 -9.855 26.753 1.00 76.44 450 SER A N 1
ATOM 3625 C CA . SER A 1 450 ? -0.247 -10.092 27.232 1.00 76.44 450 SER A CA 1
ATOM 3626 C C . SER A 1 450 ? -0.955 -8.779 27.559 1.00 76.44 450 SER A C 1
ATOM 3628 O O . SER A 1 450 ? -2.105 -8.566 27.188 1.00 76.44 450 SER A O 1
ATOM 3630 N N . LEU A 1 451 ? -0.241 -7.859 28.203 1.00 77.25 451 LEU A N 1
ATOM 3631 C CA . LEU A 1 451 ? -0.757 -6.546 28.548 1.00 77.25 451 LEU A CA 1
ATOM 3632 C C . LEU A 1 451 ? -0.995 -5.667 27.317 1.00 77.25 451 LEU A C 1
ATOM 3634 O O . LEU A 1 451 ? -2.024 -5.003 27.216 1.00 77.25 451 LEU A O 1
ATOM 3638 N N . PHE A 1 452 ? -0.055 -5.681 26.369 1.00 80.88 452 PHE A N 1
ATOM 3639 C CA . PHE A 1 452 ? -0.193 -4.974 25.101 1.00 80.88 452 PHE A CA 1
ATOM 3640 C C . PHE A 1 452 ? -1.417 -5.464 24.324 1.00 80.88 452 PHE A C 1
ATOM 3642 O O . PHE A 1 452 ? -2.199 -4.645 23.844 1.00 80.88 452 PHE A O 1
ATOM 3649 N N . SER A 1 453 ? -1.608 -6.784 24.248 1.00 78.50 453 SER A N 1
ATOM 3650 C CA . SER A 1 453 ? -2.808 -7.391 23.675 1.00 78.50 453 SER A CA 1
ATOM 3651 C C . SER A 1 453 ? -4.058 -6.827 24.348 1.00 78.50 453 SER A C 1
ATOM 3653 O O . SER A 1 453 ? -4.836 -6.127 23.706 1.00 78.50 453 SER A O 1
ATOM 3655 N N . GLU A 1 454 ? -4.218 -7.034 25.655 1.00 76.94 454 GLU A N 1
ATOM 3656 C CA . GLU A 1 454 ? -5.458 -6.688 26.358 1.00 76.94 454 GLU A CA 1
ATOM 3657 C C . GLU A 1 454 ? -5.837 -5.217 26.267 1.00 76.94 454 GLU A C 1
ATOM 3659 O O . GLU A 1 454 ? -7.017 -4.886 26.190 1.00 76.94 454 GLU A O 1
ATOM 3664 N N . VAL A 1 455 ? -4.847 -4.332 26.271 1.00 78.50 455 VAL A N 1
ATOM 3665 C CA . VAL A 1 455 ? -5.072 -2.907 26.487 1.00 78.50 455 VAL A CA 1
ATOM 3666 C C . VAL A 1 455 ? -4.892 -2.091 25.212 1.00 78.50 455 VAL A C 1
ATOM 3668 O O . VAL A 1 455 ? -5.733 -1.259 24.873 1.00 78.50 455 VAL A O 1
ATOM 3671 N N . VAL A 1 456 ? -3.790 -2.304 24.492 1.00 80.31 456 VAL A N 1
ATOM 3672 C CA . VAL A 1 456 ? -3.432 -1.486 23.325 1.00 80.31 456 VAL A CA 1
ATOM 3673 C C . VAL A 1 456 ? -4.180 -1.961 22.089 1.00 80.31 456 VAL A C 1
ATOM 3675 O O . VAL A 1 456 ? -4.704 -1.138 21.336 1.00 80.31 456 VAL A O 1
ATOM 3678 N N . VAL A 1 457 ? -4.257 -3.278 21.886 1.00 80.88 457 VAL A N 1
ATOM 3679 C CA . VAL A 1 457 ? -4.909 -3.855 20.707 1.00 80.88 457 VAL A CA 1
ATOM 3680 C C . VAL A 1 457 ? -6.432 -3.677 20.770 1.00 80.88 457 VAL A C 1
ATOM 3682 O O . VAL A 1 457 ? -7.029 -3.432 19.724 1.00 80.88 457 VAL A O 1
ATOM 3685 N N . THR A 1 458 ? -7.050 -3.694 21.962 1.00 79.75 458 THR A N 1
ATOM 3686 C CA . THR A 1 458 ? -8.516 -3.545 22.120 1.00 79.75 458 THR A CA 1
ATOM 3687 C C . THR A 1 458 ? -9.048 -2.125 22.183 1.00 79.75 458 THR A C 1
ATOM 3689 O O . THR A 1 458 ? -10.259 -1.921 22.069 1.00 79.75 458 THR A O 1
ATOM 3692 N N . ALA A 1 459 ? -8.181 -1.134 22.408 1.00 82.12 459 ALA A N 1
ATOM 3693 C CA . ALA A 1 459 ? -8.589 0.245 22.674 1.00 82.12 459 ALA A CA 1
ATOM 3694 C C . ALA A 1 459 ? -9.618 0.755 21.650 1.00 82.12 459 ALA A C 1
ATOM 3696 O O . ALA A 1 459 ? -10.608 1.393 22.005 1.00 82.12 459 ALA A O 1
ATOM 3697 N N . ARG A 1 460 ? -9.415 0.402 20.375 1.00 81.19 460 ARG A N 1
ATOM 3698 C CA . ARG A 1 460 ? -10.317 0.760 19.281 1.00 81.19 460 ARG A CA 1
ATOM 3699 C C . ARG A 1 460 ? -11.656 0.026 19.340 1.00 81.19 460 ARG A C 1
ATOM 3701 O O . ARG A 1 460 ? -12.671 0.665 19.080 1.00 81.19 460 ARG A O 1
ATOM 3708 N N . GLN A 1 461 ? -11.683 -1.272 19.655 1.00 80.69 461 GLN A N 1
ATOM 3709 C CA . GLN A 1 461 ? -12.938 -2.022 19.790 1.00 80.69 461 GLN A CA 1
ATOM 3710 C C . GLN A 1 461 ? -13.810 -1.415 20.886 1.00 80.69 461 GLN A C 1
ATOM 3712 O O . GLN A 1 461 ? -15.002 -1.227 20.665 1.00 80.69 461 GLN A O 1
ATOM 3717 N N . TRP A 1 462 ? -13.223 -1.036 22.025 1.00 83.69 462 TRP A N 1
ATOM 3718 C CA . TRP A 1 462 ? -13.960 -0.366 23.099 1.00 83.69 462 TRP A CA 1
ATOM 3719 C C . TRP A 1 462 ? -14.592 0.943 22.628 1.00 83.69 462 TRP A C 1
ATOM 3721 O O . TRP A 1 462 ? -15.793 1.149 22.809 1.00 83.69 462 TRP A O 1
ATOM 3731 N N . SER A 1 463 ? -13.812 1.797 21.960 1.00 87.25 463 SER A N 1
ATOM 3732 C CA . SER A 1 463 ? -14.334 3.037 21.384 1.00 87.25 463 SER A CA 1
ATOM 3733 C C . SER A 1 463 ? -15.435 2.776 20.353 1.00 87.25 463 SER A C 1
ATOM 3735 O O . SER A 1 463 ? -16.460 3.452 20.371 1.00 87.25 463 SER A O 1
ATOM 3737 N N . GLN A 1 464 ? -15.273 1.771 19.489 1.00 85.56 464 GLN A N 1
ATOM 3738 C CA . GLN A 1 464 ? -16.267 1.414 18.478 1.00 85.56 464 GLN A CA 1
ATOM 3739 C C . GLN A 1 464 ? -17.584 0.938 19.109 1.00 85.56 464 GLN A C 1
ATOM 3741 O O . GLN A 1 464 ? -18.653 1.409 18.725 1.00 85.56 464 GLN A O 1
ATOM 3746 N N . VAL A 1 465 ? -17.518 0.048 20.102 1.00 88.50 465 VAL A N 1
ATOM 3747 C CA . VAL A 1 465 ? -18.686 -0.468 20.835 1.00 88.50 465 VAL A CA 1
ATOM 3748 C C . VAL A 1 465 ? -19.465 0.678 21.483 1.00 88.50 465 VAL A C 1
ATOM 3750 O O . VAL A 1 465 ? -20.680 0.769 21.310 1.00 88.50 465 VAL A O 1
ATOM 3753 N N . ILE A 1 466 ? -18.777 1.591 22.175 1.00 90.19 466 ILE A N 1
ATOM 3754 C CA . ILE A 1 466 ? -19.418 2.740 22.832 1.00 90.19 466 ILE A CA 1
ATOM 3755 C C . ILE A 1 466 ? -20.021 3.695 21.794 1.00 90.19 466 ILE A C 1
ATOM 3757 O O . ILE A 1 466 ? -21.157 4.133 21.963 1.00 90.19 466 ILE A O 1
ATOM 3761 N N . ALA A 1 467 ? -19.302 3.986 20.706 1.00 91.00 467 ALA A N 1
ATOM 3762 C CA . ALA A 1 467 ? -19.799 4.849 19.636 1.00 91.00 467 ALA A CA 1
ATOM 3763 C C . ALA A 1 467 ? -21.086 4.297 19.006 1.00 91.00 467 ALA A C 1
ATOM 3765 O O . ALA A 1 467 ? -22.030 5.052 18.792 1.00 91.00 467 ALA A O 1
ATOM 3766 N N . HIS A 1 468 ? -21.168 2.983 18.779 1.00 89.94 468 HIS A N 1
ATOM 3767 C CA . HIS A 1 468 ? -22.389 2.357 18.272 1.00 89.94 468 HIS A CA 1
ATOM 3768 C C . HIS A 1 468 ? -23.566 2.474 19.242 1.00 89.94 468 HIS A C 1
ATOM 3770 O O . HIS A 1 468 ? -24.674 2.779 18.809 1.00 89.94 468 HIS A O 1
ATOM 3776 N N . VAL A 1 469 ? -23.338 2.265 20.542 1.00 91.19 469 VAL A N 1
ATOM 3777 C CA . VAL A 1 469 ? -24.387 2.411 21.564 1.00 91.19 469 VAL A CA 1
ATOM 3778 C C . VAL A 1 469 ? -24.901 3.848 21.613 1.00 91.19 469 VAL A C 1
ATOM 3780 O O . VAL A 1 469 ? -26.109 4.063 21.659 1.00 91.19 469 VAL A O 1
ATOM 3783 N N . VAL A 1 470 ? -23.996 4.829 21.578 1.00 91.06 470 VAL A N 1
ATOM 3784 C CA . VAL A 1 470 ? -24.359 6.250 21.583 1.00 91.06 470 VAL A CA 1
ATOM 3785 C C . VAL A 1 470 ? -25.144 6.610 20.323 1.00 91.06 470 VAL A C 1
ATOM 3787 O O . VAL A 1 470 ? -26.239 7.150 20.446 1.00 91.06 470 VAL A O 1
ATOM 3790 N N . ASN A 1 471 ? -24.650 6.251 19.135 1.00 89.50 471 ASN A N 1
ATOM 3791 C CA . ASN A 1 471 ? -25.344 6.525 17.873 1.00 89.50 471 ASN A CA 1
ATOM 3792 C C . ASN A 1 471 ? -26.750 5.913 17.853 1.00 89.50 471 ASN A C 1
ATOM 3794 O O . ASN A 1 471 ? -27.710 6.606 17.539 1.00 89.50 471 ASN A O 1
ATOM 3798 N N . TYR A 1 472 ? -26.888 4.658 18.294 1.00 89.25 472 TYR A N 1
ATOM 3799 C CA . TYR A 1 472 ? -28.171 3.956 18.327 1.00 89.25 472 TYR A CA 1
ATOM 3800 C C . TYR A 1 472 ? -29.256 4.695 19.134 1.00 89.25 472 TYR A C 1
ATOM 3802 O O . TYR A 1 472 ? -30.426 4.677 18.757 1.00 89.25 472 TYR A O 1
ATOM 3810 N N . TYR A 1 473 ? -28.888 5.344 20.244 1.00 91.12 473 TYR A N 1
ATOM 3811 C CA . TYR A 1 473 ? -29.833 6.112 21.067 1.00 91.12 473 TYR A CA 1
ATOM 3812 C C . TYR A 1 473 ? -29.920 7.597 20.695 1.00 91.12 473 TYR A C 1
ATOM 3814 O O . TYR A 1 473 ? -30.837 8.281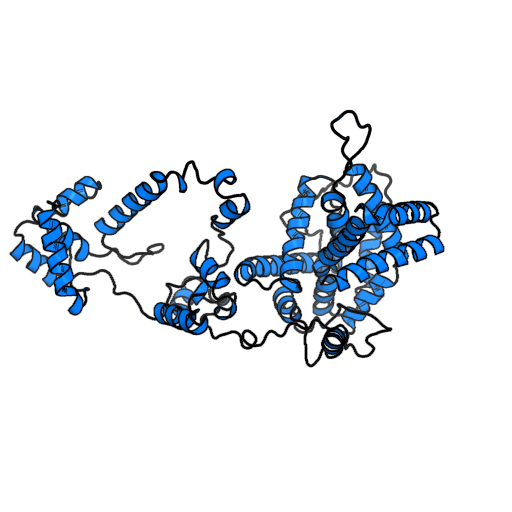 21.156 1.00 91.12 473 TYR A O 1
ATOM 3822 N N . LEU A 1 474 ? -28.981 8.114 19.901 1.00 87.94 474 LEU A N 1
ATOM 3823 C CA . LEU A 1 474 ? -29.051 9.474 19.370 1.00 87.94 474 LEU A CA 1
ATOM 3824 C C . LEU A 1 474 ? -29.934 9.576 18.123 1.00 87.94 474 LEU A C 1
ATOM 3826 O O . LEU A 1 474 ? -30.503 10.648 17.920 1.00 87.94 474 LEU A O 1
ATOM 3830 N N . ASP A 1 475 ? -30.099 8.488 17.368 1.00 85.38 475 ASP A N 1
ATOM 3831 C CA . ASP A 1 475 ? -31.043 8.399 16.249 1.00 85.38 475 ASP A CA 1
ATOM 3832 C C . ASP A 1 475 ? -32.507 8.593 16.693 1.00 85.38 475 ASP A C 1
ATOM 3834 O O . ASP A 1 475 ? -32.886 8.304 17.834 1.00 85.38 475 ASP A O 1
ATOM 3838 N N . ASP A 1 476 ? -33.363 9.031 15.763 1.00 76.38 476 ASP A N 1
ATOM 3839 C CA . ASP A 1 476 ? -34.756 9.426 16.032 1.00 76.38 476 ASP A CA 1
ATOM 3840 C C . ASP A 1 476 ? -35.587 8.318 16.704 1.00 76.38 476 ASP A C 1
ATOM 3842 O O . ASP A 1 476 ? -36.381 8.576 17.617 1.00 76.38 476 ASP A O 1
ATOM 3846 N N . HIS A 1 477 ? -35.348 7.058 16.325 1.00 78.81 477 HIS A N 1
ATOM 3847 C CA . HIS A 1 477 ? -36.007 5.882 16.901 1.00 78.81 477 HIS A CA 1
ATOM 3848 C C . HIS A 1 477 ? -35.664 5.642 18.384 1.00 78.81 477 HIS A C 1
ATOM 3850 O O . HIS A 1 477 ? -36.381 4.914 19.073 1.00 78.81 477 HIS A O 1
ATOM 3856 N N . GLY A 1 478 ? -34.577 6.235 18.884 1.00 77.94 478 GLY A N 1
ATOM 3857 C CA . GLY A 1 478 ? -34.086 6.081 20.250 1.00 77.94 478 GLY A CA 1
ATOM 3858 C C . GLY A 1 478 ? -34.666 7.074 21.259 1.00 77.94 478 GLY A C 1
ATOM 3859 O O . GLY A 1 478 ? -34.373 6.942 22.444 1.00 77.94 478 GLY A O 1
ATOM 3860 N N . THR A 1 479 ? -35.492 8.040 20.839 1.00 82.75 479 THR A N 1
ATOM 3861 C CA . THR A 1 479 ? -35.856 9.225 21.646 1.00 82.75 479 THR A CA 1
ATOM 3862 C C . THR A 1 479 ? -36.414 8.901 23.040 1.00 82.75 479 THR A C 1
ATOM 3864 O O . THR A 1 479 ? -35.891 9.403 24.033 1.00 82.75 479 THR A O 1
ATOM 3867 N N . HIS A 1 480 ? -37.403 8.007 23.150 1.00 86.94 480 HIS A N 1
ATOM 3868 C CA . HIS A 1 480 ? -37.989 7.639 24.449 1.00 86.94 480 HIS A CA 1
ATOM 3869 C C . HIS A 1 480 ? -36.992 6.888 25.350 1.00 86.94 480 HIS A C 1
ATOM 3871 O O . HIS A 1 480 ? -36.902 7.129 26.552 1.00 86.94 480 HIS A O 1
ATOM 3877 N N . ALA A 1 481 ? -36.202 5.978 24.771 1.00 89.25 481 ALA A N 1
ATOM 3878 C CA . ALA A 1 481 ? -35.167 5.266 25.518 1.00 89.25 481 ALA A CA 1
ATOM 3879 C C . ALA A 1 481 ? -34.052 6.220 25.974 1.00 89.25 481 ALA A C 1
ATOM 3881 O O . ALA A 1 481 ? -33.551 6.087 27.085 1.00 89.25 481 ALA A O 1
ATOM 3882 N N . ARG A 1 482 ? -33.705 7.218 25.155 1.00 90.88 482 ARG A N 1
ATOM 3883 C CA . ARG A 1 482 ? -32.734 8.263 25.489 1.00 90.88 482 ARG A CA 1
ATOM 3884 C C . ARG A 1 482 ? -33.192 9.099 26.680 1.00 90.88 482 ARG A C 1
ATOM 3886 O O . ARG A 1 482 ? -32.391 9.332 27.579 1.00 90.88 482 ARG A O 1
ATOM 3893 N N . GLU A 1 483 ? -34.449 9.533 26.711 1.00 91.31 483 GLU A N 1
ATOM 3894 C CA . GLU A 1 483 ? -35.002 10.290 27.844 1.00 91.31 483 GLU A CA 1
ATOM 3895 C C . GLU A 1 483 ? -34.942 9.490 29.147 1.00 91.31 483 GLU A C 1
ATOM 3897 O O . GLU A 1 483 ? -34.504 10.011 30.176 1.00 91.31 483 GLU A O 1
ATOM 3902 N N . GLU A 1 484 ? -35.281 8.201 29.087 1.00 91.94 484 GLU A N 1
ATOM 3903 C CA . GLU A 1 484 ? -35.191 7.315 30.245 1.00 91.94 484 GLU A CA 1
ATOM 3904 C C . GLU A 1 484 ? -33.738 7.074 30.677 1.00 91.94 484 GLU A C 1
ATOM 3906 O O . GLU A 1 484 ? -33.433 7.155 31.865 1.00 91.94 484 GLU A O 1
ATOM 3911 N N . ILE A 1 485 ? -32.807 6.870 29.738 1.00 91.94 485 ILE A N 1
ATOM 3912 C CA . ILE A 1 485 ? -31.370 6.768 30.039 1.00 91.94 485 ILE A CA 1
ATOM 3913 C C . ILE A 1 485 ? -30.875 8.045 30.728 1.00 91.94 485 ILE A C 1
ATOM 3915 O O . ILE A 1 485 ? -30.153 7.962 31.721 1.00 91.94 485 ILE A O 1
ATOM 3919 N N . VAL A 1 486 ? -31.284 9.227 30.255 1.00 91.38 486 VAL A N 1
ATOM 3920 C CA . VAL A 1 486 ? -30.928 10.514 30.875 1.00 91.38 486 VAL A CA 1
ATOM 3921 C C . VAL A 1 486 ? -31.516 10.628 32.281 1.00 91.38 486 VAL A C 1
ATOM 3923 O O . VAL A 1 486 ? -30.821 11.075 33.196 1.00 91.38 486 VAL A O 1
ATOM 3926 N N . ARG A 1 487 ? -32.771 10.208 32.485 1.00 94.00 487 ARG A N 1
ATOM 3927 C CA . ARG A 1 487 ? -33.410 10.185 33.808 1.00 94.00 487 ARG A CA 1
ATOM 3928 C C . ARG A 1 487 ? -32.658 9.262 34.767 1.00 94.00 487 ARG A C 1
ATOM 3930 O O . ARG A 1 487 ? -32.335 9.682 35.876 1.00 94.00 487 ARG A O 1
ATOM 3937 N N . LEU A 1 488 ? -32.336 8.045 34.331 1.00 91.44 488 LEU A N 1
ATOM 3938 C CA . LEU A 1 488 ? -31.595 7.054 35.114 1.00 91.44 488 LEU A CA 1
ATOM 3939 C C . LEU A 1 488 ? -30.175 7.535 35.443 1.00 91.44 488 LEU A C 1
ATOM 3941 O O . LEU A 1 488 ? -29.750 7.436 36.591 1.00 91.44 488 LEU A O 1
ATOM 3945 N N . ALA A 1 489 ? -29.467 8.134 34.483 1.00 86.94 489 ALA A N 1
ATOM 3946 C CA . ALA A 1 489 ? -28.118 8.660 34.693 1.00 86.94 489 ALA A CA 1
ATOM 3947 C C . ALA A 1 489 ? -28.062 9.774 35.758 1.00 86.94 489 ALA A C 1
ATOM 3949 O O . ALA A 1 489 ? -27.056 9.915 36.451 1.00 86.94 489 ALA A O 1
ATOM 3950 N N . ARG A 1 490 ? -29.146 10.547 35.932 1.00 89.38 490 ARG A N 1
ATOM 3951 C CA . ARG A 1 490 ? -29.245 11.588 36.972 1.00 89.38 490 ARG A CA 1
ATOM 3952 C C . ARG A 1 490 ? -29.437 11.031 38.381 1.00 89.38 490 ARG A C 1
ATOM 3954 O O . ARG A 1 490 ? -29.092 11.719 39.334 1.00 89.38 490 ARG A O 1
ATOM 3961 N N . LEU A 1 491 ? -29.980 9.821 38.521 1.00 89.06 491 LEU A N 1
ATOM 3962 C CA . LEU A 1 491 ? -30.252 9.216 39.829 1.00 89.06 491 LEU A CA 1
ATOM 3963 C C . LEU A 1 491 ? -28.979 8.760 40.554 1.00 89.06 491 LEU A C 1
ATOM 3965 O O . LEU A 1 491 ? -29.016 8.601 41.769 1.00 89.06 491 LEU A O 1
ATOM 3969 N N . GLN A 1 492 ? -27.876 8.543 39.824 1.00 80.31 492 GLN A N 1
ATOM 3970 C CA . GLN A 1 492 ? -26.567 8.139 40.364 1.00 80.31 492 GLN A CA 1
ATOM 3971 C C . GLN A 1 492 ? -26.617 6.942 41.340 1.00 80.31 492 GLN A C 1
ATOM 3973 O O . GLN A 1 492 ? -25.758 6.802 42.208 1.00 80.31 492 GLN A O 1
ATOM 3978 N N . SER A 1 493 ? -27.609 6.055 41.198 1.00 86.56 493 SER A N 1
ATOM 3979 C CA . SER A 1 493 ? -27.769 4.862 42.032 1.00 86.56 493 SER A CA 1
ATOM 3980 C C . SER A 1 493 ? -27.267 3.603 41.322 1.00 86.56 493 SER A C 1
ATOM 3982 O O . SER A 1 493 ? -27.230 3.527 40.091 1.00 86.56 493 SER A O 1
ATOM 3984 N N . GLN A 1 494 ? -26.899 2.581 42.099 1.00 82.75 494 GLN A N 1
ATOM 3985 C CA . GLN A 1 494 ? -26.458 1.297 41.547 1.00 82.75 494 GLN A CA 1
ATOM 3986 C C . GLN A 1 494 ? -27.554 0.633 40.697 1.00 82.75 494 GLN A C 1
ATOM 3988 O O . GLN A 1 494 ? -27.275 0.165 39.596 1.00 82.75 494 GLN A O 1
ATOM 3993 N N . GLU A 1 495 ? -28.806 0.676 41.156 1.00 87.19 495 GLU A N 1
ATOM 3994 C CA . GLU A 1 495 ? -29.952 0.133 40.417 1.00 87.19 495 GLU A CA 1
ATOM 3995 C C . GLU A 1 495 ? -30.169 0.867 39.082 1.00 87.19 495 GLU A C 1
ATOM 3997 O O . GLU A 1 495 ? -30.424 0.245 38.049 1.00 87.19 495 GLU A O 1
ATOM 4002 N N . ALA A 1 496 ? -30.010 2.196 39.063 1.00 87.75 496 ALA A N 1
ATOM 4003 C CA . ALA A 1 496 ? -30.109 2.966 37.828 1.00 87.75 496 ALA A CA 1
ATOM 4004 C C . ALA A 1 496 ? -28.997 2.588 36.834 1.00 87.75 496 ALA A C 1
ATOM 4006 O O . ALA A 1 496 ? -29.271 2.425 35.644 1.00 87.75 496 ALA A O 1
ATOM 4007 N N . ASN A 1 497 ? -27.770 2.366 37.316 1.00 85.06 497 ASN A N 1
ATOM 4008 C CA . ASN A 1 497 ? -26.654 1.908 36.485 1.00 85.06 497 ASN A CA 1
ATOM 4009 C C . ASN A 1 497 ? -26.904 0.516 35.880 1.00 85.06 497 ASN A C 1
ATOM 4011 O O . ASN A 1 497 ? -26.560 0.275 34.721 1.00 85.06 497 ASN A O 1
ATOM 4015 N N . GLU A 1 498 ? -27.530 -0.400 36.622 1.00 87.12 498 GLU A N 1
ATOM 4016 C CA . GLU A 1 498 ? -27.913 -1.722 36.111 1.00 87.12 498 GLU A CA 1
ATOM 4017 C C . GLU A 1 498 ? -28.986 -1.628 35.019 1.00 87.12 498 GLU A C 1
ATOM 4019 O O . GLU A 1 498 ? -28.891 -2.303 33.990 1.00 87.12 498 GLU A O 1
ATOM 4024 N N . ARG A 1 499 ? -29.962 -0.727 35.177 1.00 90.31 499 ARG A N 1
ATOM 4025 C CA . ARG A 1 499 ? -30.961 -0.461 34.131 1.00 90.31 499 ARG A CA 1
ATOM 4026 C C . ARG A 1 499 ? -30.328 0.150 32.881 1.00 90.31 499 ARG A C 1
ATOM 4028 O O . ARG A 1 499 ? -30.608 -0.315 31.777 1.00 90.31 499 ARG A O 1
ATOM 4035 N N . VAL A 1 500 ? -29.418 1.117 33.030 1.00 89.44 500 VAL A N 1
ATOM 4036 C CA . VAL A 1 500 ? -28.643 1.672 31.902 1.00 89.44 500 VAL A CA 1
ATOM 4037 C C . VAL A 1 500 ? -27.834 0.575 31.202 1.00 89.44 500 VAL A C 1
ATOM 4039 O O . VAL A 1 500 ? -27.820 0.514 29.973 1.00 89.44 500 VAL A O 1
ATOM 4042 N N . ARG A 1 501 ? -27.230 -0.359 31.948 1.00 89.00 501 ARG A N 1
ATOM 4043 C CA . ARG A 1 501 ? -26.522 -1.515 31.371 1.00 89.00 501 ARG A CA 1
ATOM 4044 C C . ARG A 1 501 ? -27.433 -2.379 30.488 1.00 89.00 501 ARG A C 1
ATOM 4046 O O . ARG A 1 501 ? -26.992 -2.835 29.436 1.00 89.00 501 ARG A O 1
ATOM 4053 N N . SER A 1 502 ? -28.700 -2.566 30.858 1.00 90.31 502 SER A N 1
ATOM 4054 C CA . SER A 1 502 ? -29.671 -3.290 30.021 1.00 90.31 502 SER A CA 1
ATOM 4055 C C . SER A 1 502 ? -29.929 -2.591 28.676 1.00 90.31 502 SER A C 1
ATOM 4057 O O . SER A 1 502 ? -29.958 -3.240 27.623 1.00 90.31 502 SER A O 1
ATOM 4059 N N . TYR A 1 503 ? -30.004 -1.256 28.670 1.00 91.25 503 TYR A N 1
ATOM 4060 C CA . TYR A 1 503 ? -30.073 -0.477 27.428 1.00 91.25 503 TYR A CA 1
ATOM 4061 C C . TYR A 1 503 ? -28.811 -0.644 26.571 1.00 91.25 503 TYR A C 1
ATOM 4063 O O . TYR A 1 503 ? -28.915 -0.812 25.354 1.00 91.25 503 TYR A O 1
ATOM 4071 N N . ILE A 1 504 ? -27.623 -0.671 27.181 1.00 90.75 504 ILE A N 1
ATOM 4072 C CA . ILE A 1 504 ? -26.368 -0.945 26.461 1.00 90.75 504 ILE A CA 1
ATOM 4073 C C . ILE A 1 504 ? -26.435 -2.324 25.782 1.00 90.75 504 ILE A C 1
ATOM 4075 O O . ILE A 1 504 ? -26.204 -2.426 24.577 1.00 90.75 504 ILE A O 1
ATOM 4079 N N . HIS A 1 505 ? -26.824 -3.377 26.510 1.00 88.19 505 HIS A N 1
ATOM 4080 C CA . HIS A 1 505 ? -26.969 -4.722 25.939 1.00 88.19 505 HIS A CA 1
ATOM 4081 C C . HIS A 1 505 ? -28.009 -4.788 24.817 1.00 88.19 505 HIS A C 1
ATOM 4083 O O . HIS A 1 505 ? -27.798 -5.493 23.833 1.00 88.19 505 HIS A O 1
ATOM 4089 N N . THR A 1 506 ? -29.102 -4.033 24.929 1.00 88.88 506 THR A N 1
ATOM 4090 C CA . THR A 1 506 ? -30.140 -3.963 23.892 1.00 88.88 506 THR A CA 1
ATOM 4091 C C . THR A 1 506 ? -29.603 -3.359 22.594 1.00 88.88 506 THR A C 1
ATOM 4093 O O . THR A 1 506 ? -29.829 -3.923 21.521 1.00 88.88 506 THR A O 1
ATOM 4096 N N . ALA A 1 507 ? -28.855 -2.253 22.680 1.00 88.62 507 ALA A N 1
ATOM 4097 C CA . ALA A 1 507 ? -28.237 -1.621 21.513 1.00 88.62 507 ALA A CA 1
ATOM 4098 C C . ALA A 1 507 ? -27.239 -2.569 20.826 1.00 88.62 507 ALA A C 1
ATOM 4100 O O . ALA A 1 507 ? -27.300 -2.772 19.613 1.00 88.62 507 ALA A O 1
ATOM 4101 N N . LEU A 1 508 ? -26.381 -3.232 21.608 1.00 87.88 508 LEU A N 1
ATOM 4102 C CA . LEU A 1 508 ? -25.418 -4.208 21.085 1.00 87.88 508 LEU A CA 1
ATOM 4103 C C . LEU A 1 508 ? -26.099 -5.443 20.483 1.00 87.88 508 LEU A C 1
ATOM 4105 O O . LEU A 1 508 ? -25.701 -5.919 19.422 1.00 87.88 508 LEU A O 1
ATOM 4109 N N . GLY A 1 509 ? -27.160 -5.939 21.120 1.00 82.75 509 GLY A N 1
ATOM 4110 C CA . GLY A 1 509 ? -27.922 -7.087 20.639 1.00 82.75 509 GLY A CA 1
ATOM 4111 C C . GLY A 1 509 ? -28.637 -6.830 19.311 1.00 82.75 509 GLY A C 1
ATOM 4112 O O . GLY A 1 509 ? -28.826 -7.769 18.544 1.00 82.75 509 GLY A O 1
ATOM 4113 N N . ARG A 1 510 ? -29.020 -5.582 19.011 1.00 80.06 510 ARG A N 1
ATOM 4114 C CA . ARG A 1 510 ? -29.566 -5.217 17.694 1.00 80.06 510 ARG A CA 1
ATOM 4115 C C . ARG A 1 510 ? -28.485 -5.106 16.631 1.00 80.06 510 ARG A C 1
ATOM 4117 O O . ARG A 1 510 ? -28.703 -5.574 15.521 1.00 80.06 510 ARG A O 1
ATOM 4124 N N . LEU A 1 511 ? -27.318 -4.571 16.983 1.00 71.62 511 LEU A N 1
ATOM 4125 C CA . LEU A 1 511 ? -26.182 -4.492 16.067 1.00 71.62 511 LEU A CA 1
ATOM 4126 C C . LEU A 1 511 ? -25.773 -5.881 15.550 1.00 71.62 511 LEU A C 1
ATOM 4128 O O . LEU A 1 511 ? -25.532 -6.043 14.361 1.00 71.62 511 LEU A O 1
ATOM 4132 N N . LEU A 1 512 ? -25.808 -6.894 16.420 1.00 66.44 512 LEU A N 1
ATOM 4133 C CA . LEU A 1 512 ? -25.536 -8.293 16.068 1.00 66.44 512 LEU A CA 1
ATOM 4134 C C . LEU A 1 512 ? -26.614 -8.969 15.202 1.00 66.44 512 LEU A C 1
ATOM 4136 O O . LEU A 1 512 ? -26.350 -10.040 14.676 1.00 66.44 512 LEU A O 1
ATOM 4140 N N . ARG A 1 513 ? -27.824 -8.403 15.081 1.00 62.53 513 ARG A N 1
ATOM 4141 C CA . ARG A 1 513 ? -28.894 -8.938 14.209 1.00 62.53 513 ARG A CA 1
ATOM 4142 C C . ARG A 1 513 ? -28.918 -8.295 12.823 1.00 62.53 513 ARG A C 1
ATOM 4144 O O . ARG A 1 513 ? -29.585 -8.815 11.937 1.00 62.53 513 ARG A O 1
ATOM 4151 N N . CYS A 1 514 ? -28.276 -7.138 12.676 1.00 50.16 514 CYS A N 1
ATOM 4152 C CA . CYS A 1 514 ? -28.159 -6.426 11.403 1.00 50.16 514 CYS A CA 1
ATOM 4153 C C . CYS A 1 514 ? -26.945 -6.883 10.574 1.00 50.16 514 CYS A C 1
ATOM 4155 O O . CYS A 1 514 ? -26.847 -6.510 9.407 1.00 50.16 514 CYS A O 1
ATOM 4157 N N . ILE A 1 515 ? -26.032 -7.644 11.189 1.00 45.28 515 ILE A N 1
ATOM 4158 C CA . ILE A 1 515 ? -24.918 -8.371 10.559 1.00 45.28 515 ILE A CA 1
ATOM 4159 C C . ILE A 1 515 ? -25.417 -9.778 10.236 1.00 45.28 515 ILE A C 1
ATOM 4161 O O . ILE A 1 515 ? -25.104 -10.270 9.128 1.00 45.28 515 ILE A O 1
#

Organism: NCBI:txid1033008

Secondary structure (DSSP, 8-state):
-PPPPPHHHHHHHHHHHHHSPPPPS-TT-S-GGGHHHHHHHHHHHHHTT--BHHHHHHHTTPPPPSSHHHH---HHHHHHHHHHHSSGGG-BHHHHHHHSPBPPP-TT-S---BHHHHHHHHHHHHHHHHH-GGGTTT-SHHHHHHHHHHHTS--TTSSSSS-HHHHHHHHHSGGGS-TTBHHHHSTTS-GGGHHHHHHHSTTTGGGSB-SPP---TTSS------SHHHHHHHHH-TTTS--TTHHHHHHHH--TT---TT---TTT-TT----HHHHHHHHHHHHTHHHHHHHHHHHHHHHHHHH-EE-SSSS--EE--HIIIIITTHHHHHHIIIII--PPP--HHHHHHHHHHHHHHHIIIII---HHHHHHHHHHHHHHHHHHHHHHHHHHSTT---PPS-TTS---S---S-S--HHHHHHHHHHHHHHHH--TTS-HHHHHHHHIIIIIITHHHHHHHHHHHHHHHHSGGGHHHHHHHHHHHHH--HHHHHHHHHHHHHHHHHHHHH-

Radius of gyration: 32.13 Å; chains: 1; bounding box: 73×58×88 Å

Foldseek 3Di:
DPDDDDLVVVLVVLLVVLQDDDFAQAVVRDDPVCVVVLVVVLVVCVVVVPAAQQVLCVVLVHHGDQALCQQPVDCVRRVVQCVVQVGSRSHHNSNSQRHGQWDDDDVPCPHGGHPSVVSVVVVVVCCVQVVDCCNPVVLDCVNLPPVRSVLQFFDCQLQLHRDNQLVVCLVSNVQQAFLQECCSSPVNHQLVCLVVVCVVPVPSSVSHDSDRTDGHPCVVPPDDDDDPVRVLVLVQPCVVNPDPLLVLLCLQQVDNPLPDLDDDPVVRHVDDPHDPLSVLLVCLVVVPVVVVVVLLVVQQVVQCVLAWDADDDPDGDTDHPCLQRHLLQRLLQVCCCQQLLAGDDSDPVQRVVSSVLLVLQLCQRHPDPRSSCNSVSSVSSNVLLVLSLVSNCQLVDPPHDRDDRDPPGPGDPDPDPPDPDPSVVSSVVSSVSSVSSDDVPDDSSNNSSSNCVVRRNCSVVSSVLVVQLVVQLVDPVNPVVVVLLVVLVVVPDPVSVVVNVVSSVVSVVVVSVVD

pLDDT: mean 80.79, std 16.47, range [32.5, 98.38]

InterPro domains:
  IPR010255 Haem peroxidase superfamily [SSF48113] (3-148)
  IPR019791 Haem peroxidase, animal-type [PF03098] (41-138)
  IPR019791 Haem peroxidase, animal-type [PS50292] (1-214)
  IPR037120 Haem peroxidase domain superfamily, animal type [G3DSA:1.10.640.10] (1-181)
  IPR050783 Oxylipin biosynthesis and metabolism [PTHR11903] (3-155)

Sequence (515 aa):
PPPKFKDSDLACILQNATSWRAGMHKARGIPRVLRVIEMLGIEQARRWGACSLNDFRRSLGLEPYRSFREWNPIPEISDAAAKLYKDIENQELYVGLHAEETKPLMGGAGMCSGYTVSRSILADIVSLTRGDRFFTVEFTPFNLTSWGHRDCQPDPHDGTYGGMLARLLFRTLPDHYPPRSVYAHFPFMDPVMRDVMSHVIPNTVGEYIWTRPTMRDDAEDTLVVKTLVGIRAVLDDRKAFPPGYSERLMVVTGYRHVDWVFVRFPSLLPTCYVSQHGAQVNKVLLQDINKWTSYFGLETSVLIQGRSTDCIGKSRGRTVDVVRDVINVLPVRWICMYYVRQRLRVSCSLQSHVQEAFHPRSSYVLLNSDPVKDWRLRESSVQAFRDFSDVVKAHLSPNVGPIRFCRLVEFDRHVQPRIPDPYRASLAESLPFLKSIYSERNDLAVLIPSLFSEVVVTARQWSQVIAHVVNYYLDDHGTHAREEIVRLARLQSQEANERVRSYIHTALGRLLRCI